Protein AF-A0A1V9YGA0-F1 (afdb_monomer)

InterPro domains:
  IPR000719 Protein kinase domain [PF00069] (254-518)
  IPR000719 Protein kinase domain [PS50011] (253-520)
  IPR000719 Protein kinase domain [SM00220] (253-520)
  IPR000961 AGC-kinase, C-terminal [PS51285] (521-578)
  IPR008271 Serine/threonine-protein kinase, active site [PS00108] (376-388)
  IPR011009 Protein kinase-like domain superfamily [SSF56112] (250-563)
  IPR014710 RmlC-like jelly roll fold [G3DSA:2.60.120.10] (31-141)
  IPR017441 Protein kinase, ATP binding site [PS00107] (259-282)
  IPR018490 Cyclic nucleotide-binding domain superfamily [SSF51206] (35-120)

Organism: Achlya hypogyna (NCBI:txid1202772)

Sequence (578 aa):
MFDSLRPPTRSGDDSEHLLRACCPLLCSAAQWSVQRARLLPLFSKRVLPVGTDLIHAGDRAPLVVLLTGRAESSSNKSIYGPGDVLGYDSWLFDVPAPATVTTTAASTTVLLLPRSRWRHVHALATPASHLRQVRVLAAAIGADDTWAGVRPSALWLHRTTAPARDRPPCVVVVLHGAALVGSKTLEPGVITVVSAAPHFTTGSVWIELGTADVDKLLGAGAAQQYLAARGPEVSLADPGQTSVLAPPTLEDFELLDVLGYGSFGQVSLARDLRSNGLCALKIVPKSAIPNVKFAHQAVRERQVLATVQHPFVARYVASFQDDWNLYLAAEFVQGGELWHRLYDCPTTAMGLDEADVVFYAANIVLALQALHARRVVYRDLKLENLLLDTRGYLKLIDMGFALPLAPDDTRAHTVCGTPEYMAPELVAGTAYDHTVDYWALGTLLYELLMGASLFGRPDDTPARTFARITAVRSTGLPLHPDFASRASPALQSFVLALLAAEPARRLGSAADAVLAHAVFVDVDWTALLERRLDPPYVPPVTNPTDTRHFCADVSCDDDDWPSDGRRRSAVLSVLQDF

Solvent-accessible surface area (backbone atoms only — not comparable to full-atom values): 31896 Å² total; per-residue (Å²): 132,94,81,71,100,59,82,74,86,76,61,73,63,68,56,52,38,47,46,73,58,47,24,57,46,26,26,48,82,87,47,32,75,66,51,46,70,71,48,53,81,62,44,44,82,46,79,41,53,48,72,40,72,74,31,51,51,70,36,68,23,33,40,34,38,30,67,38,44,34,32,37,32,74,73,78,67,50,75,44,42,58,52,42,62,43,36,52,63,17,46,61,70,69,35,54,24,91,38,32,30,31,28,72,26,78,57,26,33,34,39,38,33,53,57,90,47,49,68,63,56,56,73,62,33,34,70,80,3,48,50,38,24,46,51,30,47,48,51,23,31,71,73,33,79,86,41,58,84,52,57,63,73,68,55,53,74,40,54,47,70,69,81,75,61,101,58,53,38,41,36,38,31,33,38,29,69,47,32,31,42,90,91,45,72,50,55,61,30,42,78,41,44,39,80,54,64,54,50,64,46,92,87,23,33,30,30,60,30,45,64,71,53,42,26,71,68,57,35,61,73,52,32,56,50,50,57,61,74,49,47,59,81,71,73,97,80,89,89,89,86,90,76,93,72,77,87,69,53,72,90,43,40,51,79,75,48,68,51,32,70,56,99,48,33,41,30,25,35,24,33,34,66,85,76,71,41,68,24,31,33,36,40,29,42,59,72,57,52,88,44,52,71,54,29,52,31,55,36,41,18,54,51,54,36,68,73,47,85,49,89,27,33,46,40,56,71,50,60,35,69,64,102,55,35,39,37,45,30,26,51,56,59,56,36,18,35,46,40,50,57,39,70,70,32,82,92,17,62,63,17,47,55,61,70,48,44,50,53,53,48,55,41,49,52,55,34,50,49,60,34,46,76,67,40,28,30,53,53,51,65,52,48,76,38,30,27,21,25,73,69,27,48,53,24,41,50,84,41,63,60,40,40,76,49,47,96,90,42,67,59,48,58,80,72,73,60,55,66,57,31,53,29,45,49,44,73,69,53,36,78,37,52,61,42,42,48,34,24,11,47,21,36,48,51,49,16,44,39,54,48,45,55,63,48,52,57,90,94,60,52,65,69,57,30,45,51,54,45,57,38,30,81,80,74,45,79,76,70,61,81,61,52,72,78,67,38,55,75,44,50,46,52,50,38,53,34,22,55,36,79,50,60,86,72,14,41,50,62,43,71,68,54,56,72,68,34,73,64,42,73,86,59,57,64,65,42,50,71,70,65,67,59,85,51,85,51,63,40,94,71,90,51,98,83,46,56,88,55,42,64,75,86,67,85,82,75,88,72,84,64,83,88,50,70,70,62,54,53,57,26,57,61,56,48,73,76,81

Structure (mmCIF, N/CA/C/O backbone):
data_AF-A0A1V9YGA0-F1
#
_entry.id   AF-A0A1V9YGA0-F1
#
loop_
_atom_site.group_PDB
_atom_site.id
_atom_site.type_symbol
_atom_site.label_atom_id
_atom_site.label_alt_id
_atom_site.label_comp_id
_atom_site.label_asym_id
_atom_site.label_entity_id
_atom_site.label_seq_id
_atom_site.pdbx_PDB_ins_code
_atom_site.Cartn_x
_atom_site.Cartn_y
_atom_site.Cartn_z
_atom_site.occupancy
_atom_site.B_iso_or_equiv
_atom_site.auth_seq_id
_atom_site.auth_comp_id
_atom_site.auth_asym_id
_atom_site.auth_atom_id
_atom_site.pdbx_PDB_model_num
ATOM 1 N N . MET A 1 1 ? -14.641 23.799 52.195 1.00 27.39 1 MET A N 1
ATOM 2 C CA . MET A 1 1 ? -13.173 23.859 52.054 1.00 27.39 1 MET A CA 1
ATOM 3 C C . MET A 1 1 ? -12.759 22.682 51.197 1.00 27.39 1 MET A C 1
ATOM 5 O O . MET A 1 1 ? -13.168 21.568 51.491 1.00 27.39 1 MET A O 1
ATOM 9 N N . PHE A 1 2 ? -12.099 22.957 50.073 1.00 27.06 2 PHE A N 1
ATOM 10 C CA . PHE A 1 2 ? -11.625 21.953 49.123 1.00 27.06 2 PHE A CA 1
ATOM 11 C C . PHE A 1 2 ? -10.417 21.232 49.724 1.00 27.06 2 PHE A C 1
ATOM 13 O O . PHE A 1 2 ? -9.301 21.736 49.627 1.00 27.06 2 PHE A O 1
ATOM 20 N N . ASP A 1 3 ? -10.642 20.078 50.348 1.00 27.09 3 ASP A N 1
ATOM 21 C CA . ASP A 1 3 ? -9.551 19.259 50.863 1.00 27.09 3 ASP A CA 1
ATOM 22 C C . ASP A 1 3 ? -9.063 18.248 49.817 1.00 27.09 3 ASP A C 1
ATOM 24 O O . ASP A 1 3 ? -9.770 17.334 49.397 1.00 27.09 3 ASP A O 1
ATOM 28 N N . SER A 1 4 ? -7.790 18.443 49.465 1.00 27.12 4 SER A N 1
ATOM 29 C CA . SER A 1 4 ? -6.841 17.505 48.862 1.00 27.12 4 SER A CA 1
ATOM 30 C C . SER A 1 4 ? -7.019 17.116 47.385 1.00 27.12 4 SER A C 1
ATOM 32 O O . SER A 1 4 ? -7.453 16.022 47.034 1.00 27.12 4 SER A O 1
ATOM 34 N N . LEU A 1 5 ? -6.485 17.975 46.507 1.00 29.52 5 LEU A N 1
ATOM 35 C CA . LEU A 1 5 ? -5.988 17.633 45.163 1.00 29.52 5 LEU A CA 1
ATOM 36 C C . LEU A 1 5 ? -4.602 16.944 45.208 1.00 29.52 5 LEU A C 1
ATOM 38 O O . LEU A 1 5 ? -3.734 17.226 44.384 1.00 29.52 5 LEU A O 1
ATOM 42 N N . ARG A 1 6 ? -4.353 16.040 46.166 1.00 26.78 6 ARG A N 1
ATOM 43 C CA . ARG A 1 6 ? -3.205 15.119 46.082 1.00 26.78 6 ARG A CA 1
ATOM 44 C C . ARG A 1 6 ? -3.704 13.740 45.649 1.00 26.78 6 ARG A C 1
ATOM 46 O O . ARG A 1 6 ? -4.657 13.247 46.253 1.00 26.78 6 ARG A O 1
ATOM 53 N N . PRO A 1 7 ? -3.083 13.090 44.644 1.00 29.58 7 PRO A N 1
ATOM 54 C CA . PRO A 1 7 ? -3.359 11.687 44.372 1.00 29.58 7 PRO A CA 1
ATOM 55 C C . PRO A 1 7 ? -3.068 10.907 45.662 1.00 29.58 7 PRO A C 1
ATOM 57 O O . PRO A 1 7 ? -1.978 11.077 46.215 1.00 29.58 7 PRO A O 1
ATOM 60 N N . PRO A 1 8 ? -4.004 10.095 46.183 1.00 40.44 8 PRO A N 1
ATOM 61 C CA . PRO A 1 8 ? -3.717 9.271 47.345 1.00 40.44 8 PRO A CA 1
ATOM 62 C C . PRO A 1 8 ? -2.524 8.376 47.007 1.00 40.44 8 PRO A C 1
ATOM 64 O O . PRO A 1 8 ? -2.510 7.717 45.964 1.00 40.44 8 PRO A O 1
ATOM 67 N N . THR A 1 9 ? -1.515 8.382 47.876 1.00 38.22 9 THR A N 1
ATOM 68 C CA . THR A 1 9 ? -0.441 7.388 47.904 1.00 38.22 9 THR A CA 1
ATOM 69 C C . THR A 1 9 ? -1.094 6.007 47.871 1.00 38.22 9 THR A C 1
ATOM 71 O O . THR A 1 9 ? -1.806 5.634 48.802 1.00 38.22 9 THR A O 1
ATOM 74 N N . ARG A 1 10 ? -0.974 5.303 46.739 1.00 49.66 10 ARG A N 1
ATOM 75 C CA . ARG A 1 10 ? -1.743 4.080 46.474 1.00 49.66 10 ARG A CA 1
ATOM 76 C C . ARG A 1 10 ? -1.149 2.903 47.245 1.00 49.66 10 ARG A C 1
ATOM 78 O O . ARG A 1 10 ? 0.016 2.576 47.044 1.00 49.66 10 ARG A O 1
ATOM 85 N N . SER A 1 11 ? -1.965 2.246 48.067 1.00 52.72 11 SER A N 1
ATOM 86 C CA . SER A 1 11 ? -1.757 0.845 48.439 1.00 52.72 11 SER A CA 1
ATOM 87 C C . SER A 1 11 ? -1.907 -0.038 47.188 1.00 52.72 11 SER A C 1
ATOM 89 O O . SER A 1 11 ? -2.638 0.316 46.256 1.00 52.72 11 SER A O 1
ATOM 91 N N . GLY A 1 12 ? -1.202 -1.172 47.133 1.00 53.12 12 GLY A N 1
ATOM 92 C CA . GLY A 1 12 ? -1.295 -2.124 46.015 1.00 53.12 12 GLY A CA 1
ATOM 93 C C . GLY A 1 12 ? -2.728 -2.612 45.758 1.00 53.12 12 GLY A C 1
ATOM 94 O O . GLY A 1 12 ? -3.148 -2.684 44.603 1.00 53.12 12 GLY A O 1
ATOM 95 N N . ASP A 1 13 ? -3.504 -2.801 46.826 1.00 60.72 13 ASP A N 1
ATOM 96 C CA . ASP A 1 13 ? -4.826 -3.444 46.814 1.00 60.72 13 ASP A CA 1
ATOM 97 C C . ASP A 1 13 ? -5.895 -2.685 46.003 1.00 60.72 13 ASP A C 1
ATOM 99 O O . ASP A 1 13 ? -6.622 -3.286 45.210 1.00 60.72 13 ASP A O 1
ATOM 103 N N . ASP A 1 14 ? -5.959 -1.347 46.099 1.00 69.44 14 ASP A N 1
ATOM 104 C CA . ASP A 1 14 ? -6.944 -0.524 45.366 1.00 69.44 14 ASP A CA 1
ATOM 105 C C . ASP A 1 14 ? -6.828 -0.721 43.838 1.00 69.44 14 ASP A C 1
ATOM 107 O O . ASP A 1 14 ? -7.806 -0.635 43.090 1.00 69.44 14 ASP A O 1
ATOM 111 N N . SER A 1 15 ? -5.605 -0.972 43.364 1.00 67.06 15 SER A N 1
ATOM 112 C CA . SER A 1 15 ? -5.288 -1.170 41.947 1.00 67.06 15 SER A CA 1
ATOM 113 C C . SER A 1 15 ? -5.823 -2.492 41.415 1.00 67.06 15 SER A C 1
ATOM 115 O O . SER A 1 15 ? -6.284 -2.558 40.274 1.00 67.06 15 SER A O 1
ATOM 117 N N . GLU A 1 16 ? -5.732 -3.531 42.238 1.00 73.25 16 GLU A N 1
ATOM 118 C CA . GLU A 1 16 ? -6.112 -4.893 41.896 1.00 73.25 16 GLU A CA 1
ATOM 119 C C . GLU A 1 16 ? -7.634 -5.053 41.891 1.00 73.25 16 GLU A C 1
ATOM 121 O O . GLU A 1 16 ? -8.196 -5.608 40.944 1.00 73.25 16 GLU A O 1
ATOM 126 N N . HIS A 1 17 ? -8.318 -4.474 42.882 1.00 76.12 17 HIS A N 1
ATOM 127 C CA . HIS A 1 17 ? -9.779 -4.445 42.921 1.00 76.12 17 HIS A CA 1
ATOM 128 C C . HIS A 1 17 ? -10.367 -3.708 41.710 1.00 76.12 17 HIS A C 1
ATOM 130 O O . HIS A 1 17 ? -11.286 -4.215 41.067 1.00 76.12 17 HIS A O 1
ATOM 136 N N . LEU A 1 18 ? -9.798 -2.557 41.331 1.00 74.25 18 LEU A N 1
ATOM 137 C CA . LEU A 1 18 ? -10.211 -1.838 40.121 1.00 74.25 18 LEU A CA 1
ATOM 138 C C . LEU A 1 18 ? -9.952 -2.637 38.840 1.00 74.25 18 LEU A C 1
ATOM 140 O O . LEU A 1 18 ? -10.802 -2.623 37.952 1.00 74.25 18 LEU A O 1
ATOM 144 N N . LEU A 1 19 ? -8.807 -3.323 38.736 1.00 73.69 19 LEU A N 1
ATOM 145 C CA . LEU A 1 19 ? -8.483 -4.174 37.587 1.00 73.69 19 LEU A CA 1
ATOM 146 C C . LEU A 1 19 ? -9.542 -5.262 37.411 1.00 73.69 19 LEU A C 1
ATOM 148 O O . LEU A 1 19 ? -10.137 -5.359 36.344 1.00 73.69 19 LEU A O 1
ATOM 152 N N . ARG A 1 20 ? -9.835 -6.031 38.462 1.00 72.12 20 ARG A N 1
ATOM 153 C CA . ARG A 1 20 ? -10.832 -7.111 38.390 1.00 72.12 20 ARG A CA 1
ATOM 154 C C . ARG A 1 20 ? -12.232 -6.583 38.068 1.00 72.12 20 ARG A C 1
ATOM 156 O O . ARG A 1 20 ? -12.948 -7.183 37.274 1.00 72.12 20 ARG A O 1
ATOM 163 N N . ALA A 1 21 ? -12.598 -5.443 38.650 1.00 69.75 21 ALA A N 1
ATOM 164 C CA . ALA A 1 21 ? -13.938 -4.880 38.551 1.00 69.75 21 ALA A CA 1
ATOM 165 C C . ALA A 1 21 ? -14.232 -4.166 37.225 1.00 69.75 21 ALA A C 1
ATOM 167 O O . ALA A 1 21 ? -15.305 -4.308 36.640 1.00 69.75 21 ALA A O 1
ATOM 168 N N . CYS A 1 22 ? -13.298 -3.329 36.782 1.00 75.88 22 CYS A N 1
ATOM 169 C CA . CYS A 1 22 ? -13.548 -2.331 35.747 1.00 75.88 22 CYS A CA 1
ATOM 170 C C . CYS A 1 22 ? -12.828 -2.637 34.436 1.00 75.88 22 CYS A C 1
ATOM 172 O O . CYS A 1 22 ? -13.212 -2.068 33.415 1.00 75.88 22 CYS A O 1
ATOM 174 N N . CYS A 1 23 ? -11.820 -3.520 34.434 1.00 80.56 23 CYS A N 1
ATOM 175 C CA . CYS A 1 23 ? -11.130 -3.889 33.201 1.00 80.56 23 CYS A CA 1
ATOM 176 C C . CYS A 1 23 ? -12.099 -4.516 32.194 1.00 80.56 23 CYS A C 1
ATOM 178 O O . CYS A 1 23 ? -12.294 -3.886 31.160 1.00 80.56 23 CYS A O 1
ATOM 180 N N . PRO A 1 24 ? -12.846 -5.600 32.497 1.00 81.62 24 PRO A N 1
ATOM 181 C CA . PRO A 1 24 ? -13.745 -6.209 31.508 1.00 81.62 24 PRO A CA 1
ATOM 182 C C . PRO A 1 24 ? -14.844 -5.253 31.024 1.00 81.62 24 PRO A C 1
ATOM 184 O O . PRO A 1 24 ? -15.308 -5.326 29.886 1.00 81.62 24 PRO A O 1
ATOM 187 N N . LEU A 1 25 ? -15.245 -4.313 31.887 1.00 84.06 25 LEU A N 1
ATOM 188 C CA . LEU A 1 25 ? -16.253 -3.309 31.570 1.00 84.06 25 LEU A CA 1
ATOM 189 C C . LEU A 1 25 ? -15.800 -2.362 30.444 1.00 84.06 25 LEU A C 1
ATOM 191 O O . LEU A 1 25 ? -16.645 -1.896 29.682 1.00 84.06 25 LEU A O 1
ATOM 195 N N . LEU A 1 26 ? -14.494 -2.090 30.326 1.00 79.88 26 LEU A N 1
ATOM 196 C CA . LEU A 1 26 ? -13.949 -1.006 29.500 1.00 79.88 26 LEU A CA 1
ATOM 197 C C . LEU A 1 26 ? -12.884 -1.426 28.486 1.00 79.88 26 LEU A C 1
ATOM 199 O O . LEU A 1 26 ? -12.774 -0.789 27.436 1.00 79.88 26 LEU A O 1
ATOM 203 N N . CYS A 1 27 ? -12.096 -2.461 28.761 1.00 75.12 27 CYS A N 1
ATOM 204 C CA . CYS A 1 27 ? -10.990 -2.863 27.900 1.00 75.12 27 CYS A CA 1
ATOM 205 C C . CYS A 1 27 ? -10.484 -4.287 28.135 1.00 75.12 27 CYS A C 1
ATOM 207 O O . CYS A 1 27 ? -10.928 -4.991 29.037 1.00 75.12 27 CYS A O 1
ATOM 209 N N . SER A 1 28 ? -9.529 -4.718 27.309 1.00 76.06 28 SER A N 1
ATOM 210 C CA . SER A 1 28 ? -8.775 -5.943 27.574 1.00 76.06 28 SER A CA 1
ATOM 211 C C . SER A 1 28 ? -7.744 -5.729 28.689 1.00 76.06 28 SER A C 1
ATOM 213 O O . SER A 1 28 ? -7.371 -4.594 29.010 1.00 76.06 28 SER A O 1
ATOM 215 N N . ALA A 1 29 ? -7.237 -6.827 29.258 1.00 71.50 29 ALA A N 1
ATOM 216 C CA . ALA A 1 29 ? -6.182 -6.782 30.273 1.00 71.50 29 ALA A CA 1
ATOM 217 C C . ALA A 1 29 ? -4.927 -6.034 29.780 1.00 71.50 29 ALA A C 1
ATOM 219 O O . ALA A 1 29 ? -4.336 -5.263 30.534 1.00 71.50 29 ALA A O 1
ATOM 220 N N . ALA A 1 30 ? -4.573 -6.191 28.499 1.00 66.62 30 ALA A N 1
ATOM 221 C CA . ALA A 1 30 ? -3.426 -5.528 27.873 1.00 66.62 30 ALA A CA 1
ATOM 222 C C . ALA A 1 30 ? -3.585 -3.999 27.789 1.00 66.62 30 ALA A C 1
ATOM 224 O O . ALA A 1 30 ? -2.617 -3.256 27.908 1.00 66.62 30 ALA A O 1
ATOM 225 N N . GLN A 1 31 ? -4.818 -3.518 27.634 1.00 67.12 31 GLN A N 1
ATOM 226 C CA . GLN A 1 31 ? -5.138 -2.092 27.512 1.00 67.12 31 GLN A CA 1
ATOM 227 C C . GLN A 1 31 ? -5.397 -1.418 28.869 1.00 67.12 31 GLN A C 1
ATOM 229 O O . GLN A 1 31 ? -5.553 -0.194 28.944 1.00 67.12 31 GLN A O 1
ATOM 234 N N . TRP A 1 32 ? -5.452 -2.200 29.954 1.00 75.44 32 TRP A N 1
ATOM 235 C CA . TRP A 1 32 ? -5.828 -1.705 31.274 1.00 75.44 32 TRP A CA 1
ATOM 236 C C . TRP A 1 32 ? -4.874 -0.638 31.798 1.00 75.44 32 TRP A C 1
ATOM 238 O O . TRP A 1 32 ? -5.339 0.352 32.349 1.00 75.44 32 TRP A O 1
ATOM 248 N N . SER A 1 33 ? -3.562 -0.789 31.610 1.00 67.56 33 SER A N 1
ATOM 249 C CA . SER A 1 33 ? -2.559 0.175 32.089 1.00 67.56 33 SER A CA 1
ATOM 250 C C . SER A 1 33 ? -2.831 1.600 31.585 1.00 67.56 33 SER A C 1
ATOM 252 O O . SER A 1 33 ? -2.777 2.552 32.367 1.00 67.56 33 SER A O 1
ATOM 254 N N . VAL A 1 34 ? -3.217 1.728 30.313 1.00 65.31 34 VAL A N 1
ATOM 255 C CA . VAL A 1 34 ? -3.526 2.997 29.639 1.00 65.31 34 VAL A CA 1
ATOM 256 C C . VAL A 1 34 ? -4.904 3.524 30.046 1.00 65.31 34 VAL A C 1
ATOM 258 O O . VAL A 1 34 ? -5.044 4.684 30.443 1.00 65.31 34 VAL A O 1
ATOM 261 N N . GLN A 1 35 ? -5.935 2.676 30.004 1.00 70.12 35 GLN A N 1
ATOM 262 C CA . GLN A 1 35 ? -7.310 3.102 30.294 1.00 70.12 35 GLN A CA 1
ATOM 263 C C . GLN A 1 35 ? -7.528 3.420 31.775 1.00 70.12 35 GLN A C 1
ATOM 265 O O . GLN A 1 35 ? -8.257 4.352 32.126 1.00 70.12 35 GLN A O 1
ATOM 270 N N . ARG A 1 36 ? -6.829 2.709 32.662 1.00 74.75 36 ARG A N 1
ATOM 271 C CA . ARG A 1 36 ? -6.859 2.915 34.109 1.00 74.75 36 ARG A CA 1
ATOM 272 C C . ARG A 1 36 ? -6.546 4.364 34.478 1.00 74.75 36 ARG A C 1
ATOM 274 O O . ARG A 1 36 ? -7.262 4.942 35.295 1.00 74.75 36 ARG A O 1
ATOM 281 N N . ALA A 1 37 ? -5.517 4.968 33.881 1.00 72.38 37 ALA A N 1
ATOM 282 C CA . ALA A 1 37 ? -5.121 6.347 34.179 1.00 72.38 37 ALA A CA 1
ATOM 283 C C . ALA A 1 37 ? -6.224 7.369 33.847 1.00 72.38 37 ALA A C 1
ATOM 285 O O . ALA A 1 37 ? -6.378 8.360 34.559 1.00 72.38 37 ALA A O 1
ATOM 286 N N . ARG A 1 38 ? -7.025 7.095 32.810 1.00 76.00 38 ARG A N 1
ATOM 287 C CA . ARG A 1 38 ? -8.134 7.947 32.349 1.00 76.00 38 ARG A CA 1
ATOM 288 C C . ARG A 1 38 ? -9.424 7.703 33.134 1.00 76.00 38 ARG A C 1
ATOM 290 O O . ARG A 1 38 ? -10.218 8.621 33.318 1.00 76.00 38 ARG A O 1
ATOM 297 N N . LEU A 1 39 ? -9.615 6.478 33.619 1.00 77.12 39 LEU A N 1
ATOM 298 C CA . LEU A 1 39 ? -10.794 6.059 34.369 1.00 77.12 39 LEU A CA 1
ATOM 299 C C . LEU A 1 39 ? -10.742 6.475 35.845 1.00 77.12 39 LEU A C 1
ATOM 301 O O . LEU A 1 39 ? -11.750 6.900 36.403 1.00 77.12 39 LEU A O 1
ATOM 305 N N . LEU A 1 40 ? -9.577 6.357 36.485 1.00 78.00 40 LEU A N 1
ATOM 306 C CA . LEU A 1 40 ? -9.401 6.633 37.916 1.00 78.00 40 LEU A CA 1
ATOM 307 C C . LEU A 1 40 ? -9.915 8.008 38.370 1.00 78.00 40 LEU A C 1
ATOM 309 O O . LEU A 1 40 ? -10.581 8.051 39.401 1.00 78.00 40 LEU A O 1
ATOM 313 N N . PRO A 1 41 ? -9.681 9.110 37.631 1.00 83.50 41 PRO A N 1
ATOM 314 C CA . PRO A 1 41 ? -10.213 10.426 37.991 1.00 83.50 41 PRO A CA 1
ATOM 315 C C . PRO A 1 41 ? -11.747 10.506 38.017 1.00 83.50 41 PRO A C 1
ATOM 317 O O . PRO A 1 41 ? -12.302 11.460 38.558 1.00 83.50 41 PRO A O 1
ATOM 320 N N . LEU A 1 42 ? -12.447 9.539 37.415 1.00 84.25 42 LEU A N 1
ATOM 321 C CA . LEU A 1 42 ? -13.910 9.490 37.395 1.00 84.25 42 LEU A CA 1
ATOM 322 C C . LEU A 1 42 ? -14.493 8.840 38.657 1.00 84.25 42 LEU A C 1
ATOM 324 O O . LEU A 1 42 ? -15.683 9.017 38.930 1.00 84.25 42 LEU A O 1
ATOM 328 N N . PHE A 1 43 ? -13.671 8.118 39.422 1.00 87.06 43 PHE A N 1
ATOM 329 C CA . PHE A 1 43 ? -14.060 7.505 40.684 1.00 87.06 43 PHE A CA 1
ATOM 330 C C . PHE A 1 43 ? -13.850 8.458 41.857 1.00 87.06 43 PHE A C 1
ATOM 332 O O . PHE A 1 43 ? -12.879 9.208 41.928 1.00 87.06 43 PHE A O 1
ATOM 339 N N . SER A 1 44 ? -14.745 8.364 42.834 1.00 89.50 44 SER A N 1
ATOM 340 C CA . SER A 1 44 ? -14.584 8.998 44.140 1.00 89.50 44 SER A CA 1
ATOM 341 C C . SER A 1 44 ? -14.390 7.931 45.211 1.00 89.50 44 SER A C 1
ATOM 343 O O . SER A 1 44 ? -15.212 7.024 45.338 1.00 89.50 44 SER A O 1
ATOM 345 N N . LYS A 1 45 ? -13.302 8.029 45.981 1.00 91.19 45 LYS A N 1
ATOM 346 C CA . LYS A 1 45 ? -13.096 7.191 47.167 1.00 91.19 45 LYS A CA 1
ATOM 347 C C . LYS A 1 45 ? -13.901 7.775 48.321 1.00 91.19 45 LYS A C 1
ATOM 349 O O . LYS A 1 45 ? -13.785 8.966 48.605 1.00 91.19 45 LYS A O 1
ATOM 354 N N . ARG A 1 46 ? -14.731 6.956 48.966 1.00 92.06 46 ARG A N 1
ATOM 355 C CA . ARG A 1 46 ? -15.565 7.359 50.104 1.00 92.06 46 ARG A CA 1
ATOM 356 C C . ARG A 1 46 ? -15.430 6.361 51.241 1.00 92.06 46 ARG A C 1
ATOM 358 O O . ARG A 1 46 ? -15.331 5.162 51.000 1.00 92.06 46 ARG A O 1
ATOM 365 N N . VAL A 1 47 ? -15.463 6.874 52.464 1.00 93.56 47 VAL A N 1
ATOM 366 C CA . VAL A 1 47 ? -15.594 6.081 53.688 1.00 93.56 47 VAL A CA 1
ATOM 367 C C . VAL A 1 47 ? -16.989 6.346 54.228 1.00 93.56 47 VAL A C 1
ATOM 369 O O . VAL A 1 47 ? -17.359 7.502 54.429 1.00 93.56 47 VAL A O 1
ATOM 372 N N . LEU A 1 48 ? -17.776 5.290 54.385 1.00 93.25 48 LEU A N 1
ATOM 373 C CA . LEU A 1 48 ? -19.195 5.364 54.707 1.00 93.25 48 LEU A CA 1
ATOM 374 C C . LEU A 1 48 ? -19.475 4.625 56.024 1.00 93.25 48 LEU A C 1
ATOM 376 O O . LEU A 1 48 ? -18.900 3.551 56.244 1.00 93.25 48 LEU A O 1
ATOM 380 N N . PRO A 1 49 ? -20.338 5.175 56.897 1.00 95.12 49 PRO A N 1
ATOM 381 C CA . PRO A 1 49 ? -20.755 4.502 58.120 1.00 95.12 49 PRO A CA 1
ATOM 382 C C . PRO A 1 49 ? -21.697 3.330 57.814 1.00 95.12 49 PRO A C 1
ATOM 384 O O . PRO A 1 49 ? -22.204 3.184 56.696 1.00 95.12 49 PRO A O 1
ATOM 387 N N . VAL A 1 50 ? -21.953 2.505 58.828 1.00 94.81 50 VAL A N 1
ATOM 388 C CA . VAL A 1 50 ? -22.990 1.462 58.787 1.00 94.81 50 VAL A CA 1
ATOM 389 C C . VAL A 1 50 ? -24.369 2.056 58.469 1.00 94.81 50 VAL A C 1
ATOM 391 O O . VAL A 1 50 ? -24.669 3.178 58.872 1.00 94.81 50 VAL A O 1
ATOM 394 N N . GLY A 1 51 ? -25.209 1.307 57.753 1.00 93.38 51 GLY A N 1
ATOM 395 C CA . GLY A 1 51 ? -26.568 1.725 57.402 1.00 93.38 51 GLY A CA 1
ATOM 396 C C . GLY A 1 51 ? -26.648 2.711 56.233 1.00 93.38 51 GLY A C 1
ATOM 397 O O . GLY A 1 51 ? -27.694 3.314 56.022 1.00 93.38 51 GLY A O 1
ATOM 398 N N . THR A 1 52 ? -25.562 2.898 55.478 1.00 95.25 52 THR A N 1
ATOM 399 C CA . THR A 1 52 ? -25.561 3.741 54.276 1.00 95.25 52 THR A CA 1
ATOM 400 C C . THR A 1 52 ? -25.995 2.922 53.068 1.00 95.25 52 THR A C 1
ATOM 402 O O . THR A 1 52 ? -25.367 1.911 52.746 1.00 95.25 52 THR A O 1
ATOM 405 N N . ASP A 1 53 ? -27.019 3.384 52.359 1.00 94.69 53 ASP A N 1
ATOM 406 C CA . ASP A 1 53 ? -27.430 2.784 51.092 1.00 94.69 53 ASP A CA 1
ATOM 407 C C . ASP A 1 53 ? -26.422 3.130 49.987 1.00 94.69 53 ASP A C 1
ATOM 409 O O . ASP A 1 53 ? -26.159 4.294 49.681 1.00 94.69 53 ASP A O 1
ATOM 413 N N . LEU A 1 54 ? -25.827 2.096 49.393 1.00 93.06 54 LEU A N 1
ATOM 414 C CA . LEU A 1 54 ? -24.908 2.205 48.258 1.00 93.06 54 LEU A CA 1
ATOM 415 C C . LEU A 1 54 ? -25.666 2.220 46.926 1.00 93.06 54 LEU A C 1
ATOM 417 O O . LEU A 1 54 ? -25.226 2.847 45.962 1.00 93.06 54 LEU A O 1
ATOM 421 N N . ILE A 1 55 ? -26.784 1.493 46.875 1.00 94.44 55 ILE A N 1
ATOM 422 C CA . ILE A 1 55 ? -27.675 1.341 45.723 1.00 94.44 55 ILE A CA 1
ATOM 423 C C . ILE A 1 55 ? -29.104 1.316 46.249 1.00 94.44 55 ILE A C 1
ATOM 425 O O . ILE A 1 55 ? -29.366 0.610 47.218 1.00 94.44 55 ILE A O 1
ATOM 429 N N . HIS A 1 56 ? -30.020 2.008 45.575 1.00 93.56 56 HIS A N 1
ATOM 430 C CA . HIS A 1 56 ? -31.454 1.937 45.845 1.00 93.56 56 HIS A CA 1
ATOM 431 C C . HIS A 1 56 ? -32.160 1.091 44.781 1.00 93.56 56 HIS A C 1
ATOM 433 O O . HIS A 1 56 ? -31.881 1.217 43.586 1.00 93.56 56 HIS A O 1
ATOM 439 N N . ALA A 1 57 ? -33.083 0.225 45.207 1.00 92.38 57 ALA A N 1
ATOM 440 C CA . ALA A 1 57 ? -33.939 -0.517 44.286 1.00 92.38 57 ALA A CA 1
ATOM 441 C C . ALA A 1 57 ? -34.768 0.446 43.420 1.00 92.38 57 ALA A C 1
ATOM 443 O O . ALA A 1 57 ? -35.337 1.408 43.930 1.00 92.38 57 ALA A O 1
ATOM 444 N N . GLY A 1 58 ? -34.863 0.170 42.119 1.00 89.75 58 GLY A N 1
ATOM 445 C CA . GLY A 1 58 ? -35.598 1.011 41.166 1.00 89.75 58 GLY A CA 1
ATOM 446 C C . GLY A 1 58 ? -34.772 2.133 40.526 1.00 89.75 58 GLY A C 1
ATOM 447 O O . GLY A 1 58 ? -35.138 2.606 39.450 1.00 89.75 58 GLY A O 1
ATOM 448 N N . ASP A 1 59 ? -33.619 2.486 41.097 1.00 91.88 59 ASP A N 1
ATOM 449 C CA . ASP A 1 59 ? -32.728 3.495 40.524 1.00 91.88 59 ASP A CA 1
ATOM 450 C C . ASP A 1 59 ? -31.714 2.885 39.551 1.00 91.88 59 ASP A C 1
ATOM 452 O O . ASP A 1 59 ? -31.298 1.731 39.675 1.00 91.88 59 ASP A O 1
ATOM 456 N N . ARG A 1 60 ? -31.250 3.689 38.586 1.00 91.94 60 ARG A N 1
ATOM 457 C CA . ARG A 1 60 ? -30.065 3.358 37.780 1.00 91.94 60 ARG A CA 1
ATOM 458 C C . ARG A 1 60 ? -28.828 3.518 38.664 1.00 91.94 60 ARG A C 1
ATOM 460 O O . ARG A 1 60 ? -28.384 4.641 38.915 1.00 91.94 60 ARG A O 1
ATOM 467 N N . ALA A 1 61 ? -28.299 2.401 39.149 1.00 91.56 61 ALA A N 1
ATOM 468 C CA . ALA A 1 61 ? -27.278 2.384 40.185 1.00 91.56 61 ALA A CA 1
ATOM 469 C C . ALA A 1 61 ? -25.957 3.030 39.736 1.00 91.56 61 ALA A C 1
ATOM 471 O O . ALA A 1 61 ? -25.619 2.999 38.548 1.00 91.56 61 ALA A O 1
ATOM 472 N N . PRO A 1 62 ? -25.169 3.589 40.675 1.00 92.88 62 PRO A N 1
ATOM 473 C CA . PRO A 1 62 ? -23.745 3.813 40.468 1.00 92.88 62 PRO A CA 1
ATOM 474 C C . PRO A 1 62 ? -22.981 2.484 40.371 1.00 92.88 62 PRO A C 1
ATOM 476 O O . PRO A 1 62 ? -23.440 1.459 40.873 1.00 92.88 62 PRO A O 1
ATOM 479 N N . LEU A 1 63 ? -21.786 2.512 39.776 1.00 92.31 63 LEU A N 1
ATOM 480 C CA . LEU A 1 63 ? -20.853 1.389 39.871 1.00 92.31 63 LEU A CA 1
ATOM 481 C C . LEU A 1 63 ? -20.020 1.562 41.145 1.00 92.31 63 LEU A C 1
ATOM 483 O O . LEU A 1 63 ? -19.344 2.583 41.315 1.00 92.31 63 LEU A O 1
ATOM 487 N N . VAL A 1 64 ? -20.084 0.581 42.044 1.00 92.81 64 VAL A N 1
ATOM 488 C CA . VAL A 1 64 ? -19.434 0.649 43.359 1.00 92.81 64 VAL A CA 1
ATOM 489 C C . VAL A 1 64 ? -18.485 -0.528 43.519 1.00 92.81 64 VAL A C 1
ATOM 491 O O . VAL A 1 64 ? -18.901 -1.673 43.397 1.00 92.81 64 VAL A O 1
ATOM 494 N N . VAL A 1 65 ? -17.218 -0.250 43.819 1.00 91.56 65 VAL A N 1
ATOM 495 C CA . VAL A 1 65 ? -16.215 -1.268 44.159 1.00 91.56 65 VAL A CA 1
ATOM 496 C C . VAL A 1 65 ? -15.943 -1.195 45.656 1.00 91.56 65 VAL A C 1
ATOM 498 O O . VAL A 1 65 ? -15.519 -0.150 46.159 1.00 91.56 65 VAL A O 1
ATOM 501 N N . LEU A 1 66 ? -16.198 -2.287 46.372 1.00 90.81 66 LEU A N 1
ATOM 502 C CA . LEU A 1 66 ? -15.920 -2.400 47.805 1.00 90.81 66 LEU A CA 1
ATOM 503 C C . LEU A 1 66 ? -14.417 -2.607 48.024 1.00 90.81 66 LEU A C 1
ATOM 505 O O . LEU A 1 66 ? -13.851 -3.575 47.530 1.00 90.81 66 LEU A O 1
ATOM 509 N N . LEU A 1 67 ? -13.763 -1.712 48.768 1.00 89.50 67 LEU A N 1
ATOM 510 C CA . LEU A 1 67 ? -12.349 -1.858 49.142 1.00 89.50 67 LEU A CA 1
ATOM 511 C C . LEU A 1 67 ? -12.202 -2.485 50.529 1.00 89.50 67 LEU A C 1
ATOM 513 O O . LEU A 1 67 ? -11.346 -3.331 50.746 1.00 89.50 67 LEU A O 1
ATOM 517 N N . THR A 1 68 ? -13.042 -2.071 51.480 1.00 89.81 68 THR A N 1
ATOM 518 C CA . THR A 1 68 ? -13.081 -2.617 52.844 1.00 89.81 68 THR A CA 1
ATOM 519 C C . THR A 1 68 ? -14.507 -2.580 53.388 1.00 89.81 68 THR A C 1
ATOM 521 O O . THR A 1 68 ? -15.326 -1.785 52.927 1.00 89.81 68 THR A O 1
ATOM 524 N N . GLY A 1 69 ? -14.805 -3.399 54.399 1.00 91.94 69 GLY A N 1
ATOM 525 C CA . GLY A 1 69 ? -16.135 -3.478 55.014 1.00 91.94 69 GLY A CA 1
ATOM 526 C C . GLY A 1 69 ? -17.034 -4.531 54.364 1.00 91.94 69 GLY A C 1
ATOM 527 O O . GLY A 1 69 ? -16.546 -5.457 53.715 1.00 91.94 69 GLY A O 1
ATOM 528 N N . ARG A 1 70 ? -18.347 -4.424 54.600 1.00 93.69 70 ARG A N 1
ATOM 529 C CA . ARG A 1 70 ? -19.369 -5.353 54.091 1.00 93.69 70 ARG A CA 1
ATOM 530 C C . ARG A 1 70 ? -20.655 -4.617 53.739 1.00 93.69 70 ARG A C 1
ATOM 532 O O . ARG A 1 70 ? -20.971 -3.594 54.352 1.00 93.69 70 ARG A O 1
ATOM 539 N N . ALA A 1 71 ? -21.399 -5.168 52.788 1.00 94.50 71 ALA A N 1
ATOM 540 C CA . ALA A 1 71 ? -22.734 -4.710 52.421 1.00 94.50 71 ALA A CA 1
ATOM 541 C C . ALA A 1 71 ? -23.681 -5.899 52.211 1.00 94.50 71 ALA A C 1
ATOM 543 O O . ALA A 1 71 ? -23.226 -7.018 51.991 1.00 94.50 71 ALA A O 1
ATOM 544 N N . GLU A 1 72 ? -24.989 -5.671 52.279 1.00 95.50 72 GLU A N 1
ATOM 545 C CA . GLU A 1 72 ? -26.006 -6.719 52.124 1.00 95.50 72 GLU A CA 1
ATOM 546 C C . GLU A 1 72 ? -27.126 -6.266 51.180 1.00 95.50 72 GLU A C 1
ATOM 548 O O . GLU A 1 72 ? -27.535 -5.104 51.205 1.00 95.50 72 GLU A O 1
ATOM 553 N N . SER A 1 73 ? -27.616 -7.179 50.333 1.00 93.50 73 SER A N 1
ATOM 554 C CA . SER A 1 73 ? -28.787 -6.938 49.480 1.00 93.50 73 SER A CA 1
ATOM 555 C C . SER A 1 73 ? -30.099 -7.185 50.220 1.00 93.50 73 SER A C 1
ATOM 557 O O . SER A 1 73 ? -30.301 -8.251 50.800 1.00 93.50 73 SER A O 1
ATOM 559 N N . SER A 1 74 ? -31.056 -6.267 50.071 1.00 88.88 74 SER A N 1
ATOM 560 C CA . SER A 1 74 ? -32.404 -6.407 50.632 1.00 88.88 74 SER A CA 1
ATOM 561 C C . SER A 1 74 ? -33.253 -7.515 49.990 1.00 88.88 74 SER A C 1
ATOM 563 O O . SER A 1 74 ? -34.227 -7.956 50.594 1.00 88.88 74 SER A O 1
ATOM 565 N N . SER A 1 75 ? -32.910 -7.970 48.778 1.00 84.81 75 SER A N 1
ATOM 566 C CA . SER A 1 75 ? -33.747 -8.906 48.007 1.00 84.81 75 SER A CA 1
ATOM 567 C C . SER A 1 75 ? -33.510 -10.376 48.350 1.00 84.81 75 SER A C 1
ATOM 569 O O . SER A 1 75 ? -34.455 -11.140 48.522 1.00 84.81 75 SER A O 1
ATOM 571 N N . ASN A 1 76 ? -32.245 -10.779 48.438 1.00 84.06 76 ASN A N 1
ATOM 572 C CA . ASN A 1 76 ? -31.834 -12.176 48.551 1.00 84.06 76 ASN A CA 1
ATOM 573 C C . ASN A 1 76 ? -30.858 -12.411 49.712 1.00 84.06 76 ASN A C 1
ATOM 575 O O . ASN A 1 76 ? -30.308 -13.504 49.823 1.00 84.06 76 ASN A O 1
ATOM 579 N N . LYS A 1 77 ? -30.622 -11.389 50.550 1.00 85.69 77 LYS A N 1
ATOM 580 C CA . LYS A 1 77 ? -29.661 -11.410 51.664 1.00 85.69 77 LYS A CA 1
ATOM 581 C C . LYS A 1 77 ? -28.237 -11.802 51.254 1.00 85.69 77 LYS A C 1
ATOM 583 O O . LYS A 1 77 ? -27.476 -12.338 52.057 1.00 85.69 77 LYS A O 1
ATOM 588 N N . SER A 1 78 ? -27.861 -11.552 49.997 1.00 88.50 78 SER A N 1
ATOM 589 C CA . SER A 1 78 ? -26.478 -11.745 49.554 1.00 88.50 78 SER A CA 1
ATOM 590 C C . SER A 1 78 ? -25.573 -10.757 50.273 1.00 88.50 78 SER A C 1
ATOM 592 O O . SER A 1 78 ? -25.871 -9.561 50.319 1.00 88.50 78 SER A O 1
ATOM 594 N N . ILE A 1 79 ? -24.472 -11.272 50.815 1.00 91.25 79 ILE A N 1
ATOM 595 C CA . ILE A 1 79 ? -23.460 -10.494 51.524 1.00 91.25 79 ILE A CA 1
ATOM 596 C C . ILE A 1 79 ? -22.305 -10.227 50.563 1.00 91.25 79 ILE A C 1
ATOM 598 O O . ILE A 1 79 ? -21.781 -11.157 49.956 1.00 91.25 79 ILE A O 1
ATOM 602 N N . TYR A 1 80 ? -21.895 -8.966 50.485 1.00 91.75 80 TYR A N 1
ATOM 603 C CA . TYR A 1 80 ? -20.786 -8.489 49.668 1.00 91.75 80 TYR A CA 1
ATOM 604 C C . TYR A 1 80 ? -19.619 -8.042 50.549 1.00 91.75 80 TYR A C 1
ATOM 606 O O . TYR A 1 80 ? -19.818 -7.472 51.630 1.00 91.75 80 TYR A O 1
ATOM 614 N N . GLY A 1 81 ? -18.401 -8.275 50.078 1.00 90.50 81 GLY A N 1
ATOM 615 C CA . GLY A 1 81 ? -17.152 -7.946 50.750 1.00 90.50 81 GLY A CA 1
ATOM 616 C C . GLY A 1 81 ? -16.132 -7.250 49.841 1.00 90.50 81 GLY A C 1
ATOM 617 O O . GLY A 1 81 ? -16.457 -6.815 48.735 1.00 90.50 81 GLY A O 1
ATOM 618 N N . PRO A 1 82 ? -14.884 -7.100 50.317 1.00 88.12 82 PRO A N 1
ATOM 619 C CA . PRO A 1 82 ? -13.808 -6.468 49.558 1.00 88.12 82 PRO A CA 1
ATOM 620 C C . PRO A 1 82 ? -13.574 -7.131 48.194 1.00 88.12 82 PRO A C 1
ATOM 622 O O . PRO A 1 82 ? -13.364 -8.338 48.106 1.00 88.12 82 PRO A O 1
ATOM 625 N N . GLY A 1 83 ? -13.572 -6.323 47.137 1.00 80.44 83 GLY A N 1
ATOM 626 C CA . GLY A 1 83 ? -13.417 -6.739 45.745 1.00 80.44 83 GLY A CA 1
ATOM 627 C C . GLY A 1 83 ? -14.708 -6.978 44.981 1.00 80.44 83 GLY A C 1
ATOM 628 O O . GLY A 1 83 ? -14.649 -7.043 43.753 1.00 80.44 83 GLY A O 1
ATOM 629 N N . ASP A 1 84 ? -15.852 -7.023 45.663 1.00 88.12 84 ASP A N 1
ATOM 630 C CA . ASP A 1 84 ? -17.138 -7.125 44.987 1.00 88.12 84 ASP A CA 1
ATOM 631 C C . ASP A 1 84 ? -17.514 -5.817 44.286 1.00 88.12 84 ASP A C 1
ATOM 633 O O . ASP A 1 84 ? -17.233 -4.704 44.757 1.00 88.12 84 ASP A O 1
ATOM 637 N N . VAL A 1 85 ? -18.185 -5.978 43.145 1.00 89.56 85 VAL A N 1
ATOM 638 C CA . VAL A 1 85 ? -18.674 -4.881 42.312 1.00 89.56 85 VAL A CA 1
ATOM 639 C C . VAL A 1 85 ? -20.185 -4.845 42.373 1.00 89.56 85 VAL A C 1
ATOM 641 O O . VAL A 1 85 ? -20.869 -5.747 41.894 1.00 89.56 85 VAL A O 1
ATOM 644 N N . LEU A 1 86 ? -20.713 -3.772 42.938 1.00 91.25 86 LEU A N 1
ATOM 645 C CA . LEU A 1 86 ? -22.143 -3.555 43.049 1.00 91.25 86 LEU A CA 1
ATOM 646 C C . LEU A 1 86 ? -22.628 -2.682 41.895 1.00 91.25 86 LEU A C 1
ATOM 648 O O . LEU A 1 86 ? -21.923 -1.788 41.419 1.00 91.25 86 LEU A O 1
ATOM 652 N N . GLY A 1 87 ? -23.861 -2.939 41.463 1.00 89.06 87 GLY A N 1
ATOM 653 C CA . GLY A 1 87 ? -24.507 -2.167 40.406 1.00 89.06 87 GLY A CA 1
ATOM 654 C C . GLY A 1 87 ? -23.998 -2.497 39.007 1.00 89.06 87 GLY A C 1
ATOM 655 O O . GLY A 1 87 ? -24.382 -1.803 38.076 1.00 89.06 87 GLY A O 1
ATOM 656 N N . TYR A 1 88 ? -23.185 -3.546 38.835 1.00 88.62 88 TYR A N 1
ATOM 657 C CA . TYR A 1 88 ? -22.584 -3.911 37.550 1.00 88.62 88 TYR A CA 1
ATOM 658 C C . TYR A 1 88 ? -23.620 -4.098 36.436 1.00 88.62 88 TYR A C 1
ATOM 660 O O . TYR A 1 88 ? -23.489 -3.473 35.391 1.00 88.62 88 TYR A O 1
ATOM 668 N N . ASP A 1 89 ? -24.683 -4.871 36.671 1.00 87.31 89 ASP A N 1
ATOM 669 C CA . ASP A 1 89 ? -25.722 -5.126 35.661 1.00 87.31 89 ASP A CA 1
ATOM 670 C C . ASP A 1 89 ? -26.570 -3.886 35.368 1.00 87.31 89 ASP A C 1
ATOM 672 O O . ASP A 1 89 ? -26.842 -3.566 34.212 1.00 87.31 89 ASP A O 1
ATOM 676 N N . SER A 1 90 ? -26.955 -3.154 36.420 1.00 89.50 90 SER A N 1
ATOM 677 C CA . SER A 1 90 ? -27.667 -1.876 36.288 1.00 89.50 90 SER A CA 1
ATOM 678 C C . SER A 1 90 ? -26.839 -0.875 35.488 1.00 89.50 90 SER A C 1
ATOM 680 O O . SER A 1 90 ? -27.370 -0.156 34.638 1.00 89.50 90 SER A O 1
ATOM 682 N N . TRP A 1 91 ? -25.525 -0.882 35.724 1.00 88.50 91 TRP A N 1
ATOM 683 C CA . TRP A 1 91 ? -24.571 -0.093 34.984 1.00 88.50 91 TRP A CA 1
ATOM 684 C C . TRP A 1 91 ? -24.539 -0.563 33.538 1.00 88.50 91 TRP A C 1
ATOM 686 O O . TRP A 1 91 ? -24.951 0.199 32.681 1.00 88.50 91 TRP A O 1
ATOM 696 N N . LEU A 1 92 ? -24.131 -1.804 33.281 1.00 88.88 92 LEU A N 1
ATOM 697 C CA . LEU A 1 92 ? -23.871 -2.391 31.971 1.00 88.88 92 LEU A CA 1
ATOM 698 C C . LEU A 1 92 ? -25.080 -2.355 31.022 1.00 88.88 92 LEU A C 1
ATOM 700 O O . LEU A 1 92 ? -24.928 -1.938 29.875 1.00 88.88 92 LEU A O 1
ATOM 704 N N . PHE A 1 93 ? -26.264 -2.757 31.486 1.00 88.88 93 PHE A N 1
ATOM 705 C CA . PHE A 1 93 ? -27.470 -2.848 30.653 1.00 88.88 93 PHE A CA 1
ATOM 706 C C . PHE A 1 93 ? -28.328 -1.586 30.672 1.00 88.88 93 PHE A C 1
ATOM 708 O O . PHE A 1 93 ? -29.354 -1.554 30.001 1.00 88.88 93 PHE A O 1
ATOM 715 N N . ASP A 1 94 ? -27.930 -0.565 31.437 1.00 88.75 94 ASP A N 1
ATOM 716 C CA . ASP A 1 94 ? -28.744 0.623 31.677 1.00 88.75 94 ASP A CA 1
ATOM 717 C C . ASP A 1 94 ? -30.168 0.211 32.097 1.00 88.75 94 ASP A C 1
ATOM 719 O O . ASP A 1 94 ? -31.158 0.483 31.413 1.00 88.75 94 ASP A O 1
ATOM 723 N N . VAL A 1 95 ? -30.274 -0.462 33.244 1.00 88.62 95 VAL A N 1
ATOM 724 C CA . VAL A 1 95 ? -31.552 -0.900 33.836 1.00 88.62 95 VAL A CA 1
ATOM 725 C C . VAL A 1 95 ? -31.631 -0.523 35.316 1.00 88.62 95 VAL A C 1
ATOM 727 O O . VAL A 1 95 ? -30.589 -0.378 35.958 1.00 88.62 95 VAL A O 1
ATOM 730 N N . PRO A 1 96 ? -32.835 -0.361 35.890 1.00 91.69 96 PRO A N 1
ATOM 731 C CA . PRO A 1 96 ? -33.008 -0.201 37.331 1.00 91.69 96 PRO A CA 1
ATOM 732 C C . PRO A 1 96 ? -32.365 -1.332 38.135 1.00 91.69 96 PRO A C 1
ATOM 734 O O . PRO A 1 96 ? -32.434 -2.500 37.744 1.00 91.69 96 PRO A O 1
ATOM 737 N N . ALA A 1 97 ? -31.771 -1.001 39.279 1.00 90.44 97 ALA A N 1
ATOM 738 C CA . ALA A 1 97 ? -31.263 -1.998 40.203 1.00 90.44 97 ALA A CA 1
ATOM 739 C C . ALA A 1 97 ? -32.417 -2.819 40.800 1.00 90.44 97 ALA A C 1
ATOM 741 O O . ALA A 1 97 ? -33.428 -2.247 41.220 1.00 90.44 97 ALA A O 1
ATOM 742 N N . PRO A 1 98 ? -32.271 -4.152 40.886 1.00 87.56 98 PRO A N 1
ATOM 743 C CA . PRO A 1 98 ? -33.334 -5.023 41.377 1.00 87.56 98 PRO A CA 1
ATOM 744 C C . PRO A 1 98 ? -33.506 -4.962 42.901 1.00 87.56 98 PRO A C 1
ATOM 746 O O . PRO A 1 98 ? -34.516 -5.430 43.418 1.00 87.56 98 PRO A O 1
ATOM 749 N N . ALA A 1 99 ? -32.521 -4.429 43.630 1.00 91.56 99 ALA A N 1
ATOM 750 C CA . ALA A 1 99 ? -32.495 -4.444 45.085 1.00 91.56 99 ALA A CA 1
ATOM 751 C C . ALA A 1 99 ? -31.696 -3.270 45.655 1.00 91.56 99 ALA A C 1
ATOM 753 O O . ALA A 1 99 ? -30.767 -2.771 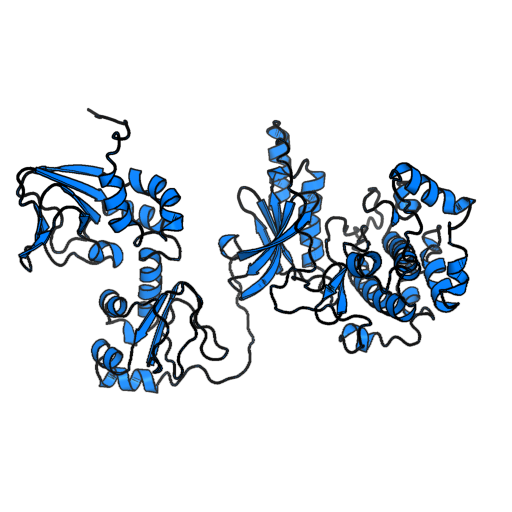45.016 1.00 91.56 99 ALA A O 1
ATOM 754 N N . THR A 1 100 ? -32.026 -2.895 46.890 1.00 94.62 100 THR A N 1
ATOM 755 C CA . THR A 1 100 ? -31.235 -1.953 47.684 1.00 94.62 100 THR A CA 1
ATOM 756 C C . THR A 1 100 ? -30.048 -2.702 48.281 1.00 94.62 100 THR A C 1
ATOM 758 O O . THR A 1 100 ? -30.185 -3.862 48.683 1.00 94.62 100 THR A O 1
ATOM 761 N N . VAL A 1 101 ? -28.879 -2.065 48.314 1.00 95.62 101 VAL A N 1
ATOM 762 C CA . VAL A 1 101 ? -27.670 -2.620 48.935 1.00 95.62 101 VAL A CA 1
ATOM 763 C C . VAL A 1 101 ? -27.151 -1.639 49.975 1.00 95.62 101 VAL A C 1
ATOM 765 O O . VAL A 1 101 ? -26.819 -0.506 49.629 1.00 95.62 101 VAL A O 1
ATOM 768 N N . THR A 1 102 ? -27.055 -2.083 51.226 1.00 96.00 102 THR A N 1
ATOM 769 C CA . THR A 1 102 ? -26.756 -1.224 52.384 1.00 96.00 102 THR A CA 1
ATOM 770 C C . THR A 1 102 ? -25.496 -1.706 53.102 1.00 96.00 102 THR A C 1
ATOM 772 O O . THR A 1 102 ? -25.250 -2.910 53.198 1.00 96.00 102 THR A O 1
ATOM 775 N N . THR A 1 103 ? -24.671 -0.784 53.603 1.00 96.12 103 THR A N 1
ATOM 776 C CA . THR A 1 103 ? -23.464 -1.117 54.376 1.00 96.12 103 THR A CA 1
ATOM 777 C C . THR A 1 103 ? -23.816 -1.735 55.732 1.00 96.12 103 THR A C 1
ATOM 779 O O . THR A 1 103 ? -24.667 -1.228 56.463 1.00 96.12 103 THR A O 1
ATOM 782 N N . THR A 1 104 ? -23.124 -2.811 56.108 1.00 93.75 104 THR A N 1
ATOM 783 C CA . THR A 1 104 ? -23.353 -3.538 57.372 1.00 93.75 104 THR A CA 1
ATOM 784 C C . THR A 1 104 ? -22.175 -3.451 58.346 1.00 93.75 104 THR A C 1
ATOM 786 O O . THR A 1 104 ? -22.328 -3.752 59.528 1.00 93.75 104 THR A O 1
ATOM 789 N N . ALA A 1 105 ? -21.002 -2.998 57.892 1.00 90.94 105 ALA A N 1
ATOM 790 C CA . ALA A 1 105 ? -19.829 -2.788 58.740 1.00 90.94 105 ALA A CA 1
ATOM 791 C C . ALA A 1 105 ? -19.757 -1.353 59.294 1.00 90.94 105 ALA A C 1
ATOM 793 O O . ALA A 1 105 ? -20.173 -0.407 58.629 1.00 90.94 105 ALA A O 1
ATOM 794 N N . ALA A 1 106 ? -19.148 -1.186 60.478 1.00 85.88 106 ALA A N 1
ATOM 795 C CA . ALA A 1 106 ? -18.993 0.109 61.157 1.00 85.88 106 ALA A CA 1
ATOM 796 C C . ALA A 1 106 ? -18.294 1.183 60.299 1.00 85.88 106 ALA A C 1
ATOM 798 O O . ALA A 1 106 ? -18.611 2.365 60.408 1.00 85.88 106 ALA A O 1
ATOM 799 N N . SER A 1 107 ? -17.366 0.765 59.434 1.00 91.38 107 SER A N 1
ATOM 800 C CA . SER A 1 107 ? -16.713 1.611 58.436 1.00 91.38 107 SER A CA 1
ATOM 801 C C . SER A 1 107 ? -16.516 0.808 57.152 1.00 91.38 107 SER A C 1
ATOM 803 O O . SER A 1 107 ? -15.929 -0.275 57.180 1.00 91.38 107 SER A O 1
ATOM 805 N N . THR A 1 108 ? -17.035 1.321 56.037 1.00 93.19 108 THR A N 1
ATOM 806 C CA . THR A 1 108 ? -16.950 0.690 54.712 1.00 93.19 108 THR A CA 1
ATOM 807 C C . THR A 1 108 ? -16.294 1.660 53.738 1.00 93.19 108 THR A C 1
ATOM 809 O O . THR A 1 108 ? -16.783 2.775 53.550 1.00 93.19 108 THR A O 1
ATOM 812 N N . THR A 1 109 ? -15.186 1.258 53.112 1.00 92.50 109 THR A N 1
ATOM 813 C CA . THR A 1 109 ? -14.508 2.081 52.099 1.00 92.50 109 THR A CA 1
ATOM 814 C C . THR A 1 109 ? -14.876 1.596 50.708 1.00 92.50 109 THR A C 1
ATOM 816 O O . THR A 1 109 ? -14.728 0.414 50.402 1.00 92.50 109 THR A O 1
ATOM 819 N N . VAL A 1 110 ? -15.314 2.514 49.850 1.00 92.75 110 VAL A N 1
ATOM 820 C CA . VAL A 1 110 ? -15.737 2.215 48.479 1.00 92.75 110 VAL A CA 1
ATOM 821 C C . VAL A 1 110 ? -15.086 3.149 47.468 1.00 92.75 110 VAL A C 1
ATOM 823 O O . VAL A 1 110 ? -14.791 4.309 47.770 1.00 92.75 110 VAL A O 1
ATOM 826 N N . LEU A 1 111 ? -14.916 2.661 46.241 1.00 91.06 111 LEU A N 1
ATOM 827 C CA . LEU A 1 111 ? -14.743 3.496 45.057 1.00 91.06 111 LEU A CA 1
ATOM 828 C C . LEU A 1 111 ? -16.082 3.583 44.334 1.00 91.06 111 LEU A C 1
ATOM 830 O O . LEU A 1 111 ? -16.635 2.569 43.917 1.00 91.06 111 LEU A O 1
ATOM 834 N N . LEU A 1 112 ? -16.591 4.801 44.180 1.00 91.50 112 LEU A N 1
ATOM 835 C CA . LEU A 1 112 ? -17.880 5.065 43.558 1.00 91.50 112 LEU A CA 1
ATOM 836 C C . LEU A 1 112 ? -17.686 5.811 42.242 1.00 91.50 112 LEU A C 1
ATOM 838 O O . LEU A 1 112 ? -17.134 6.916 42.227 1.00 91.50 112 LEU A O 1
ATOM 842 N N . LEU A 1 113 ? -18.185 5.223 41.157 1.00 91.06 113 LEU A N 1
ATOM 843 C CA . LEU A 1 113 ? -18.315 5.851 39.848 1.00 91.06 113 LEU A CA 1
ATOM 844 C C . LEU A 1 113 ? -19.784 6.253 39.642 1.00 91.06 113 LEU A C 1
ATOM 846 O O . LEU A 1 113 ? -20.649 5.393 39.459 1.00 91.06 113 LEU A O 1
ATOM 850 N N . PRO A 1 114 ? -20.100 7.557 39.715 1.00 91.69 114 PRO A N 1
ATOM 851 C CA . PRO A 1 114 ? -21.481 8.018 39.710 1.00 91.69 114 PRO A CA 1
ATOM 852 C C . PRO A 1 114 ? -22.078 7.968 38.304 1.00 91.69 114 PRO A C 1
ATOM 854 O O . PRO A 1 114 ? -21.389 8.260 37.324 1.00 91.69 114 PRO A O 1
ATOM 857 N N . ARG A 1 115 ? -23.387 7.693 38.203 1.00 90.06 115 ARG A N 1
ATOM 858 C CA . ARG A 1 115 ? -24.113 7.553 36.923 1.00 90.06 115 ARG A CA 1
ATOM 859 C C . ARG A 1 115 ? -23.960 8.752 35.986 1.00 90.06 115 ARG A C 1
ATOM 861 O O . ARG A 1 115 ? -23.929 8.579 34.773 1.00 90.06 115 ARG A O 1
ATOM 868 N N . SER A 1 116 ? -23.747 9.954 36.519 1.00 89.88 116 SER A N 1
ATOM 869 C CA . SER A 1 116 ? -23.458 11.159 35.727 1.00 89.88 116 SER A CA 1
ATOM 870 C C . SER A 1 116 ? -22.209 11.043 34.836 1.00 89.88 116 SER A C 1
ATOM 872 O O . SER A 1 116 ? -22.109 11.733 33.822 1.00 89.88 116 SER A O 1
ATOM 874 N N . ARG A 1 117 ? -21.263 10.150 35.157 1.00 89.00 117 ARG A N 1
ATOM 875 C CA . ARG A 1 117 ? -20.055 9.888 34.356 1.00 89.00 117 ARG A CA 1
ATOM 876 C C . ARG A 1 117 ? -20.262 8.844 33.259 1.00 89.00 117 ARG A C 1
ATOM 878 O O . ARG A 1 117 ? -19.340 8.627 32.480 1.00 89.00 117 ARG A O 1
ATOM 885 N N . TRP A 1 118 ? -21.452 8.252 33.144 1.00 85.31 118 TRP A N 1
ATOM 886 C CA . TRP A 1 118 ? -21.774 7.187 32.188 1.00 85.31 118 TRP A CA 1
ATOM 887 C C . TRP A 1 118 ? -21.287 7.467 30.762 1.00 85.31 118 TRP A C 1
ATOM 889 O O . TRP A 1 118 ? -20.581 6.647 30.183 1.00 85.31 118 TRP A O 1
ATOM 899 N N . ARG A 1 119 ? -21.577 8.658 30.218 1.00 83.56 119 ARG A N 1
ATOM 900 C CA . ARG A 1 119 ? -21.143 9.047 28.862 1.00 83.56 119 ARG A CA 1
ATOM 901 C C . ARG A 1 119 ? -19.619 9.088 28.706 1.00 83.56 119 ARG A C 1
ATOM 903 O O . ARG A 1 119 ? -19.108 8.638 27.690 1.00 83.56 119 ARG A O 1
ATOM 910 N N . HIS A 1 120 ? -18.903 9.588 29.713 1.00 82.19 120 HIS A N 1
ATOM 911 C CA . HIS A 1 120 ? -17.437 9.657 29.695 1.00 82.19 120 HIS A CA 1
ATOM 912 C C . HIS A 1 120 ? -16.820 8.259 29.755 1.00 82.19 120 HIS A C 1
ATOM 914 O O . HIS A 1 120 ? -15.889 7.959 29.024 1.00 82.19 120 HIS A O 1
ATOM 920 N N . VAL A 1 121 ? -17.378 7.394 30.599 1.00 84.44 121 VAL A N 1
ATOM 921 C CA . VAL A 1 121 ? -16.943 6.002 30.760 1.00 84.44 121 VAL A CA 1
ATOM 922 C C . VAL A 1 121 ? -17.184 5.226 29.465 1.00 84.44 121 VAL A C 1
ATOM 924 O O . VAL A 1 121 ? -16.296 4.527 28.994 1.00 84.44 121 VAL A O 1
ATOM 927 N N . HIS A 1 122 ? -18.335 5.427 28.823 1.00 81.69 122 HIS A N 1
ATOM 928 C CA . HIS A 1 122 ? -18.616 4.852 27.509 1.00 81.69 122 HIS A CA 1
ATOM 929 C C . HIS A 1 122 ? -17.676 5.326 26.405 1.00 81.69 122 HIS A C 1
ATOM 931 O O . HIS A 1 122 ? -17.372 4.541 25.515 1.00 81.69 122 HIS A O 1
ATOM 937 N N . ALA A 1 123 ? -17.228 6.581 26.441 1.00 78.31 123 ALA A N 1
ATOM 938 C CA . ALA A 1 123 ? -16.271 7.097 25.465 1.00 78.31 123 ALA A CA 1
ATOM 939 C C . ALA A 1 123 ? -14.876 6.461 25.608 1.00 78.31 123 ALA A C 1
ATOM 941 O O . ALA A 1 123 ? -14.099 6.476 24.663 1.00 78.31 123 ALA A O 1
ATOM 942 N N . LEU A 1 124 ? -14.562 5.892 26.776 1.00 81.50 124 LEU A N 1
ATOM 943 C CA . LEU A 1 124 ? -13.320 5.154 27.026 1.00 81.50 124 LEU A CA 1
ATOM 944 C C . LEU A 1 124 ? -13.438 3.656 26.697 1.00 81.50 124 LEU A C 1
ATOM 946 O O . LEU A 1 124 ? -12.439 2.940 26.739 1.00 81.50 124 LEU A O 1
ATOM 950 N N . ALA A 1 125 ? -14.649 3.168 26.414 1.00 82.25 125 ALA A N 1
ATOM 951 C CA . ALA A 1 125 ? -14.913 1.756 26.192 1.00 82.25 125 ALA A CA 1
ATOM 952 C C . ALA A 1 125 ? -14.354 1.305 24.835 1.00 82.25 125 ALA A C 1
ATOM 954 O O . ALA A 1 125 ? -14.796 1.757 23.780 1.00 82.25 125 ALA A O 1
ATOM 955 N N . THR A 1 126 ? -13.398 0.384 24.870 1.00 81.00 126 THR A N 1
ATOM 956 C CA . THR A 1 126 ? -12.790 -0.206 23.668 1.00 81.00 126 THR A CA 1
ATOM 957 C C . THR A 1 126 ? -13.736 -1.209 22.988 1.00 81.00 126 THR A C 1
ATOM 959 O O . THR A 1 126 ? -14.690 -1.683 23.621 1.00 81.00 126 THR A O 1
ATOM 962 N N . PRO A 1 127 ? -13.474 -1.602 21.728 1.00 75.56 127 PRO A N 1
ATOM 963 C CA . PRO A 1 127 ? -14.292 -2.584 21.017 1.00 75.56 127 PRO A CA 1
ATOM 964 C C . PRO A 1 127 ? -14.490 -3.923 21.744 1.00 75.56 127 PRO A C 1
ATOM 966 O O . PRO A 1 127 ? -15.583 -4.482 21.709 1.00 75.56 127 PRO A O 1
ATOM 969 N N . ALA A 1 128 ? -13.466 -4.401 22.455 1.00 75.88 128 ALA A N 1
ATOM 970 C CA . ALA A 1 128 ? -13.490 -5.669 23.189 1.00 75.88 128 ALA A CA 1
ATOM 971 C C . ALA A 1 128 ? -14.186 -5.587 24.565 1.00 75.88 128 ALA A C 1
ATOM 973 O O . ALA A 1 128 ? -14.286 -6.588 25.274 1.00 75.88 128 ALA A O 1
ATOM 974 N N . SER A 1 129 ? -14.649 -4.404 24.973 1.00 88.00 129 SER A N 1
ATOM 975 C CA . SER A 1 129 ? -15.246 -4.176 26.291 1.00 88.00 129 SER A CA 1
ATOM 976 C C . SER A 1 129 ? -16.683 -4.673 26.404 1.00 88.00 129 SER A C 1
ATOM 978 O O . SER A 1 129 ? -17.442 -4.657 25.431 1.00 88.00 129 SER A O 1
ATOM 980 N N . HIS A 1 130 ? -17.112 -5.019 27.620 1.00 91.12 130 HIS A N 1
ATOM 981 C CA . HIS A 1 130 ? -18.509 -5.376 27.863 1.00 91.12 130 HIS A CA 1
ATOM 982 C C . HIS A 1 130 ? -19.464 -4.223 27.520 1.00 91.12 130 HIS A C 1
ATOM 984 O O . HIS A 1 130 ? -20.514 -4.465 26.931 1.00 91.12 130 HIS A O 1
ATOM 990 N N . LEU A 1 131 ? -19.096 -2.964 27.802 1.00 88.62 131 LEU A N 1
ATOM 991 C CA . LEU A 1 131 ? -19.934 -1.807 27.464 1.00 88.62 131 LEU A CA 1
ATOM 992 C C . LEU A 1 131 ? -20.153 -1.649 25.955 1.00 88.62 131 LEU A C 1
ATOM 994 O O . LEU A 1 131 ? -21.234 -1.225 25.541 1.00 88.62 131 LEU A O 1
ATOM 998 N N . ARG A 1 132 ? -19.155 -1.969 25.120 1.00 87.75 132 ARG A N 1
ATOM 999 C CA . ARG A 1 132 ? -19.340 -1.954 23.664 1.00 87.75 132 ARG A CA 1
ATOM 1000 C C . ARG A 1 132 ? -20.164 -3.152 23.205 1.00 87.75 132 ARG A C 1
ATOM 1002 O O . ARG A 1 132 ? -21.123 -2.958 22.465 1.00 87.75 132 ARG A O 1
ATOM 1009 N N . GLN A 1 133 ? -19.845 -4.346 23.695 1.00 91.06 133 GLN A N 1
ATOM 1010 C CA . GLN A 1 133 ? -20.552 -5.585 23.361 1.00 91.06 133 GLN A CA 1
ATOM 1011 C C . GLN A 1 133 ? -22.047 -5.522 23.717 1.00 91.06 133 GLN A C 1
ATOM 1013 O O . GLN A 1 133 ? -22.881 -5.936 22.920 1.00 91.06 133 GLN A O 1
ATOM 1018 N N . VAL A 1 134 ? -22.425 -4.941 24.863 1.00 90.25 134 VAL A N 1
ATOM 1019 C CA . VAL A 1 134 ? -23.843 -4.776 25.232 1.00 90.25 134 VAL A CA 1
ATOM 1020 C C . VAL A 1 134 ? -24.563 -3.774 24.341 1.00 90.25 134 VAL A C 1
ATOM 1022 O O . VAL A 1 134 ? -25.737 -3.970 24.043 1.00 90.25 134 VAL A O 1
ATOM 1025 N N . ARG A 1 135 ? -23.883 -2.733 23.850 1.00 88.50 135 ARG A N 1
ATOM 1026 C CA . ARG A 1 135 ? -24.478 -1.830 22.853 1.00 88.50 135 ARG A CA 1
ATOM 1027 C C . ARG A 1 135 ? -24.723 -2.536 21.525 1.00 88.50 135 ARG A C 1
ATOM 1029 O O . ARG A 1 135 ? -25.769 -2.312 20.927 1.00 88.50 135 ARG A O 1
ATOM 1036 N N . VAL A 1 136 ? -23.784 -3.379 21.097 1.00 88.44 136 VAL A N 1
ATOM 1037 C CA . VAL A 1 136 ? -23.937 -4.229 19.907 1.00 88.44 136 VAL A CA 1
ATOM 1038 C C . VAL A 1 136 ? -25.128 -5.175 20.091 1.00 88.44 136 VAL A C 1
ATOM 1040 O O . VAL A 1 136 ? -25.999 -5.227 19.231 1.00 88.44 136 VAL A O 1
ATOM 1043 N N . LEU A 1 137 ? -25.240 -5.829 21.251 1.00 91.88 137 LEU A N 1
ATOM 1044 C CA . LEU A 1 137 ? -26.366 -6.709 21.576 1.00 91.88 137 LEU A CA 1
ATOM 1045 C C . LEU A 1 137 ? -27.713 -5.973 21.625 1.00 91.88 137 LEU A C 1
ATOM 1047 O O . LEU A 1 137 ? -28.697 -6.451 21.072 1.00 91.88 137 LEU A O 1
ATOM 1051 N N . ALA A 1 138 ? -27.777 -4.814 22.281 1.00 87.44 138 ALA A N 1
ATOM 1052 C CA . ALA A 1 138 ? -29.007 -4.033 22.383 1.00 87.44 138 ALA A CA 1
ATOM 1053 C C . ALA A 1 138 ? -29.474 -3.525 21.010 1.00 87.44 138 ALA A C 1
ATOM 1055 O O . ALA A 1 138 ? -30.672 -3.529 20.737 1.00 87.44 138 ALA A O 1
ATOM 1056 N N . ALA A 1 139 ? -28.537 -3.131 20.142 1.00 86.06 139 ALA A N 1
ATOM 1057 C CA . ALA A 1 139 ? -28.839 -2.778 18.759 1.00 86.06 139 ALA A CA 1
ATOM 1058 C C . ALA A 1 139 ? -29.358 -3.989 17.968 1.00 86.06 139 ALA A C 1
ATOM 1060 O O . ALA A 1 139 ? -30.354 -3.855 17.266 1.00 86.06 139 ALA A O 1
ATOM 1061 N N . ALA A 1 140 ? -28.746 -5.165 18.146 1.00 88.31 140 ALA A N 1
ATOM 1062 C CA . ALA A 1 140 ? -29.177 -6.407 17.502 1.00 88.31 140 ALA A CA 1
ATOM 1063 C C . ALA A 1 140 ? -30.618 -6.783 17.874 1.00 88.31 140 ALA A C 1
ATOM 1065 O O . ALA A 1 140 ? -31.425 -7.099 17.007 1.00 88.31 140 ALA A O 1
ATOM 1066 N N . ILE A 1 141 ? -30.950 -6.695 19.166 1.00 89.38 141 ILE A N 1
ATOM 1067 C CA . ILE A 1 141 ? -32.301 -6.950 19.680 1.00 89.38 141 ILE A CA 1
ATOM 1068 C C . ILE A 1 141 ? -33.296 -5.920 19.136 1.00 89.38 141 ILE A C 1
ATOM 1070 O O . ILE A 1 141 ? -34.390 -6.283 18.726 1.00 89.38 141 ILE A O 1
ATOM 1074 N N . GLY A 1 142 ? -32.923 -4.637 19.120 1.00 85.25 142 GLY A N 1
ATOM 1075 C CA . GLY A 1 142 ? -33.790 -3.567 18.623 1.00 85.25 142 GLY A CA 1
ATOM 1076 C C . GLY A 1 142 ? -34.017 -3.590 17.109 1.00 85.25 142 GLY A C 1
ATOM 1077 O O . GLY A 1 142 ? -34.966 -2.971 16.641 1.00 85.25 142 GLY A O 1
ATOM 1078 N N . ALA A 1 143 ? -33.162 -4.279 16.351 1.00 85.06 143 ALA A N 1
ATOM 1079 C CA . ALA A 1 143 ? -33.287 -4.439 14.904 1.00 85.06 143 ALA A CA 1
ATOM 1080 C C . ALA A 1 143 ? -34.173 -5.631 14.494 1.00 85.06 143 ALA A C 1
ATOM 1082 O O . ALA A 1 143 ? -34.486 -5.776 13.314 1.00 85.06 143 ALA A O 1
ATOM 1083 N N . ASP A 1 144 ? -34.565 -6.491 15.439 1.00 85.38 144 ASP A N 1
ATOM 1084 C CA . ASP A 1 144 ? -35.391 -7.669 15.183 1.00 85.38 144 ASP A CA 1
ATOM 1085 C C . ASP A 1 144 ? -36.597 -7.687 16.125 1.00 85.38 144 ASP A C 1
ATOM 1087 O O . ASP A 1 144 ? -36.484 -8.038 17.301 1.00 85.38 144 ASP A O 1
ATOM 1091 N N . ASP A 1 145 ? -37.771 -7.343 15.588 1.00 85.94 145 ASP A N 1
ATOM 1092 C CA . ASP A 1 145 ? -39.028 -7.243 16.340 1.00 85.94 145 ASP A CA 1
ATOM 1093 C C . ASP A 1 145 ? -39.363 -8.518 17.129 1.00 85.94 145 ASP A C 1
ATOM 1095 O O . ASP A 1 145 ? -39.979 -8.447 18.194 1.00 85.94 145 ASP A O 1
ATOM 1099 N N . THR A 1 146 ? -38.911 -9.685 16.656 1.00 88.19 146 THR A N 1
ATOM 1100 C CA . THR A 1 146 ? -39.108 -10.966 17.351 1.00 88.19 146 THR A CA 1
ATOM 1101 C C . THR A 1 146 ? -38.414 -10.981 18.711 1.00 88.19 146 THR A C 1
ATOM 1103 O O . THR A 1 146 ? -38.924 -11.550 19.675 1.00 88.19 146 THR A O 1
ATOM 1106 N N . TRP A 1 147 ? -37.249 -10.337 18.803 1.00 88.94 147 TRP A N 1
ATOM 1107 C CA . TRP A 1 147 ? -36.427 -10.296 20.008 1.00 88.94 147 TRP A CA 1
ATOM 1108 C C . TRP A 1 147 ? -36.696 -9.067 20.871 1.00 88.94 147 TRP A C 1
ATOM 1110 O O . TRP A 1 147 ? -36.210 -9.031 21.998 1.00 88.94 147 TRP A O 1
ATOM 1120 N N . ALA A 1 148 ? -37.496 -8.096 20.420 1.00 82.19 148 ALA A N 1
ATOM 1121 C CA . ALA A 1 148 ? -37.741 -6.840 21.136 1.00 82.19 148 ALA A CA 1
ATOM 1122 C C . ALA A 1 148 ? -38.256 -7.023 22.584 1.00 82.19 148 ALA A C 1
ATOM 1124 O O . ALA A 1 148 ? -38.010 -6.179 23.446 1.00 82.19 148 ALA A O 1
ATOM 1125 N N . GLY A 1 149 ? -38.944 -8.135 22.878 1.00 83.31 149 GLY A N 1
ATOM 1126 C CA . GLY A 1 149 ? -39.398 -8.495 24.230 1.00 83.31 149 GLY A CA 1
ATOM 1127 C C . GLY A 1 149 ? -38.339 -9.167 25.120 1.00 83.31 149 GLY A C 1
ATOM 1128 O O . GLY A 1 149 ? -38.538 -9.294 26.331 1.00 83.31 149 GLY A O 1
ATOM 1129 N N . VAL A 1 150 ? -37.211 -9.597 24.550 1.00 89.50 150 VAL A N 1
ATOM 1130 C CA . VAL A 1 150 ? -36.132 -10.298 25.253 1.00 89.50 150 VAL A CA 1
ATOM 1131 C C . VAL A 1 150 ? -35.173 -9.289 25.873 1.00 89.50 150 VAL A C 1
ATOM 1133 O O . VAL A 1 150 ? -34.633 -8.401 25.217 1.00 89.50 150 VAL A O 1
ATOM 1136 N N . ARG A 1 151 ? -34.915 -9.435 27.176 1.00 87.56 151 ARG A N 1
ATOM 1137 C CA . ARG A 1 151 ? -33.972 -8.558 27.881 1.00 87.56 151 ARG A CA 1
ATOM 1138 C C . ARG A 1 151 ? -32.535 -8.853 27.426 1.00 87.56 151 ARG A C 1
ATOM 1140 O O . ARG A 1 151 ? -32.147 -10.023 27.449 1.00 87.56 151 ARG A O 1
ATOM 1147 N N . PRO A 1 152 ? -31.696 -7.833 27.148 1.00 88.88 152 PRO A N 1
ATOM 1148 C CA . PRO A 1 152 ? -30.286 -8.044 26.809 1.00 88.88 152 PRO A CA 1
ATOM 1149 C C . PRO A 1 152 ? -29.528 -8.881 27.847 1.00 88.88 152 PRO A C 1
ATOM 1151 O O . PRO A 1 152 ? -28.696 -9.705 27.484 1.00 88.88 152 PRO A O 1
ATOM 1154 N N . SER A 1 153 ? -29.860 -8.732 29.134 1.00 87.94 153 SER A N 1
ATOM 1155 C CA . SER A 1 153 ? -29.258 -9.519 30.215 1.00 87.94 153 SER A CA 1
ATOM 1156 C C . SER A 1 153 ? -29.568 -11.016 30.137 1.00 87.94 153 SER A C 1
ATOM 1158 O O . SER A 1 153 ? -28.748 -11.815 30.573 1.00 87.94 153 SER A O 1
ATOM 1160 N N . ALA A 1 154 ? -30.708 -11.415 29.561 1.00 89.50 154 ALA A N 1
ATOM 1161 C CA . ALA A 1 154 ? -31.048 -12.824 29.370 1.00 89.50 154 ALA A CA 1
ATOM 1162 C C . ALA A 1 154 ? -30.187 -13.456 28.267 1.00 89.50 154 ALA A C 1
ATOM 1164 O O . ALA A 1 154 ? -29.647 -14.541 28.453 1.00 89.50 154 ALA A O 1
ATOM 1165 N N . LEU A 1 155 ? -29.996 -12.738 27.157 1.00 90.44 155 LEU A N 1
ATOM 1166 C CA . LEU A 1 155 ? -29.114 -13.145 26.060 1.00 90.44 155 LEU A CA 1
ATOM 1167 C C . LEU A 1 155 ? -27.637 -13.156 26.478 1.00 90.44 155 LEU A C 1
ATOM 1169 O O . LEU A 1 155 ? -26.885 -14.047 26.093 1.00 90.44 155 LEU A O 1
ATOM 1173 N N . TRP A 1 156 ? -27.231 -12.210 27.327 1.00 92.12 156 TRP A N 1
ATOM 1174 C CA . TRP A 1 156 ? -25.859 -12.099 27.825 1.00 92.12 156 TRP A CA 1
ATOM 1175 C C . TRP A 1 156 ? -25.372 -13.335 28.597 1.00 92.12 156 TRP A C 1
ATOM 1177 O O . TRP A 1 156 ? -24.175 -13.606 28.613 1.00 92.12 156 TRP A O 1
ATOM 1187 N N . LEU A 1 157 ? -26.277 -14.121 29.192 1.00 90.06 157 LEU A N 1
ATOM 1188 C CA . LEU A 1 157 ? -25.935 -15.379 29.873 1.00 90.06 157 LEU A CA 1
ATOM 1189 C C . LEU A 1 157 ? -25.367 -16.445 28.925 1.00 90.06 157 LEU A C 1
ATOM 1191 O O . LEU A 1 157 ? -24.680 -17.357 29.375 1.00 90.06 157 LEU A O 1
ATOM 1195 N N . HIS A 1 158 ? -25.634 -16.316 27.626 1.00 91.12 158 HIS A N 1
ATOM 1196 C CA . HIS A 1 158 ? -25.156 -17.219 26.580 1.00 91.12 158 HIS A CA 1
ATOM 1197 C C . HIS A 1 158 ? -23.886 -16.698 25.886 1.00 91.12 158 HIS A C 1
ATOM 1199 O O . HIS A 1 158 ? -23.445 -17.262 24.885 1.00 91.12 158 HIS A O 1
ATOM 1205 N N . ARG A 1 159 ? -23.290 -15.615 26.404 1.00 91.75 159 ARG A N 1
ATOM 1206 C CA . ARG A 1 159 ? -22.036 -15.048 25.903 1.00 91.75 159 ARG A CA 1
ATOM 1207 C C . ARG A 1 159 ? -20.872 -16.003 26.158 1.00 91.75 159 ARG A C 1
ATOM 1209 O O . ARG A 1 159 ? -20.664 -16.453 27.282 1.00 91.75 159 ARG A O 1
ATOM 1216 N N . THR A 1 160 ? -20.045 -16.221 25.144 1.00 87.50 160 THR A N 1
ATOM 1217 C CA . THR A 1 160 ? -18.899 -17.130 25.208 1.00 87.50 160 THR A CA 1
ATOM 1218 C C . THR A 1 160 ? -17.743 -16.661 24.324 1.00 87.50 160 THR A C 1
ATOM 1220 O O . THR A 1 160 ? -17.883 -15.775 23.479 1.00 87.50 160 THR A O 1
ATOM 1223 N N . THR A 1 161 ? -16.578 -17.245 24.592 1.00 83.25 161 THR A N 1
ATOM 1224 C CA . THR A 1 161 ? -15.328 -17.131 23.823 1.00 83.25 161 THR A CA 1
ATOM 1225 C C . THR A 1 161 ? -14.682 -18.505 23.606 1.00 83.25 161 THR A C 1
ATOM 1227 O O . THR A 1 161 ? -13.537 -18.594 23.171 1.00 83.25 161 THR A O 1
ATOM 1230 N N . ALA A 1 162 ? -15.361 -19.579 24.022 1.00 77.56 162 ALA A N 1
ATOM 1231 C CA . ALA A 1 162 ? -14.872 -20.949 23.924 1.00 77.56 162 ALA A CA 1
ATOM 1232 C C . ALA A 1 162 ? -15.064 -21.480 22.495 1.00 77.56 162 ALA A C 1
ATOM 1234 O O . ALA A 1 162 ? -16.003 -21.051 21.836 1.00 77.56 162 ALA A O 1
ATOM 1235 N N . PRO A 1 163 ? -14.223 -22.410 22.007 1.00 63.72 163 PRO A N 1
ATOM 1236 C CA . PRO A 1 163 ? -14.394 -22.990 20.677 1.00 63.72 163 PRO A CA 1
ATOM 1237 C C . PRO A 1 163 ? -15.796 -23.590 20.497 1.00 63.72 163 PRO A C 1
ATOM 1239 O O . PRO A 1 163 ? -16.367 -24.146 21.441 1.00 63.72 163 PRO A O 1
ATOM 1242 N N . ALA A 1 164 ? -16.332 -23.457 19.279 1.00 60.66 164 ALA A N 1
ATOM 1243 C CA . ALA A 1 164 ? -17.674 -23.906 18.927 1.00 60.66 164 ALA A CA 1
ATOM 1244 C C . ALA A 1 164 ? -17.870 -25.388 19.284 1.00 60.66 164 ALA A C 1
ATOM 1246 O O . ALA A 1 164 ? -16.980 -26.219 19.094 1.00 60.66 164 ALA A O 1
ATOM 1247 N N . ARG A 1 165 ? -19.045 -25.718 19.826 1.00 60.00 165 ARG A N 1
ATOM 1248 C CA . ARG A 1 165 ? -19.400 -27.095 20.196 1.00 60.00 165 ARG A CA 1
ATOM 1249 C C . ARG A 1 165 ? -19.539 -27.960 18.934 1.00 60.00 165 ARG A C 1
ATOM 1251 O O . ARG A 1 165 ? -19.956 -27.456 17.897 1.00 60.00 165 ARG A O 1
ATOM 1258 N N . ASP A 1 166 ? -19.338 -29.277 19.054 1.00 56.19 166 ASP A N 1
ATOM 1259 C CA . ASP A 1 166 ? -19.549 -30.288 17.985 1.00 56.19 166 ASP A CA 1
ATOM 1260 C C . ASP A 1 166 ? -20.998 -30.362 17.436 1.00 56.19 166 ASP A C 1
ATOM 1262 O O . ASP A 1 166 ? -21.354 -31.265 16.677 1.00 56.19 166 ASP A O 1
ATOM 1266 N N . ARG A 1 167 ? -21.882 -29.438 17.829 1.00 65.00 167 ARG A N 1
ATOM 1267 C CA . ARG A 1 167 ? -23.249 -29.314 17.321 1.00 65.00 167 ARG A CA 1
ATOM 1268 C C . ARG A 1 167 ? -23.501 -27.877 16.868 1.00 65.00 167 ARG A C 1
ATOM 1270 O O . ARG A 1 167 ? -23.176 -26.961 17.624 1.00 65.00 167 ARG A O 1
ATOM 1277 N N . PRO A 1 168 ? -24.114 -27.671 15.688 1.00 65.25 168 PRO A N 1
ATOM 1278 C CA . PRO A 1 168 ? -24.380 -26.333 15.188 1.00 65.25 168 PRO A CA 1
ATOM 1279 C C . PRO A 1 168 ? -25.377 -25.605 16.107 1.00 65.25 168 PRO A C 1
ATOM 1281 O O . PRO A 1 168 ? -26.423 -26.175 16.441 1.00 65.25 168 PRO A O 1
ATOM 1284 N N . PRO A 1 169 ? -25.077 -24.363 16.529 1.00 71.31 169 PRO A N 1
ATOM 1285 C CA . PRO A 1 169 ? -26.061 -23.509 17.181 1.00 71.31 169 PRO A CA 1
ATOM 1286 C C . PRO A 1 169 ? -27.164 -23.138 16.184 1.00 71.31 169 PRO A C 1
ATOM 1288 O O . PRO A 1 169 ? -26.959 -23.185 14.977 1.00 71.31 169 PRO A O 1
ATOM 1291 N N . CYS A 1 170 ? -28.341 -22.772 16.680 1.00 81.31 170 CYS A N 1
ATOM 1292 C CA . CYS A 1 170 ? -29.467 -22.372 15.833 1.00 81.31 170 CYS A CA 1
ATOM 1293 C C . CYS A 1 170 ? -29.515 -20.860 15.631 1.00 81.31 170 CYS A C 1
ATOM 1295 O O . CYS A 1 170 ? -29.952 -20.401 14.583 1.00 81.31 170 CYS A O 1
ATOM 1297 N N . VAL A 1 171 ? -29.052 -20.089 16.617 1.00 89.56 171 VAL A N 1
ATOM 1298 C CA . VAL A 1 171 ? -28.957 -18.629 16.541 1.00 89.56 171 VAL A CA 1
ATOM 1299 C C . VAL A 1 171 ? -27.606 -18.181 17.080 1.00 89.56 171 VAL A C 1
ATOM 1301 O O . VAL A 1 171 ? -27.160 -18.650 18.129 1.00 89.56 171 VAL A O 1
ATOM 1304 N N . VAL A 1 172 ? -26.966 -17.266 16.359 1.00 90.88 172 VAL A N 1
ATOM 1305 C CA . VAL A 1 172 ? -25.668 -16.689 16.705 1.00 90.88 172 VAL A CA 1
ATOM 1306 C C . VAL A 1 172 ? -25.738 -15.170 16.618 1.00 90.88 172 VAL A C 1
ATOM 1308 O O . VAL A 1 172 ? -26.295 -14.617 15.670 1.00 90.88 172 VAL A O 1
ATOM 1311 N N . VAL A 1 173 ? -25.143 -14.498 17.602 1.00 92.06 173 VAL A N 1
ATOM 1312 C CA . VAL A 1 173 ? -24.941 -13.043 17.600 1.00 92.06 173 VAL A CA 1
ATOM 1313 C C . VAL A 1 173 ? -23.469 -12.761 17.861 1.00 92.06 173 VAL A C 1
ATOM 1315 O O . VAL A 1 173 ? -22.976 -13.009 18.962 1.00 92.06 173 VAL A O 1
ATOM 1318 N N . VAL A 1 174 ? -22.755 -12.226 16.873 1.00 89.81 174 VAL A N 1
ATOM 1319 C CA . VAL A 1 174 ? -21.367 -11.785 17.068 1.00 89.81 174 VAL A CA 1
ATOM 1320 C C . VAL A 1 174 ? -21.382 -10.451 17.817 1.00 89.81 174 VAL A C 1
ATOM 1322 O O . VAL A 1 174 ? -22.036 -9.498 17.398 1.00 89.81 174 VAL A O 1
ATOM 1325 N N . LEU A 1 175 ? -20.691 -10.382 18.955 1.00 87.62 175 LEU A N 1
ATOM 1326 C CA . LEU A 1 175 ? -20.617 -9.184 19.801 1.00 87.62 175 LEU A CA 1
ATOM 1327 C C . LEU A 1 175 ? -19.310 -8.409 19.597 1.00 87.62 175 LEU A C 1
ATOM 1329 O O . LEU A 1 175 ? -19.280 -7.191 19.771 1.00 87.62 175 LEU A O 1
ATOM 1333 N N . HIS A 1 176 ? -18.230 -9.121 19.276 1.00 84.69 176 HIS A N 1
ATOM 1334 C CA . HIS A 1 176 ? -16.902 -8.589 18.985 1.00 84.69 176 HIS A CA 1
ATOM 1335 C C . HIS A 1 176 ? -16.114 -9.601 18.141 1.00 84.69 176 HIS A C 1
ATOM 1337 O O . HIS A 1 176 ? -16.281 -10.805 18.330 1.00 84.69 176 HIS A O 1
ATOM 1343 N N . GLY A 1 177 ? -15.235 -9.123 17.262 1.00 80.25 177 GLY A N 1
ATOM 1344 C CA . GLY A 1 177 ? -14.498 -9.970 16.325 1.00 80.25 177 GLY A CA 1
ATOM 1345 C C . GLY A 1 177 ? -15.338 -10.335 15.103 1.00 80.25 177 GLY A C 1
ATOM 1346 O O . GLY A 1 177 ? -16.239 -9.587 14.727 1.00 80.25 177 GLY A O 1
ATOM 1347 N N . ALA A 1 178 ? -15.030 -11.468 14.480 1.00 75.12 178 ALA A N 1
ATOM 1348 C CA . ALA A 1 178 ? -15.673 -11.914 13.252 1.00 75.12 178 ALA A CA 1
ATOM 1349 C C . ALA A 1 178 ? -15.951 -13.418 13.302 1.00 75.12 178 ALA A C 1
ATOM 1351 O O . ALA A 1 178 ? -15.215 -14.193 13.917 1.00 75.12 178 ALA A O 1
ATOM 1352 N N . ALA A 1 179 ? -17.011 -13.838 12.619 1.00 79.69 179 ALA A N 1
ATOM 1353 C CA . ALA A 1 179 ? -17.331 -15.247 12.456 1.00 79.69 179 ALA A CA 1
ATOM 1354 C C . ALA A 1 179 ? -17.702 -15.543 11.009 1.00 79.69 179 ALA A C 1
ATOM 1356 O O . ALA A 1 179 ? -18.315 -14.714 10.344 1.00 79.69 179 ALA A O 1
ATOM 1357 N N . LEU A 1 180 ? -17.344 -16.730 10.534 1.00 78.38 180 LEU A N 1
ATOM 1358 C CA . LEU A 1 180 ? -17.625 -17.193 9.181 1.00 78.38 180 LEU A CA 1
ATOM 1359 C C . LEU A 1 180 ? -18.498 -18.440 9.235 1.00 78.38 180 LEU A C 1
ATOM 1361 O O . LEU A 1 180 ? -18.171 -19.408 9.918 1.00 78.38 180 LEU A O 1
ATOM 1365 N N . VAL A 1 181 ? -19.583 -18.454 8.472 1.00 74.44 181 VAL A N 1
ATOM 1366 C CA . VAL A 1 181 ? -20.346 -19.673 8.186 1.00 74.44 181 VAL A CA 1
ATOM 1367 C C . VAL A 1 181 ? -20.214 -19.919 6.691 1.00 74.44 181 VAL A C 1
ATOM 1369 O O . VAL A 1 181 ? -20.689 -19.121 5.887 1.00 74.44 181 VAL A O 1
ATOM 1372 N N . GLY A 1 182 ? -19.505 -20.979 6.294 1.00 71.69 182 GLY A N 1
ATOM 1373 C CA . GLY A 1 182 ? -19.117 -21.162 4.892 1.00 71.69 182 GLY A CA 1
ATOM 1374 C C . GLY A 1 182 ? -18.289 -19.972 4.387 1.00 71.69 182 GLY A C 1
ATOM 1375 O O . GLY A 1 182 ? -17.221 -19.699 4.926 1.00 71.69 182 GLY A O 1
ATOM 1376 N N . SER A 1 183 ? -18.796 -19.255 3.378 1.00 62.19 183 SER A N 1
ATOM 1377 C CA . SER A 1 183 ? -18.185 -18.040 2.815 1.00 62.19 183 SER A CA 1
ATOM 1378 C C . SER A 1 183 ? -18.823 -16.725 3.292 1.00 62.19 183 SER A C 1
ATOM 1380 O O . SER A 1 183 ? -18.382 -15.661 2.863 1.00 62.19 183 SER A O 1
ATOM 1382 N N . LYS A 1 184 ? -19.872 -16.768 4.130 1.00 62.09 184 LYS A N 1
ATOM 1383 C CA . LYS A 1 184 ? -20.578 -15.570 4.618 1.00 62.09 184 LYS A CA 1
ATOM 1384 C C . LYS A 1 184 ? -20.025 -15.156 5.980 1.00 62.09 184 LYS A C 1
ATOM 1386 O O . LYS A 1 184 ? -19.982 -15.959 6.915 1.00 62.09 184 LYS A O 1
ATOM 1391 N N . THR A 1 185 ? -19.630 -13.892 6.082 1.00 76.56 185 THR A N 1
ATOM 1392 C CA . THR A 1 185 ? -19.267 -13.254 7.349 1.00 7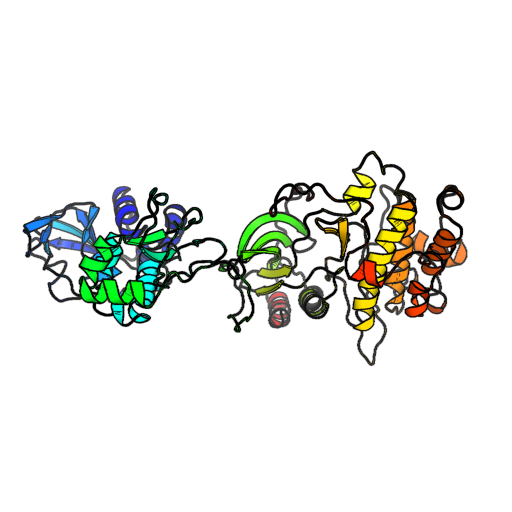6.56 185 THR A CA 1
ATOM 1393 C C . THR A 1 185 ? -20.531 -12.945 8.143 1.00 76.56 185 THR A C 1
ATOM 1395 O O . THR A 1 185 ? -21.501 -12.411 7.608 1.00 76.56 185 THR A O 1
ATOM 1398 N N . LEU A 1 186 ? -20.536 -13.318 9.420 1.00 78.31 186 LEU A N 1
ATOM 1399 C CA . LEU A 1 186 ? -21.553 -12.903 10.373 1.00 78.31 186 LEU A CA 1
ATOM 1400 C C . LEU A 1 186 ? -21.188 -11.511 10.883 1.00 78.31 186 LEU A C 1
ATOM 1402 O O . LEU A 1 186 ? -20.205 -11.343 11.609 1.00 78.31 186 LEU A O 1
ATOM 1406 N N . GLU A 1 187 ? -21.991 -10.527 10.499 1.00 74.94 187 GLU A N 1
ATOM 1407 C CA . GLU A 1 187 ? -21.812 -9.142 10.916 1.00 74.94 187 GLU A CA 1
ATOM 1408 C C . GLU A 1 187 ? -22.047 -8.981 12.433 1.00 74.94 187 GLU A C 1
ATOM 1410 O O . GLU A 1 187 ? -23.047 -9.484 12.968 1.00 74.94 187 GLU A O 1
ATOM 1415 N N . PRO A 1 188 ? -21.167 -8.264 13.159 1.00 79.62 188 PRO A N 1
ATOM 1416 C CA . PRO A 1 188 ? -21.396 -7.945 14.559 1.00 79.62 188 PRO A CA 1
ATOM 1417 C C . PRO A 1 188 ? -22.704 -7.179 14.771 1.00 79.62 188 PRO A C 1
ATOM 1419 O O . PRO A 1 188 ? -22.981 -6.181 14.111 1.00 79.62 188 PRO A O 1
ATOM 1422 N N . GLY A 1 189 ? -23.496 -7.617 15.747 1.00 81.81 189 GLY A N 1
ATOM 1423 C CA . GLY A 1 189 ? -24.779 -6.985 16.063 1.00 81.81 189 GLY A CA 1
ATOM 1424 C C . GLY A 1 189 ? -25.936 -7.401 15.162 1.00 81.81 189 GLY A C 1
ATOM 1425 O O . GLY A 1 189 ? -26.978 -6.753 15.198 1.00 81.81 189 GLY A O 1
ATOM 1426 N N . VAL A 1 190 ? -25.788 -8.486 14.400 1.00 84.62 190 VAL A N 1
ATOM 1427 C CA . VAL A 1 190 ? -26.887 -9.110 13.656 1.00 84.62 190 VAL A CA 1
ATOM 1428 C C . VAL A 1 190 ? -27.234 -10.458 14.283 1.00 84.62 190 VAL A C 1
ATOM 1430 O O . VAL A 1 190 ? -26.360 -11.291 14.530 1.00 84.62 190 VAL A O 1
ATOM 1433 N N . ILE A 1 191 ? -28.524 -10.680 14.549 1.00 88.81 191 ILE A N 1
ATOM 1434 C CA . ILE A 1 191 ? -29.030 -11.975 15.015 1.00 88.81 191 ILE A CA 1
ATOM 1435 C C . ILE A 1 191 ? -29.187 -12.894 13.805 1.00 88.81 191 ILE A C 1
ATOM 1437 O O . ILE A 1 191 ? -30.083 -12.690 12.986 1.00 88.81 191 ILE A O 1
ATOM 1441 N N . THR A 1 192 ? -28.316 -13.898 13.697 1.00 87.69 192 THR A N 1
ATOM 1442 C CA . THR A 1 192 ? -28.252 -14.777 12.521 1.00 87.69 192 THR A CA 1
ATOM 1443 C C . THR A 1 192 ? -28.668 -16.201 12.862 1.00 87.69 192 THR A C 1
ATOM 1445 O O . THR A 1 192 ? -28.191 -16.774 13.842 1.00 87.69 192 THR A O 1
ATOM 1448 N N . VAL A 1 193 ? -29.523 -16.795 12.027 1.00 87.06 193 VAL A N 1
ATOM 1449 C CA . VAL A 1 193 ? -29.876 -18.220 12.091 1.00 87.06 193 VAL A CA 1
ATOM 1450 C C . VAL A 1 193 ? -28.878 -19.014 11.250 1.00 87.06 193 VAL A C 1
ATOM 1452 O O . VAL A 1 193 ? -28.708 -18.736 10.062 1.00 87.06 193 VAL A O 1
ATOM 1455 N N . VAL A 1 194 ? -28.207 -19.996 11.853 1.00 83.75 194 VAL A N 1
ATOM 1456 C CA . VAL A 1 194 ? -27.153 -20.782 11.189 1.00 83.75 194 VAL A CA 1
ATOM 1457 C C . VAL A 1 194 ? -27.498 -22.272 11.192 1.00 83.75 194 VAL A C 1
ATOM 1459 O O . VAL A 1 194 ? -28.086 -22.782 12.141 1.00 83.75 194 VAL A O 1
ATOM 1462 N N . SER A 1 195 ? -27.154 -22.979 10.113 1.00 73.94 195 SER A N 1
ATOM 1463 C CA . SER A 1 195 ? -27.318 -24.441 9.986 1.00 73.94 195 SER A CA 1
ATOM 1464 C C . SER A 1 195 ? -26.007 -25.216 10.142 1.00 73.94 195 SER A C 1
ATOM 1466 O O . SER A 1 195 ? -26.023 -26.441 10.252 1.00 73.94 195 SER A O 1
ATOM 1468 N N . ALA A 1 196 ? -24.876 -24.510 10.160 1.00 75.00 196 ALA A N 1
ATOM 1469 C CA . ALA A 1 196 ? -23.538 -25.054 10.336 1.00 75.00 196 ALA A CA 1
ATOM 1470 C C . ALA A 1 196 ? -22.808 -24.288 11.445 1.00 75.00 196 ALA A C 1
ATOM 1472 O O . ALA A 1 196 ? -23.110 -23.122 11.705 1.00 75.00 196 ALA A O 1
ATOM 1473 N N . ALA A 1 197 ? -21.848 -24.947 12.096 1.00 77.44 197 ALA A N 1
ATOM 1474 C CA . ALA A 1 197 ? -21.039 -24.322 13.134 1.00 77.44 197 ALA A CA 1
ATOM 1475 C C . ALA A 1 197 ? -20.205 -23.169 12.532 1.00 77.44 197 ALA A C 1
ATOM 1477 O O . ALA A 1 197 ? -19.448 -23.406 11.584 1.00 77.44 197 ALA A O 1
ATOM 1478 N N . PRO A 1 198 ? -20.334 -21.928 13.040 1.00 79.69 198 PRO A N 1
ATOM 1479 C CA . PRO A 1 198 ? -19.494 -20.827 12.593 1.00 79.69 198 PRO A CA 1
ATOM 1480 C C . PRO A 1 198 ? -18.041 -21.014 13.034 1.00 79.69 198 PRO A C 1
ATOM 1482 O O . PRO A 1 198 ? -17.760 -21.485 14.136 1.00 79.69 198 PRO A O 1
ATOM 1485 N N . HIS A 1 199 ? -17.117 -20.574 12.188 1.00 82.00 199 HIS A N 1
ATOM 1486 C CA . HIS A 1 199 ? -15.701 -20.447 12.496 1.00 82.00 199 HIS A CA 1
ATOM 1487 C C . HIS A 1 199 ? -15.444 -19.031 13.002 1.00 82.00 199 HIS A C 1
ATOM 1489 O O . HIS A 1 199 ? -15.492 -18.069 12.236 1.00 82.00 199 HIS A O 1
ATOM 1495 N N . PHE A 1 200 ? -15.201 -18.900 14.301 1.00 79.75 200 PHE A N 1
ATOM 1496 C CA . PHE A 1 200 ? -14.911 -17.621 14.941 1.00 79.75 200 PHE A CA 1
ATOM 1497 C C . PHE A 1 200 ? -13.415 -17.319 14.878 1.00 79.75 200 PHE A C 1
ATOM 1499 O O . PHE A 1 200 ? -12.588 -18.204 15.106 1.00 79.75 200 PHE A O 1
ATOM 1506 N N . THR A 1 201 ? -13.054 -16.070 14.589 1.00 74.56 201 THR A N 1
ATOM 1507 C CA . THR A 1 201 ? -11.653 -15.641 14.635 1.00 74.56 201 THR A CA 1
ATOM 1508 C C . THR A 1 201 ? -11.156 -15.573 16.079 1.00 74.56 201 THR A C 1
ATOM 1510 O O . THR A 1 201 ? -11.936 -15.380 17.019 1.00 74.56 201 THR A O 1
ATOM 1513 N N . THR A 1 202 ? -9.846 -15.720 16.275 1.00 75.12 202 THR A N 1
ATOM 1514 C CA . THR A 1 202 ? -9.214 -15.638 17.597 1.00 75.12 202 THR A CA 1
ATOM 1515 C C . THR A 1 202 ? -9.574 -14.326 18.298 1.00 75.12 202 THR A C 1
ATOM 1517 O O . THR A 1 202 ? -9.417 -13.250 17.733 1.00 75.12 202 THR A O 1
ATOM 1520 N N . GLY A 1 203 ? -10.056 -14.412 19.542 1.00 72.31 203 GLY A N 1
ATOM 1521 C CA . GLY A 1 203 ? -10.462 -13.241 20.330 1.00 72.31 203 GLY A CA 1
ATOM 1522 C C . GLY A 1 203 ? -11.896 -12.759 20.085 1.00 72.31 203 GLY A C 1
ATOM 1523 O O . GLY A 1 203 ? -12.336 -11.820 20.750 1.00 72.31 203 GLY A O 1
ATOM 1524 N N . SER A 1 204 ? -12.645 -13.414 19.192 1.00 83.00 204 SER A N 1
ATOM 1525 C CA . SER A 1 204 ? -14.068 -13.137 19.008 1.00 83.00 204 SER A CA 1
ATOM 1526 C C . SER A 1 204 ? -14.878 -13.434 20.267 1.00 83.00 204 SER A C 1
ATOM 1528 O O . SER A 1 204 ? -14.549 -14.303 21.076 1.00 83.00 204 SER A O 1
ATOM 1530 N N . VAL A 1 205 ? -15.976 -12.702 20.416 1.00 87.31 205 VAL A N 1
ATOM 1531 C CA . VAL A 1 205 ? -16.956 -12.877 21.484 1.00 87.31 205 VAL A CA 1
ATOM 1532 C C . VAL A 1 205 ? -18.329 -12.918 20.848 1.00 87.31 205 VAL A C 1
ATOM 1534 O O . VAL A 1 205 ? -18.689 -12.024 20.079 1.00 87.31 205 VAL A O 1
ATOM 1537 N N . TRP A 1 206 ? -19.116 -13.926 21.188 1.00 92.31 206 TRP A N 1
ATOM 1538 C CA . TRP A 1 206 ? -20.433 -14.115 20.598 1.00 92.31 206 TRP A CA 1
ATOM 1539 C C . TRP A 1 206 ? -21.415 -14.704 21.603 1.00 92.31 206 TRP A C 1
ATOM 1541 O O . TRP A 1 206 ? -21.049 -15.118 22.704 1.00 92.31 206 TRP A O 1
ATOM 1551 N N . ILE A 1 207 ? -22.683 -14.695 21.217 1.00 92.38 207 ILE A N 1
ATOM 1552 C CA . ILE A 1 207 ? -23.759 -15.451 21.846 1.00 92.38 207 ILE A CA 1
ATOM 1553 C C . ILE A 1 207 ? -24.127 -16.581 20.899 1.00 92.38 207 ILE A C 1
ATOM 1555 O O . ILE A 1 207 ? -24.318 -16.349 19.707 1.00 92.38 207 ILE A O 1
ATOM 1559 N N . GLU A 1 208 ? -24.236 -17.788 21.436 1.00 90.44 208 GLU A N 1
ATOM 1560 C CA . GLU A 1 208 ? -24.694 -18.964 20.704 1.00 90.44 208 GLU A CA 1
ATOM 1561 C C . GLU A 1 208 ? -25.842 -19.636 21.462 1.00 90.44 208 GLU A C 1
ATOM 1563 O O . GLU A 1 208 ? -25.757 -19.889 22.665 1.00 90.44 208 GLU A O 1
ATOM 1568 N N . LEU A 1 209 ? -26.938 -19.883 20.744 1.00 90.38 209 LEU A N 1
ATOM 1569 C CA . LEU A 1 209 ? -28.183 -20.423 21.281 1.00 90.38 209 LEU A CA 1
ATOM 1570 C C . LEU A 1 209 ? -28.555 -21.700 20.531 1.00 90.38 209 LEU A C 1
ATOM 1572 O O . LEU A 1 209 ? -28.631 -21.713 19.298 1.00 90.38 209 LEU A O 1
ATOM 1576 N N . GLY A 1 210 ? -28.826 -22.771 21.275 1.00 88.69 210 GLY A N 1
ATOM 1577 C CA . GLY A 1 210 ? -29.488 -23.952 20.726 1.00 88.69 210 GLY A CA 1
ATOM 1578 C C . GLY A 1 210 ? -30.995 -23.729 20.585 1.00 88.69 210 GLY A C 1
ATOM 1579 O O . GLY A 1 210 ? -31.547 -22.783 21.144 1.00 88.69 210 GLY A O 1
ATOM 1580 N N . THR A 1 211 ? -31.689 -24.637 19.897 1.00 85.44 211 THR A N 1
ATOM 1581 C CA . THR A 1 211 ? -33.160 -24.601 19.771 1.00 85.44 211 THR A CA 1
ATOM 1582 C C . THR A 1 211 ? -33.867 -24.448 21.119 1.00 85.44 211 THR A C 1
ATOM 1584 O O . THR A 1 211 ? -34.730 -23.592 21.260 1.00 85.44 211 THR A O 1
ATOM 1587 N N . ALA A 1 212 ? -33.446 -25.207 22.135 1.00 87.75 212 ALA A N 1
ATOM 1588 C CA . ALA A 1 212 ? -34.038 -25.148 23.472 1.00 87.75 212 ALA A CA 1
ATOM 1589 C C . ALA A 1 212 ? -33.863 -23.780 24.163 1.00 87.75 212 ALA A C 1
ATOM 1591 O O . ALA A 1 212 ? -34.731 -23.357 24.927 1.00 87.75 212 ALA A O 1
ATOM 1592 N N . ASP A 1 213 ? -32.754 -23.081 23.899 1.00 91.06 213 ASP A N 1
ATOM 1593 C CA . ASP A 1 213 ? -32.512 -21.744 24.446 1.00 91.06 213 ASP A CA 1
ATOM 1594 C C . ASP A 1 213 ? -33.426 -20.717 23.767 1.00 91.06 213 ASP A C 1
ATOM 1596 O O . ASP A 1 213 ? -34.037 -19.884 24.439 1.00 91.06 213 ASP A O 1
ATOM 1600 N N . VAL A 1 214 ? -33.583 -20.823 22.443 1.00 89.94 214 VAL A N 1
ATOM 1601 C CA . VAL A 1 214 ? -34.497 -19.979 21.657 1.00 89.94 214 VAL A CA 1
ATOM 1602 C C . VAL A 1 214 ? -35.949 -20.202 22.094 1.00 89.94 214 VAL A C 1
ATOM 1604 O O . VAL A 1 214 ? -36.663 -19.230 22.336 1.00 89.94 214 VAL A O 1
ATOM 1607 N N . ASP A 1 215 ? -36.366 -21.455 22.299 1.00 89.69 215 ASP A N 1
ATOM 1608 C CA . ASP A 1 215 ? -37.702 -21.803 22.804 1.00 89.69 215 ASP A CA 1
ATOM 1609 C C . ASP A 1 215 ? -37.977 -21.181 24.175 1.00 89.69 215 ASP A C 1
ATOM 1611 O O . ASP A 1 215 ? -39.082 -20.707 24.440 1.00 89.69 215 ASP A O 1
ATOM 1615 N N . LYS A 1 216 ? -36.973 -21.155 25.057 1.00 90.94 216 LYS A N 1
ATOM 1616 C CA . LYS A 1 216 ? -37.098 -20.563 26.392 1.00 90.94 216 LYS A CA 1
ATOM 1617 C C . LYS A 1 216 ? -37.180 -19.035 26.349 1.00 90.94 216 LYS A C 1
ATOM 1619 O O . LYS A 1 216 ? -37.854 -18.450 27.196 1.00 90.94 216 LYS A O 1
ATOM 1624 N N . LEU A 1 217 ? -36.480 -18.396 25.411 1.00 91.62 217 LEU A N 1
ATOM 1625 C CA . LEU A 1 217 ? -36.414 -16.936 25.294 1.00 91.62 217 LEU A CA 1
ATOM 1626 C C . LEU A 1 217 ? -37.618 -16.346 24.547 1.00 91.62 217 LEU A C 1
ATOM 1628 O O . LEU A 1 217 ? -38.135 -15.317 24.974 1.00 91.62 217 LEU A O 1
ATOM 1632 N N . LEU A 1 218 ? -38.069 -16.993 23.468 1.00 89.50 218 LEU A N 1
ATOM 1633 C CA . LEU A 1 218 ? -39.156 -16.506 22.606 1.00 89.50 218 LEU A CA 1
ATOM 1634 C C . LEU A 1 218 ? -40.506 -17.196 22.868 1.00 89.50 218 LEU A C 1
ATOM 1636 O O . LEU A 1 218 ? -41.555 -16.657 22.518 1.00 89.50 218 LEU A O 1
ATOM 1640 N N . GLY A 1 219 ? -40.500 -18.378 23.488 1.00 88.19 219 GLY A N 1
ATOM 1641 C CA . GLY A 1 219 ? -41.655 -19.272 23.575 1.00 88.19 219 GLY A CA 1
ATOM 1642 C C . GLY A 1 219 ? -41.751 -20.200 22.357 1.00 88.19 219 GLY A C 1
ATOM 1643 O O . GLY A 1 219 ? -41.535 -19.777 21.223 1.00 88.19 219 GLY A O 1
ATOM 1644 N N . ALA A 1 220 ? -42.122 -21.466 22.582 1.00 79.81 220 ALA A N 1
ATOM 1645 C CA . ALA A 1 220 ? -42.048 -22.539 21.578 1.00 79.81 220 ALA A CA 1
ATOM 1646 C C . ALA A 1 220 ? -42.736 -22.214 20.232 1.00 79.81 220 ALA A C 1
ATOM 1648 O O . ALA A 1 220 ? -42.204 -22.519 19.169 1.00 79.81 220 ALA A O 1
ATOM 1649 N N . GLY A 1 221 ? -43.902 -21.556 20.256 1.00 82.25 221 GLY A N 1
ATOM 1650 C CA . GLY A 1 221 ? -44.623 -21.191 19.029 1.00 82.25 221 GLY A CA 1
ATOM 1651 C C . GLY A 1 221 ? -43.919 -20.108 18.201 1.00 82.25 221 GLY A C 1
ATOM 1652 O O . GLY A 1 221 ? -43.817 -20.237 16.982 1.00 82.25 221 GLY A O 1
ATOM 1653 N N . ALA A 1 222 ? -43.400 -19.064 18.855 1.00 83.56 222 ALA A N 1
ATOM 1654 C CA . ALA A 1 222 ? -42.689 -17.973 18.189 1.00 83.56 222 ALA A CA 1
ATOM 1655 C C . ALA A 1 222 ? -41.295 -18.409 17.719 1.00 83.56 222 ALA A C 1
ATOM 1657 O O . ALA A 1 222 ? -40.881 -18.054 16.620 1.00 83.56 222 ALA A O 1
ATOM 1658 N N . ALA A 1 223 ? -40.603 -19.239 18.505 1.00 85.06 223 ALA A N 1
ATOM 1659 C CA . ALA A 1 223 ? -39.315 -19.820 18.140 1.00 85.06 223 ALA A CA 1
ATOM 1660 C C . ALA A 1 223 ? -39.410 -20.676 16.868 1.00 85.06 223 ALA A C 1
ATOM 1662 O O . ALA A 1 223 ? -38.620 -20.495 15.939 1.00 85.06 223 ALA A O 1
ATOM 1663 N N . GLN A 1 224 ? -40.418 -21.551 16.777 1.00 82.69 224 GLN A N 1
ATOM 1664 C CA . GLN A 1 224 ? -40.629 -22.384 15.592 1.00 82.69 224 GLN A CA 1
ATOM 1665 C C . GLN A 1 224 ? -40.918 -21.541 14.340 1.00 82.69 224 GLN A C 1
ATOM 1667 O O . GLN A 1 224 ? -40.368 -21.817 13.275 1.00 82.69 224 GLN A O 1
ATOM 1672 N N . GLN A 1 225 ? -41.746 -20.498 14.463 1.00 83.12 225 GLN A N 1
ATOM 1673 C CA . GLN A 1 225 ? -42.029 -19.574 13.360 1.00 83.12 225 GLN A CA 1
ATOM 1674 C C . GLN A 1 225 ? -40.789 -18.776 12.945 1.00 83.12 225 GLN A C 1
ATOM 1676 O O . GLN A 1 225 ? -40.525 -18.646 11.752 1.00 83.12 225 GLN A O 1
ATOM 1681 N N . TYR A 1 226 ? -40.007 -18.289 13.910 1.00 84.06 226 TYR A N 1
ATOM 1682 C CA . TYR A 1 226 ? -38.798 -17.506 13.667 1.00 84.06 226 TYR A CA 1
ATOM 1683 C C . TYR A 1 226 ? -37.735 -18.305 12.905 1.00 84.06 226 TYR A C 1
ATOM 1685 O O . TYR A 1 226 ? -37.233 -17.853 11.875 1.00 84.06 226 TYR A O 1
ATOM 1693 N N . LEU A 1 227 ? -37.444 -19.525 13.368 1.00 83.75 227 LEU A N 1
ATOM 1694 C CA . LEU A 1 227 ? -36.462 -20.408 12.736 1.00 83.75 227 LEU A CA 1
ATOM 1695 C C . LEU A 1 227 ? -36.913 -20.872 11.341 1.00 83.75 227 LEU A C 1
ATOM 1697 O O . LEU A 1 227 ? -36.077 -21.054 10.460 1.00 83.75 227 LEU A O 1
ATOM 1701 N N . ALA A 1 228 ? -38.223 -21.038 11.121 1.00 79.19 228 ALA A N 1
ATOM 1702 C CA . ALA A 1 228 ? -38.772 -21.405 9.816 1.00 79.19 228 ALA A CA 1
ATOM 1703 C C . ALA A 1 228 ? -38.786 -20.232 8.817 1.00 79.19 228 ALA A C 1
ATOM 1705 O O . ALA A 1 228 ? -38.502 -20.433 7.638 1.00 79.19 228 ALA A O 1
ATOM 1706 N N . ALA A 1 229 ? -39.107 -19.014 9.272 1.00 72.88 229 ALA A N 1
ATOM 1707 C CA . ALA A 1 229 ? -39.188 -17.821 8.427 1.00 72.88 229 ALA A CA 1
ATOM 1708 C C . ALA A 1 229 ? -37.808 -17.322 7.969 1.00 72.88 229 ALA A C 1
ATOM 1710 O O . ALA A 1 229 ? -37.668 -16.847 6.845 1.00 72.88 229 ALA A O 1
ATOM 1711 N N . ARG A 1 230 ? -36.788 -17.459 8.823 1.00 68.56 230 ARG A N 1
ATOM 1712 C CA . ARG A 1 230 ? -35.388 -17.118 8.528 1.00 68.56 230 ARG A CA 1
ATOM 1713 C C . ARG A 1 230 ? -34.549 -18.350 8.190 1.00 68.56 230 ARG A C 1
ATOM 1715 O O . ARG A 1 230 ? -33.428 -18.462 8.679 1.00 68.56 230 ARG A O 1
ATOM 1722 N N . GLY A 1 231 ? -35.099 -19.290 7.409 1.00 57.28 231 GLY A N 1
ATOM 1723 C CA . GLY A 1 231 ? -34.388 -20.503 6.972 1.00 57.28 231 GLY A CA 1
ATOM 1724 C C . GLY A 1 231 ? -32.925 -20.212 6.585 1.00 57.28 231 GLY A C 1
ATOM 1725 O O . GLY A 1 231 ? -32.634 -19.095 6.161 1.00 57.28 231 GLY A O 1
ATOM 1726 N N . PRO A 1 232 ? -31.995 -21.170 6.766 1.00 52.78 232 PRO A N 1
ATOM 1727 C CA . PRO A 1 232 ? -30.568 -20.898 6.935 1.00 52.78 232 PRO A CA 1
ATOM 1728 C C . PRO A 1 232 ? -30.041 -19.921 5.886 1.00 52.78 232 PRO A C 1
ATOM 1730 O O . PRO A 1 232 ? -29.982 -20.227 4.698 1.00 52.78 232 PRO A O 1
ATOM 1733 N N . GLU A 1 233 ? -29.654 -18.737 6.349 1.00 49.44 233 GLU A N 1
ATOM 1734 C CA . GLU A 1 233 ? -29.387 -17.551 5.530 1.00 49.44 233 GLU A CA 1
ATOM 1735 C C . GLU A 1 233 ? -28.050 -17.629 4.755 1.00 49.44 233 GLU A C 1
ATOM 1737 O O . GLU A 1 233 ? -27.498 -16.616 4.318 1.00 49.44 233 GLU A O 1
ATOM 1742 N N . VAL A 1 234 ? -27.486 -18.836 4.639 1.00 46.81 234 VAL A N 1
ATOM 1743 C CA . VAL A 1 234 ? -26.182 -19.128 4.049 1.00 46.81 234 VAL A CA 1
ATOM 1744 C C . VAL A 1 234 ? -26.257 -20.453 3.282 1.00 46.81 234 VAL A C 1
ATOM 1746 O O . VAL A 1 234 ? -26.065 -21.536 3.834 1.00 46.81 234 VAL A O 1
ATOM 1749 N N . SER A 1 235 ? -26.508 -20.356 1.981 1.00 39.91 235 SER A N 1
ATOM 1750 C CA . SER A 1 235 ? -26.119 -21.362 0.993 1.00 39.91 235 SER A CA 1
ATOM 1751 C C . SER A 1 235 ? -25.205 -20.672 -0.021 1.00 39.91 235 SER A C 1
ATOM 1753 O O . SER A 1 235 ? -25.379 -19.489 -0.307 1.00 39.91 235 SER A O 1
ATOM 1755 N N . LEU A 1 236 ? -24.183 -21.385 -0.484 1.00 38.97 236 LEU A N 1
ATOM 1756 C CA . LEU A 1 236 ? -23.056 -20.877 -1.273 1.00 38.97 236 LEU A CA 1
ATOM 1757 C C . LEU A 1 236 ? -23.517 -20.219 -2.599 1.00 38.97 236 LEU A C 1
ATOM 1759 O O . LEU A 1 236 ? -23.947 -20.966 -3.473 1.00 38.97 236 LEU A O 1
ATOM 1763 N N . ALA A 1 237 ? -23.406 -18.882 -2.762 1.00 29.92 237 ALA A N 1
ATOM 1764 C CA . ALA A 1 237 ? -22.993 -18.181 -4.010 1.00 29.92 237 ALA A CA 1
ATOM 1765 C C . ALA A 1 237 ? -23.158 -16.626 -4.015 1.00 29.92 237 ALA A C 1
ATOM 1767 O O . ALA A 1 237 ? -24.226 -16.107 -3.712 1.00 29.92 237 ALA A O 1
ATOM 1768 N N . ASP A 1 238 ? -22.076 -15.972 -4.477 1.00 29.05 238 ASP A N 1
ATOM 1769 C CA . ASP A 1 238 ? -21.839 -14.703 -5.222 1.00 29.05 238 ASP A CA 1
ATOM 1770 C C . ASP A 1 238 ? -22.106 -13.261 -4.675 1.00 29.05 238 ASP A C 1
ATOM 1772 O O . ASP A 1 238 ? -23.196 -12.976 -4.177 1.00 29.05 238 ASP A O 1
ATOM 1776 N N . PRO A 1 239 ? -21.142 -12.302 -4.812 1.00 36.41 239 PRO A N 1
ATOM 1777 C CA . PRO A 1 239 ? -21.191 -10.956 -4.223 1.00 36.41 239 PRO A CA 1
ATOM 1778 C C . PRO A 1 239 ? -21.462 -9.810 -5.225 1.00 36.41 239 PRO A C 1
ATOM 1780 O O . PRO A 1 239 ? -20.962 -9.802 -6.347 1.00 36.41 239 PRO A O 1
ATOM 1783 N N . GLY A 1 240 ? -22.128 -8.743 -4.763 1.00 31.22 240 GLY A N 1
ATOM 1784 C CA . GLY A 1 240 ? -22.034 -7.431 -5.415 1.00 31.22 240 GLY A CA 1
ATOM 1785 C C . GLY A 1 240 ? -23.087 -6.400 -5.004 1.00 31.22 240 GLY A C 1
ATOM 1786 O O . GLY A 1 240 ? -24.170 -6.397 -5.574 1.00 31.22 240 GLY A O 1
ATOM 1787 N N . GLN A 1 241 ? -22.740 -5.491 -4.077 1.00 28.91 241 GLN A N 1
ATOM 1788 C CA . GLN A 1 241 ? -23.041 -4.041 -4.118 1.00 28.91 241 GLN A CA 1
ATOM 1789 C C . GLN A 1 241 ? -22.534 -3.335 -2.843 1.00 28.91 241 GLN A C 1
ATOM 1791 O O . GLN A 1 241 ? -22.910 -3.676 -1.726 1.00 28.91 241 GLN A O 1
ATOM 1796 N N . THR A 1 242 ? -21.665 -2.340 -3.022 1.00 28.69 242 THR A N 1
ATOM 1797 C CA . THR A 1 242 ? -20.983 -1.550 -1.982 1.00 28.69 242 THR A CA 1
ATOM 1798 C C . THR A 1 242 ? -21.752 -0.257 -1.673 1.00 28.69 242 THR A C 1
ATOM 1800 O O . THR A 1 242 ? -21.942 0.575 -2.558 1.00 28.69 242 THR A O 1
ATOM 1803 N N . SER A 1 243 ? -22.159 -0.046 -0.414 1.00 32.81 243 SER A N 1
ATOM 1804 C CA . SER A 1 243 ? -22.676 1.239 0.093 1.00 32.81 243 SER A CA 1
ATOM 1805 C C . SER A 1 243 ? -21.559 2.083 0.724 1.00 32.81 243 SER A C 1
ATOM 1807 O O . SER A 1 243 ? -20.668 1.542 1.373 1.00 32.81 243 SER A O 1
ATOM 1809 N N . VAL A 1 244 ? -21.627 3.407 0.556 1.00 34.50 244 VAL A N 1
ATOM 1810 C CA . VAL A 1 244 ? -20.609 4.400 0.956 1.00 34.50 244 VAL A CA 1
ATOM 1811 C C . VAL A 1 244 ? -20.321 4.359 2.468 1.00 34.50 244 VAL A C 1
ATOM 1813 O O . VAL A 1 244 ? -21.157 4.749 3.281 1.00 34.50 244 VAL A O 1
ATOM 1816 N N . LEU A 1 245 ? -19.124 3.888 2.832 1.00 48.56 245 LEU A N 1
ATOM 1817 C CA . LEU A 1 245 ? -18.593 3.844 4.199 1.00 48.56 245 LEU A CA 1
ATOM 1818 C C . LEU A 1 245 ? -17.998 5.207 4.607 1.00 48.56 245 LEU A C 1
ATOM 1820 O O . LEU A 1 245 ? -17.523 5.965 3.762 1.00 48.56 245 LEU A O 1
ATOM 1824 N N . ALA A 1 246 ? -17.990 5.509 5.911 1.00 51.81 246 ALA A N 1
ATOM 1825 C CA . ALA A 1 246 ? -17.260 6.652 6.477 1.00 51.81 246 ALA A CA 1
ATOM 1826 C C . ALA A 1 246 ? -15.752 6.585 6.131 1.00 51.81 246 ALA A C 1
ATOM 1828 O O . ALA A 1 246 ? -15.263 5.493 5.839 1.00 51.81 246 ALA A O 1
ATOM 1829 N N . PRO A 1 247 ? -14.978 7.688 6.185 1.00 62.47 247 PRO A N 1
ATOM 1830 C CA . PRO A 1 247 ? -13.539 7.644 5.920 1.00 62.47 247 PRO A CA 1
ATOM 1831 C C . PRO A 1 247 ? -12.820 6.632 6.836 1.00 62.47 247 PRO A C 1
ATOM 1833 O O . PRO A 1 247 ? -13.219 6.475 7.995 1.00 62.47 247 PRO A O 1
ATOM 1836 N N . PRO A 1 248 ? -11.819 5.892 6.333 1.00 77.25 248 PRO A N 1
ATOM 1837 C CA . PRO A 1 248 ? -11.015 4.984 7.145 1.00 77.25 248 PRO A CA 1
ATOM 1838 C C . PRO A 1 248 ? -10.254 5.710 8.258 1.00 77.25 248 PRO A C 1
ATOM 1840 O O . PRO A 1 248 ? -9.873 6.868 8.112 1.00 77.25 248 PRO A O 1
ATOM 1843 N N . THR A 1 249 ? -10.031 5.017 9.368 1.00 81.12 249 THR A N 1
ATOM 1844 C CA . THR A 1 249 ? -9.168 5.430 10.481 1.00 81.12 249 THR A CA 1
ATOM 1845 C C . THR A 1 249 ? -8.140 4.338 10.749 1.00 81.12 249 THR A C 1
ATOM 1847 O O . THR A 1 249 ? -8.322 3.212 10.296 1.00 81.12 249 THR A O 1
ATOM 1850 N N . LEU A 1 250 ? -7.077 4.624 11.510 1.00 74.94 250 LEU A N 1
ATOM 1851 C CA . LEU A 1 250 ? -6.063 3.603 11.811 1.00 74.94 250 LEU A CA 1
ATOM 1852 C C . LEU A 1 250 ? -6.669 2.392 12.541 1.00 74.94 250 LEU A C 1
ATOM 1854 O O . LEU A 1 250 ? -6.210 1.275 12.353 1.00 74.94 250 LEU A O 1
ATOM 1858 N N . GLU A 1 251 ? -7.730 2.595 13.325 1.00 77.38 251 GLU A N 1
ATOM 1859 C CA . GLU A 1 251 ? -8.437 1.521 14.034 1.00 77.38 251 GLU A CA 1
ATOM 1860 C C . GLU A 1 251 ? -9.142 0.534 13.090 1.00 77.38 251 GLU A C 1
ATOM 1862 O O . GLU A 1 251 ? -9.461 -0.580 13.500 1.00 77.38 251 GLU A O 1
ATOM 1867 N N . ASP A 1 252 ? -9.368 0.924 11.832 1.00 79.00 252 ASP A N 1
ATOM 1868 C CA . ASP A 1 252 ? -9.897 0.052 10.785 1.00 79.00 252 ASP A CA 1
ATOM 1869 C C . ASP A 1 252 ? -8.808 -0.814 10.129 1.00 79.00 252 ASP A C 1
ATOM 1871 O O . ASP A 1 252 ? -9.123 -1.588 9.231 1.00 79.00 252 ASP A O 1
ATOM 1875 N N . PHE A 1 253 ? -7.543 -0.703 10.552 1.00 80.44 253 PHE A N 1
ATOM 1876 C CA . PHE A 1 253 ? -6.422 -1.475 10.016 1.00 80.44 253 PHE A CA 1
ATOM 1877 C C . PHE A 1 253 ? -5.686 -2.221 11.131 1.00 80.44 253 PHE A C 1
ATOM 1879 O O . PHE A 1 253 ? -5.186 -1.632 12.087 1.00 80.44 253 PHE A O 1
ATOM 1886 N N . GLU A 1 254 ? -5.562 -3.535 10.985 1.00 86.38 254 GLU A N 1
ATOM 1887 C CA . GLU A 1 254 ? -4.682 -4.356 11.817 1.00 86.38 254 GLU A CA 1
ATOM 1888 C C . GLU A 1 254 ? -3.297 -4.416 11.164 1.00 86.38 254 GLU A C 1
ATOM 1890 O O . GLU A 1 254 ? -3.156 -4.964 10.073 1.00 86.38 254 GLU A O 1
ATOM 1895 N N . LEU A 1 255 ? -2.274 -3.848 11.809 1.00 83.62 255 LEU A N 1
ATOM 1896 C CA . LEU A 1 255 ? -0.885 -3.935 11.342 1.00 83.62 255 LEU A CA 1
ATOM 1897 C C . LEU A 1 255 ? -0.340 -5.340 11.624 1.00 83.62 255 LEU A C 1
ATOM 1899 O O . LEU A 1 255 ? -0.339 -5.780 12.772 1.00 83.62 255 LEU A O 1
ATOM 1903 N N . LEU A 1 256 ? 0.113 -6.029 10.580 1.00 82.56 256 LEU A N 1
ATOM 1904 C CA . LEU A 1 256 ? 0.573 -7.415 10.645 1.00 82.56 256 LEU A CA 1
ATOM 1905 C C . LEU A 1 256 ? 2.098 -7.518 10.662 1.00 82.56 256 LEU A C 1
ATOM 1907 O O . LEU A 1 256 ? 2.634 -8.301 11.438 1.00 82.56 256 LEU A O 1
ATOM 1911 N N . ASP A 1 257 ? 2.781 -6.748 9.812 1.00 85.56 257 ASP A N 1
ATOM 1912 C CA . ASP A 1 257 ? 4.241 -6.798 9.680 1.00 85.56 257 ASP A CA 1
ATOM 1913 C C . ASP A 1 257 ? 4.806 -5.514 9.049 1.00 85.56 257 ASP A C 1
ATOM 1915 O O . ASP A 1 257 ? 4.057 -4.720 8.475 1.00 85.56 257 ASP A O 1
ATOM 1919 N N . VAL A 1 258 ? 6.119 -5.307 9.125 1.00 85.81 258 VAL A N 1
ATOM 1920 C CA . VAL A 1 258 ? 6.825 -4.189 8.481 1.00 85.81 258 VAL A CA 1
ATOM 1921 C C . VAL A 1 258 ? 7.404 -4.653 7.148 1.00 85.81 258 VAL A C 1
ATOM 1923 O O . VAL A 1 258 ? 8.206 -5.575 7.102 1.00 85.81 258 VAL A O 1
ATOM 1926 N N . LEU A 1 259 ? 6.997 -4.003 6.056 1.00 86.25 259 LEU A N 1
ATOM 1927 C CA . LEU A 1 259 ? 7.479 -4.309 4.704 1.00 86.25 259 LEU A CA 1
ATOM 1928 C C . LEU A 1 259 ? 8.749 -3.532 4.350 1.00 86.25 259 LEU A C 1
ATOM 1930 O O . LEU A 1 259 ? 9.493 -3.941 3.470 1.00 86.25 259 LEU A O 1
ATOM 1934 N N . GLY A 1 260 ? 8.977 -2.394 5.002 1.00 83.38 260 GLY A N 1
ATOM 1935 C CA . GLY A 1 260 ? 10.184 -1.605 4.808 1.00 83.38 260 GLY A CA 1
ATOM 1936 C C . GLY A 1 260 ? 10.045 -0.177 5.313 1.00 83.38 260 GLY A C 1
ATOM 1937 O O . GLY A 1 260 ? 8.978 0.261 5.759 1.00 83.38 260 GLY A O 1
ATOM 1938 N N . TYR A 1 261 ? 11.140 0.564 5.205 1.00 80.19 261 TYR A N 1
ATOM 1939 C CA . TYR A 1 261 ? 11.227 1.969 5.580 1.00 80.19 261 TYR A CA 1
ATOM 1940 C C . TYR A 1 261 ? 11.510 2.805 4.332 1.00 80.19 261 TYR A C 1
ATOM 1942 O O . TYR A 1 261 ? 12.490 2.592 3.625 1.00 80.19 261 TYR A O 1
ATOM 1950 N N . GLY A 1 262 ? 10.617 3.745 4.038 1.00 68.31 262 GLY A N 1
ATOM 1951 C CA . GLY A 1 262 ? 10.801 4.735 2.984 1.00 68.31 262 GLY A CA 1
ATOM 1952 C C . GLY A 1 262 ? 11.461 6.007 3.514 1.00 68.31 262 GLY A C 1
ATOM 1953 O O . GLY A 1 262 ? 11.658 6.184 4.713 1.00 68.31 262 GLY A O 1
ATOM 1954 N N . SER A 1 263 ? 11.720 6.964 2.620 1.00 65.94 263 SER A N 1
ATOM 1955 C CA . SER A 1 263 ? 12.446 8.206 2.939 1.00 65.94 263 SER A CA 1
ATOM 1956 C C . SER A 1 263 ? 11.805 9.088 4.022 1.00 65.94 263 SER A C 1
ATOM 1958 O O . SER A 1 263 ? 12.476 9.963 4.559 1.00 65.94 263 SER A O 1
ATOM 1960 N N . PHE A 1 264 ? 10.512 8.906 4.311 1.00 69.69 264 PHE A N 1
ATOM 1961 C CA . PHE A 1 264 ? 9.753 9.735 5.259 1.00 69.69 264 PHE A CA 1
ATOM 1962 C C . PHE A 1 264 ? 8.908 8.922 6.245 1.00 69.69 264 PHE A C 1
ATOM 1964 O O . PHE A 1 264 ? 8.102 9.505 6.967 1.00 69.69 264 PHE A O 1
ATOM 1971 N N . GLY A 1 265 ? 9.005 7.592 6.254 1.00 79.31 265 GLY A N 1
ATOM 1972 C CA . GLY A 1 265 ? 8.122 6.785 7.089 1.00 79.31 265 GLY A CA 1
ATOM 1973 C C . GLY A 1 265 ? 8.177 5.294 6.806 1.00 79.31 265 GLY A C 1
ATOM 1974 O O . GLY A 1 265 ? 8.959 4.822 5.989 1.00 79.31 265 GLY A O 1
ATOM 1975 N N . GLN A 1 266 ? 7.312 4.554 7.485 1.00 85.81 266 GLN A N 1
ATOM 1976 C CA . GLN A 1 266 ? 7.291 3.097 7.474 1.00 85.81 266 GLN A CA 1
ATOM 1977 C C . GLN A 1 266 ? 6.185 2.579 6.555 1.00 85.81 266 GLN A C 1
ATOM 1979 O O . GLN A 1 266 ? 5.079 3.115 6.543 1.00 85.81 266 GLN A O 1
ATOM 1984 N N . VAL A 1 267 ? 6.444 1.499 5.825 1.00 91.00 267 VAL A N 1
ATOM 1985 C CA . VAL A 1 267 ? 5.423 0.747 5.092 1.00 91.00 267 VAL A CA 1
ATOM 1986 C C . VAL A 1 267 ? 5.151 -0.544 5.850 1.00 91.00 267 VAL A C 1
ATOM 1988 O O . VAL A 1 267 ? 6.059 -1.330 6.099 1.00 91.00 267 VAL A O 1
ATOM 1991 N N . SER A 1 268 ? 3.898 -0.759 6.241 1.00 88.94 268 SER A N 1
ATOM 1992 C CA . SER A 1 268 ? 3.481 -1.949 6.988 1.00 88.94 268 SER A CA 1
ATOM 1993 C C . SER A 1 268 ? 2.474 -2.762 6.191 1.00 88.94 268 SER A C 1
ATOM 1995 O O . SER A 1 268 ? 1.579 -2.201 5.562 1.00 88.94 268 SER A O 1
ATOM 1997 N N . LEU A 1 269 ? 2.575 -4.085 6.244 1.00 93.88 269 LEU A N 1
ATOM 1998 C CA . LEU A 1 269 ? 1.486 -4.962 5.856 1.00 93.88 269 LEU A CA 1
ATOM 1999 C C . LEU A 1 269 ? 0.358 -4.763 6.861 1.00 93.88 269 LEU A C 1
ATOM 2001 O O . LEU A 1 269 ? 0.560 -4.903 8.065 1.00 93.88 269 LEU A O 1
ATOM 2005 N N . ALA A 1 270 ? -0.832 -4.454 6.368 1.00 90.19 270 ALA A N 1
ATOM 2006 C CA . ALA A 1 270 ? -2.009 -4.284 7.193 1.00 90.19 270 ALA A CA 1
ATOM 2007 C C . ALA A 1 270 ? -3.201 -5.041 6.610 1.00 90.19 270 ALA A C 1
ATOM 2009 O O . ALA A 1 270 ? -3.303 -5.248 5.399 1.00 90.19 270 ALA A O 1
ATOM 2010 N N . ARG A 1 271 ? -4.122 -5.438 7.480 1.00 89.06 271 ARG A N 1
ATOM 2011 C CA . ARG A 1 271 ? -5.440 -5.946 7.115 1.00 89.06 271 ARG A CA 1
ATOM 2012 C C . ARG A 1 271 ? -6.455 -4.833 7.319 1.00 89.06 271 ARG A C 1
ATOM 2014 O O . ARG A 1 271 ? -6.667 -4.403 8.448 1.00 89.06 271 ARG A O 1
ATOM 2021 N N . ASP A 1 272 ? -7.085 -4.391 6.238 1.00 82.31 272 ASP A N 1
ATOM 2022 C CA . ASP A 1 272 ? -8.274 -3.544 6.306 1.00 82.31 272 ASP A CA 1
ATOM 2023 C C . ASP A 1 272 ? -9.412 -4.373 6.908 1.00 82.31 272 ASP A C 1
ATOM 2025 O O . ASP A 1 272 ? -9.901 -5.321 6.297 1.00 82.31 272 ASP A O 1
ATOM 2029 N N . LEU A 1 273 ? -9.830 -4.030 8.120 1.00 77.19 273 LEU A N 1
ATOM 2030 C CA . LEU A 1 273 ? -10.850 -4.744 8.880 1.00 77.19 273 LEU A CA 1
ATOM 2031 C C . LEU A 1 273 ? -12.254 -4.570 8.289 1.00 77.19 273 LEU A C 1
ATOM 2033 O O . LEU A 1 273 ? -13.145 -5.352 8.614 1.00 77.19 273 LEU A O 1
ATOM 2037 N N . ARG A 1 274 ? -12.462 -3.583 7.407 1.00 74.25 274 ARG A N 1
ATOM 2038 C CA . ARG A 1 274 ? -13.750 -3.337 6.741 1.00 74.25 274 ARG A CA 1
ATOM 2039 C C . ARG A 1 274 ? -13.947 -4.245 5.538 1.00 74.25 274 ARG A C 1
ATOM 2041 O O . ARG A 1 274 ? -15.047 -4.737 5.316 1.00 74.25 274 ARG A O 1
ATOM 2048 N N . SER A 1 275 ? -12.889 -4.455 4.755 1.00 71.69 275 SER A N 1
ATOM 2049 C CA . SER A 1 275 ? -12.915 -5.342 3.584 1.00 71.69 275 SER A CA 1
ATOM 2050 C C . SER A 1 275 ? -12.358 -6.741 3.863 1.00 71.69 275 SER A C 1
ATOM 2052 O O . SER A 1 275 ? -12.501 -7.635 3.031 1.00 71.69 275 SER A O 1
ATOM 2054 N N . ASN A 1 276 ? -11.703 -6.933 5.013 1.00 74.38 276 ASN A N 1
ATOM 2055 C CA . ASN A 1 276 ? -10.836 -8.071 5.334 1.00 74.38 276 ASN A CA 1
ATOM 2056 C C . ASN A 1 276 ? -9.698 -8.291 4.307 1.00 74.38 276 ASN A C 1
ATOM 2058 O O . ASN A 1 276 ? -9.101 -9.370 4.241 1.00 74.38 276 ASN A O 1
ATOM 2062 N N . GLY A 1 277 ? -9.406 -7.276 3.489 1.00 78.00 277 GLY A N 1
ATOM 2063 C CA . GLY A 1 277 ? -8.361 -7.294 2.475 1.00 78.00 277 GLY A CA 1
ATOM 2064 C C . GLY A 1 277 ? -7.001 -6.909 3.049 1.00 78.00 277 GLY A C 1
ATOM 2065 O O . GLY A 1 277 ? -6.903 -6.111 3.978 1.00 78.00 277 GLY A O 1
ATOM 2066 N N . LEU A 1 278 ? -5.936 -7.464 2.476 1.00 89.94 278 LEU A N 1
ATOM 2067 C CA . LEU A 1 278 ? -4.571 -7.055 2.797 1.00 89.94 278 LEU A CA 1
ATOM 2068 C C . LEU A 1 278 ? -4.168 -5.836 1.965 1.00 89.94 278 LEU A C 1
ATOM 2070 O O . LEU A 1 278 ? -4.492 -5.740 0.778 1.00 89.94 278 LEU A O 1
ATOM 2074 N N . CYS A 1 279 ? -3.433 -4.925 2.584 1.00 94.44 279 CYS A N 1
ATOM 2075 C CA . CYS A 1 279 ? -2.893 -3.732 1.952 1.00 94.44 279 CYS A CA 1
ATOM 2076 C C . CYS A 1 279 ? -1.498 -3.409 2.492 1.00 94.44 279 CYS A C 1
ATOM 2078 O O . CYS A 1 279 ? -1.170 -3.730 3.634 1.00 94.44 279 CYS A O 1
ATOM 2080 N N . ALA A 1 280 ? -0.695 -2.732 1.680 1.00 95.38 280 ALA A N 1
ATOM 2081 C CA . ALA A 1 280 ? 0.500 -2.048 2.143 1.00 95.38 280 ALA A CA 1
ATOM 2082 C C . ALA A 1 280 ? 0.084 -0.658 2.647 1.00 95.38 280 ALA A C 1
ATOM 2084 O O . ALA A 1 280 ? -0.415 0.165 1.879 1.00 95.38 280 ALA A O 1
ATOM 2085 N N . LEU A 1 281 ? 0.248 -0.410 3.943 1.00 95.06 281 LEU A N 1
ATOM 2086 C CA . LEU A 1 281 ? -0.071 0.850 4.599 1.00 95.06 281 LEU A CA 1
ATOM 2087 C C . LEU A 1 281 ? 1.212 1.653 4.815 1.00 95.06 281 LEU A C 1
ATOM 2089 O O . LEU A 1 281 ? 2.014 1.340 5.695 1.00 95.06 281 LEU A O 1
ATOM 2093 N N . LYS A 1 282 ? 1.397 2.703 4.016 1.00 94.50 282 LYS A N 1
ATOM 2094 C CA . LYS A 1 282 ? 2.474 3.682 4.188 1.00 94.50 282 LYS A CA 1
ATOM 2095 C C . LYS A 1 282 ? 2.063 4.681 5.268 1.00 94.50 282 LYS A C 1
ATOM 2097 O O . LYS A 1 282 ? 1.071 5.392 5.109 1.00 94.50 282 LYS A O 1
ATOM 2102 N N . ILE A 1 283 ? 2.820 4.708 6.359 1.00 90.75 283 ILE A N 1
ATOM 2103 C CA . ILE A 1 283 ? 2.629 5.550 7.539 1.00 90.75 283 ILE A CA 1
ATOM 2104 C C . ILE A 1 283 ? 3.731 6.606 7.530 1.00 90.75 283 ILE A C 1
ATOM 2106 O O . ILE A 1 28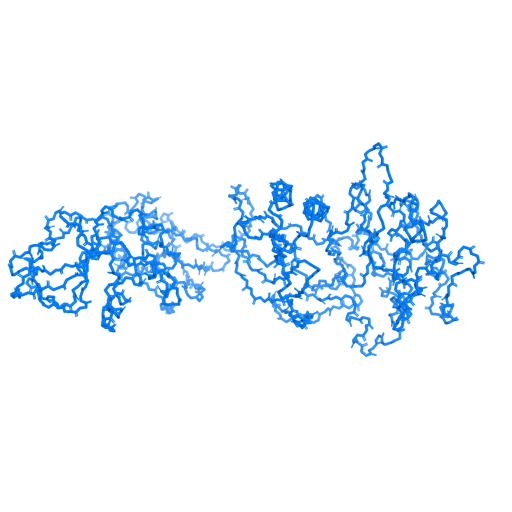3 ? 4.905 6.294 7.729 1.00 90.75 283 ILE A O 1
ATOM 2110 N N . VAL A 1 284 ? 3.356 7.858 7.289 1.00 89.56 284 VAL A N 1
ATOM 2111 C CA . VAL A 1 284 ? 4.287 8.991 7.228 1.00 89.56 284 VAL A CA 1
ATOM 2112 C C . VAL A 1 284 ? 4.013 9.898 8.418 1.00 89.56 284 VAL A C 1
ATOM 2114 O O . VAL A 1 284 ? 2.977 10.574 8.433 1.00 89.56 284 VAL A O 1
ATOM 2117 N N . PRO A 1 285 ? 4.912 9.959 9.412 1.00 83.62 285 PRO A N 1
ATOM 2118 C CA . PRO A 1 285 ? 4.799 10.941 10.470 1.00 83.62 285 PRO A CA 1
ATOM 2119 C C . PRO A 1 285 ? 4.760 12.343 9.877 1.00 83.62 285 PRO A C 1
ATOM 2121 O O . PRO A 1 285 ? 5.633 12.738 9.104 1.00 83.62 285 PRO A O 1
ATOM 2124 N N . LYS A 1 286 ? 3.779 13.150 10.289 1.00 85.81 286 LYS A N 1
ATOM 2125 C CA . LYS A 1 286 ? 3.770 14.589 9.990 1.00 85.81 286 LYS A CA 1
ATOM 2126 C C . LYS A 1 286 ? 5.039 15.240 10.538 1.00 85.81 286 LYS A C 1
ATOM 2128 O O . LYS A 1 286 ? 5.465 16.262 10.002 1.00 85.81 286 LYS A O 1
ATOM 2133 N N . SER A 1 287 ? 5.647 14.614 11.560 1.00 79.19 287 SER A N 1
ATOM 2134 C CA . SER A 1 287 ? 6.945 14.991 12.101 1.00 79.19 287 SER A CA 1
ATOM 2135 C C . SER A 1 287 ? 8.112 14.849 11.102 1.00 79.19 287 SER A C 1
ATOM 2137 O O . SER A 1 287 ? 9.073 15.609 11.119 1.00 79.19 287 SER A O 1
ATOM 2139 N N . ALA A 1 288 ? 8.028 13.897 10.180 1.00 81.19 288 ALA A N 1
ATOM 2140 C CA . ALA A 1 288 ? 9.095 13.611 9.226 1.00 81.19 288 ALA A CA 1
ATOM 2141 C C . ALA A 1 288 ? 9.043 14.503 7.971 1.00 81.19 288 ALA A C 1
ATOM 2143 O O . ALA A 1 288 ? 9.918 14.414 7.115 1.00 81.19 288 ALA A O 1
ATOM 2144 N N . ILE A 1 289 ? 8.025 15.367 7.827 1.00 85.25 289 ILE A N 1
ATOM 2145 C CA . ILE A 1 289 ? 7.837 16.211 6.637 1.00 85.25 289 ILE A CA 1
ATOM 2146 C C . ILE A 1 289 ? 8.563 17.550 6.840 1.00 85.25 289 ILE A C 1
ATOM 2148 O O . ILE A 1 289 ? 8.082 18.409 7.586 1.00 85.25 289 ILE A O 1
ATOM 2152 N N . PRO A 1 290 ? 9.692 17.800 6.150 1.00 83.50 290 PRO A N 1
ATOM 2153 C CA . PRO A 1 290 ? 10.585 18.893 6.529 1.00 83.50 290 PRO A CA 1
ATOM 2154 C C . PRO A 1 290 ? 10.091 20.269 6.066 1.00 83.50 290 PRO A C 1
ATOM 2156 O O . PRO A 1 290 ? 10.457 21.292 6.645 1.00 83.50 290 PRO A O 1
ATOM 2159 N N . ASN A 1 291 ? 9.294 20.335 4.993 1.00 87.62 291 ASN A N 1
ATOM 2160 C CA . ASN A 1 291 ? 8.766 21.592 4.463 1.00 87.62 291 ASN A CA 1
ATOM 2161 C C . ASN A 1 291 ? 7.561 21.386 3.525 1.00 87.62 291 ASN A C 1
ATOM 2163 O O . ASN A 1 291 ? 7.201 20.271 3.150 1.00 87.62 291 ASN A O 1
ATOM 2167 N N . VAL A 1 292 ? 6.963 22.508 3.115 1.00 87.81 292 VAL A N 1
ATOM 2168 C CA . VAL A 1 292 ? 5.763 22.581 2.266 1.00 87.81 292 VAL A CA 1
ATOM 2169 C C . VAL A 1 292 ? 5.926 21.855 0.922 1.00 87.81 292 VAL A C 1
ATOM 2171 O O . VAL A 1 292 ? 4.965 21.271 0.428 1.00 87.81 292 VAL A O 1
ATOM 2174 N N . LYS A 1 293 ? 7.134 21.821 0.339 1.00 88.69 293 LYS A N 1
ATOM 2175 C CA . LYS A 1 293 ? 7.387 21.108 -0.926 1.00 88.69 293 LYS A CA 1
ATOM 2176 C C . LYS A 1 293 ? 7.117 19.608 -0.774 1.00 88.69 293 LYS A C 1
ATOM 2178 O O . LYS A 1 293 ? 6.463 19.026 -1.634 1.00 88.69 293 LYS A O 1
ATOM 2183 N N . PHE A 1 294 ? 7.576 19.007 0.323 1.00 88.38 294 PHE A N 1
ATOM 2184 C CA . PHE A 1 294 ? 7.346 17.588 0.611 1.00 88.38 294 PHE A CA 1
ATOM 2185 C C . PHE A 1 294 ? 5.902 17.306 1.041 1.00 88.38 294 PHE A C 1
ATOM 2187 O O . PHE A 1 294 ? 5.361 16.261 0.696 1.00 88.38 294 PHE A O 1
ATOM 2194 N N . ALA A 1 295 ? 5.230 18.260 1.694 1.00 91.12 295 ALA A N 1
ATOM 2195 C CA . ALA A 1 295 ? 3.795 18.151 1.972 1.00 91.12 295 ALA A CA 1
ATOM 2196 C C . ALA A 1 295 ? 2.968 18.056 0.676 1.00 91.12 295 ALA A C 1
ATOM 2198 O O . ALA A 1 295 ? 2.145 17.156 0.523 1.00 91.12 295 ALA A O 1
ATOM 2199 N N . HIS A 1 296 ? 3.242 18.928 -0.304 1.00 91.38 296 HIS A N 1
ATOM 2200 C CA . HIS A 1 296 ? 2.616 18.840 -1.627 1.00 91.38 296 HIS A CA 1
ATOM 2201 C C . HIS A 1 296 ? 2.969 17.546 -2.362 1.00 91.38 296 HIS A C 1
ATOM 2203 O O . HIS A 1 296 ? 2.143 17.036 -3.115 1.00 91.38 296 HIS A O 1
ATOM 2209 N N . GLN A 1 297 ? 4.179 17.020 -2.162 1.00 90.69 297 GLN A N 1
ATOM 2210 C CA . GLN A 1 297 ? 4.594 15.743 -2.733 1.00 90.69 297 GLN A CA 1
ATOM 2211 C C . GLN A 1 297 ? 3.747 14.584 -2.181 1.00 90.69 297 GLN A C 1
ATOM 2213 O O . GLN A 1 297 ? 3.228 13.809 -2.976 1.00 90.69 297 GLN A O 1
ATOM 2218 N N . ALA A 1 298 ? 3.509 14.525 -0.867 1.00 91.81 298 ALA A N 1
ATOM 2219 C CA . ALA A 1 298 ? 2.663 13.500 -0.245 1.00 91.81 298 ALA A CA 1
ATOM 2220 C C . ALA A 1 298 ? 1.194 13.570 -0.712 1.00 91.81 298 ALA A C 1
ATOM 2222 O O . ALA A 1 298 ? 0.592 12.554 -1.058 1.00 91.81 298 ALA A O 1
ATOM 2223 N N . VAL A 1 299 ? 0.614 14.775 -0.782 1.00 92.88 299 VAL A N 1
ATOM 2224 C CA . VAL A 1 299 ? -0.754 14.973 -1.307 1.00 92.88 299 VAL A CA 1
ATOM 2225 C C . VAL A 1 299 ? -0.846 14.540 -2.772 1.00 92.88 299 VAL A C 1
ATOM 2227 O O . VAL A 1 299 ? -1.814 13.897 -3.180 1.00 92.88 299 VAL A O 1
ATOM 2230 N N . ARG A 1 300 ? 0.176 14.859 -3.570 1.00 92.75 300 ARG A N 1
ATOM 2231 C CA . ARG A 1 300 ? 0.236 14.488 -4.985 1.00 92.75 300 ARG A CA 1
ATOM 2232 C C . ARG A 1 300 ? 0.399 12.987 -5.187 1.00 92.75 300 ARG A C 1
ATOM 2234 O O . ARG A 1 300 ? -0.279 12.445 -6.051 1.00 92.75 300 ARG A O 1
ATOM 2241 N N . GLU A 1 301 ? 1.248 12.329 -4.402 1.00 94.06 301 GLU A N 1
ATOM 2242 C CA . GLU A 1 301 ? 1.422 10.872 -4.419 1.00 94.06 301 GLU A CA 1
ATOM 2243 C C . GLU A 1 301 ? 0.063 10.175 -4.266 1.00 94.06 301 GLU A C 1
ATOM 2245 O O . GLU A 1 301 ? -0.336 9.373 -5.114 1.00 94.06 301 GLU A O 1
ATOM 2250 N N . ARG A 1 302 ? -0.700 10.574 -3.240 1.00 93.69 302 ARG A N 1
ATOM 2251 C CA . ARG A 1 302 ? -2.065 10.096 -2.999 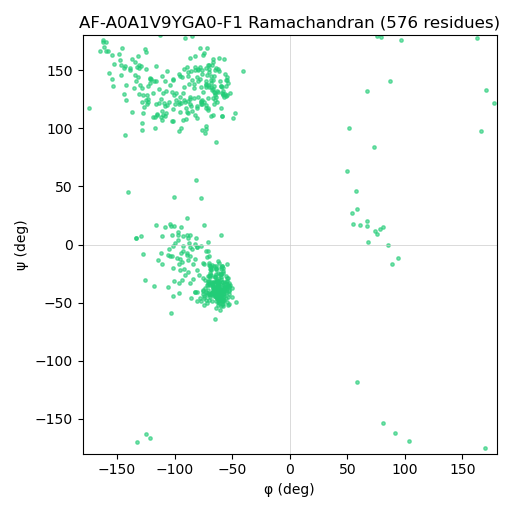1.00 93.69 302 ARG A CA 1
ATOM 2252 C C . ARG A 1 302 ? -2.995 10.366 -4.186 1.00 93.69 302 ARG A C 1
ATOM 2254 O O . ARG A 1 302 ? -3.726 9.470 -4.606 1.00 93.69 302 ARG A O 1
ATOM 2261 N N . GLN A 1 303 ? -2.999 11.591 -4.718 1.00 93.25 303 GLN A N 1
ATOM 2262 C CA . GLN A 1 303 ? -3.852 11.978 -5.850 1.00 93.25 303 GLN A CA 1
ATOM 2263 C C . GLN A 1 303 ? -3.552 11.153 -7.104 1.00 93.25 303 GLN A C 1
ATOM 2265 O O . GLN A 1 303 ? -4.475 10.628 -7.723 1.00 93.25 303 GLN A O 1
ATOM 2270 N N . VAL A 1 304 ? -2.275 11.015 -7.466 1.00 93.19 304 VAL A N 1
ATOM 2271 C CA . VAL A 1 304 ? -1.852 10.238 -8.635 1.00 93.19 304 VAL A CA 1
ATOM 2272 C C . VAL A 1 304 ? -2.299 8.791 -8.479 1.00 93.19 304 VAL A C 1
ATOM 2274 O O . VAL A 1 304 ? -3.019 8.291 -9.343 1.00 93.19 304 VAL A O 1
ATOM 2277 N N . LEU A 1 305 ? -1.968 8.151 -7.354 1.00 93.75 305 LEU A N 1
ATOM 2278 C CA . LEU A 1 305 ? -2.314 6.751 -7.112 1.00 93.75 305 LEU A CA 1
ATOM 2279 C C . LEU A 1 305 ? -3.832 6.509 -7.171 1.00 93.75 305 LEU A C 1
ATOM 2281 O O . LEU A 1 305 ? -4.279 5.521 -7.746 1.00 93.75 305 LEU A O 1
ATOM 2285 N N . ALA A 1 306 ? -4.640 7.437 -6.648 1.00 91.44 306 ALA A N 1
ATOM 2286 C CA . ALA A 1 306 ? -6.100 7.338 -6.675 1.00 91.44 306 ALA A CA 1
ATOM 2287 C C . ALA A 1 306 ? -6.717 7.477 -8.084 1.00 91.44 306 ALA A C 1
ATOM 2289 O O . ALA A 1 306 ? -7.844 7.035 -8.306 1.00 91.44 306 ALA A O 1
ATOM 2290 N N . THR A 1 307 ? -6.009 8.086 -9.043 1.00 88.50 307 THR A N 1
ATOM 2291 C CA . THR A 1 307 ? -6.525 8.339 -10.408 1.00 88.50 307 THR A CA 1
ATOM 2292 C C . THR A 1 307 ? -6.133 7.274 -11.432 1.00 88.50 307 THR A C 1
ATOM 2294 O O . THR A 1 307 ? -6.687 7.230 -12.538 1.00 88.50 307 THR A O 1
ATOM 2297 N N . VAL A 1 308 ? -5.187 6.401 -11.083 1.00 87.62 308 VAL A N 1
ATOM 2298 C CA . VAL A 1 308 ? -4.616 5.405 -11.990 1.00 87.62 308 VAL A CA 1
ATOM 2299 C C . VAL A 1 308 ? -5.086 4.022 -11.555 1.00 87.62 308 VAL A C 1
ATOM 2301 O O . VAL A 1 308 ? -4.698 3.513 -10.511 1.00 87.62 308 VAL A O 1
ATOM 2304 N N . GLN A 1 309 ? -5.928 3.397 -12.377 1.00 88.56 309 GLN A N 1
ATOM 2305 C CA . GLN A 1 309 ? -6.312 1.995 -12.222 1.00 88.56 309 GLN A CA 1
ATOM 2306 C C . GLN A 1 309 ? -5.793 1.226 -13.430 1.00 88.56 309 GLN A C 1
ATOM 2308 O O . GLN A 1 309 ? -6.231 1.470 -14.556 1.00 88.56 309 GLN A O 1
ATOM 2313 N N . HIS A 1 310 ? -4.827 0.341 -13.201 1.00 94.94 310 HIS A N 1
ATOM 2314 C CA . HIS A 1 310 ? -4.198 -0.453 -14.249 1.00 94.94 310 HIS A CA 1
ATOM 2315 C C . HIS A 1 310 ? -3.642 -1.760 -13.656 1.00 94.94 310 HIS A C 1
ATOM 2317 O O . HIS A 1 310 ? -3.118 -1.710 -12.545 1.00 94.94 310 HIS A O 1
ATOM 2323 N N . PRO A 1 311 ? -3.700 -2.917 -14.350 1.00 95.19 311 PRO A N 1
ATOM 2324 C CA . PRO A 1 311 ? -3.222 -4.195 -13.803 1.00 95.19 311 PRO A CA 1
ATOM 2325 C C . PRO A 1 311 ? -1.772 -4.168 -13.296 1.00 95.19 311 PRO A C 1
ATOM 2327 O O . PRO A 1 311 ? -1.469 -4.807 -12.286 1.00 95.19 311 PRO A O 1
ATOM 2330 N N . PHE A 1 312 ? -0.914 -3.384 -13.957 1.00 97.38 312 PHE A N 1
ATOM 2331 C CA . PHE A 1 312 ? 0.525 -3.264 -13.671 1.00 97.38 312 PHE A CA 1
ATOM 2332 C C . PHE A 1 312 ? 0.913 -2.023 -12.856 1.00 97.38 312 PHE A C 1
ATOM 2334 O O . PHE A 1 312 ? 2.081 -1.652 -12.803 1.00 97.38 312 PHE A O 1
ATOM 2341 N N . VAL A 1 313 ? -0.056 -1.362 -12.223 1.00 96.56 313 VAL A N 1
ATOM 2342 C CA . VAL A 1 313 ? 0.181 -0.298 -11.238 1.00 96.56 313 VAL A CA 1
ATOM 2343 C C . VAL A 1 313 ? -0.507 -0.717 -9.945 1.00 96.56 313 VAL A C 1
ATOM 2345 O O . VAL A 1 313 ? -1.628 -1.227 -9.986 1.00 96.56 313 VAL A O 1
ATOM 2348 N N . ALA A 1 314 ? 0.151 -0.540 -8.801 1.00 95.31 314 ALA A N 1
ATOM 2349 C CA . ALA A 1 314 ? -0.453 -0.877 -7.519 1.00 95.31 314 ALA A CA 1
ATOM 2350 C C . ALA A 1 314 ? -1.753 -0.095 -7.310 1.00 95.31 314 ALA A C 1
ATOM 2352 O O . ALA A 1 314 ? -1.814 1.123 -7.482 1.00 95.31 314 ALA A O 1
ATOM 2353 N N . ARG A 1 315 ? -2.821 -0.809 -6.953 1.00 93.75 315 ARG A N 1
ATOM 2354 C CA . ARG A 1 315 ? -4.139 -0.197 -6.791 1.00 93.75 315 ARG A CA 1
ATOM 2355 C C . ARG A 1 315 ? -4.199 0.650 -5.517 1.00 93.75 315 ARG A C 1
ATOM 2357 O O . ARG A 1 315 ? -3.821 0.193 -4.440 1.00 93.75 315 ARG A O 1
ATOM 2364 N N . TYR A 1 316 ? -4.780 1.843 -5.616 1.00 94.25 316 TYR A N 1
ATOM 2365 C CA . TYR A 1 316 ? -5.193 2.625 -4.449 1.00 94.25 316 TYR A CA 1
ATOM 2366 C C . TYR A 1 316 ? -6.267 1.885 -3.632 1.00 94.25 316 TYR A C 1
ATOM 2368 O O . TYR A 1 316 ? -7.267 1.412 -4.182 1.00 94.25 316 TYR A O 1
ATOM 2376 N N . VAL A 1 317 ? -6.079 1.794 -2.315 1.00 91.69 317 VAL A N 1
ATOM 2377 C CA . VAL A 1 317 ? -7.076 1.232 -1.391 1.00 91.69 317 VAL A CA 1
ATOM 2378 C C . VAL A 1 317 ? -7.785 2.359 -0.652 1.00 91.69 317 VAL A C 1
ATOM 2380 O O . VAL A 1 317 ? -9.003 2.482 -0.752 1.00 91.69 317 VAL A O 1
ATOM 2383 N N . ALA A 1 318 ? -7.030 3.184 0.071 1.00 91.56 318 ALA A N 1
ATOM 2384 C CA . ALA A 1 318 ? -7.570 4.265 0.883 1.00 91.56 318 ALA A CA 1
ATOM 2385 C C . ALA A 1 318 ? -6.477 5.259 1.292 1.00 91.56 318 ALA A C 1
ATOM 2387 O O . ALA A 1 318 ? -5.286 4.970 1.213 1.00 91.56 318 ALA A O 1
ATOM 2388 N N . SER A 1 319 ? -6.882 6.422 1.794 1.00 93.69 319 SER A N 1
ATOM 2389 C CA . SER A 1 319 ? -5.994 7.353 2.483 1.00 93.69 319 SER A CA 1
ATOM 2390 C C . SER A 1 319 ? -6.743 8.085 3.583 1.00 93.69 319 SER A C 1
ATOM 2392 O O . SER A 1 319 ? -7.937 8.352 3.451 1.00 93.69 319 SER A O 1
ATOM 2394 N N . PHE A 1 320 ? -6.047 8.377 4.673 1.00 92.19 320 PHE A N 1
ATOM 2395 C CA . PHE A 1 320 ? -6.586 9.090 5.825 1.00 92.19 320 PHE A CA 1
ATOM 2396 C C . PHE A 1 320 ? -5.444 9.694 6.647 1.00 92.19 320 PHE A C 1
ATOM 2398 O O . PHE A 1 320 ? -4.266 9.477 6.366 1.00 92.19 320 PHE A O 1
ATOM 2405 N N . GLN A 1 321 ? -5.783 10.475 7.665 1.00 90.50 321 G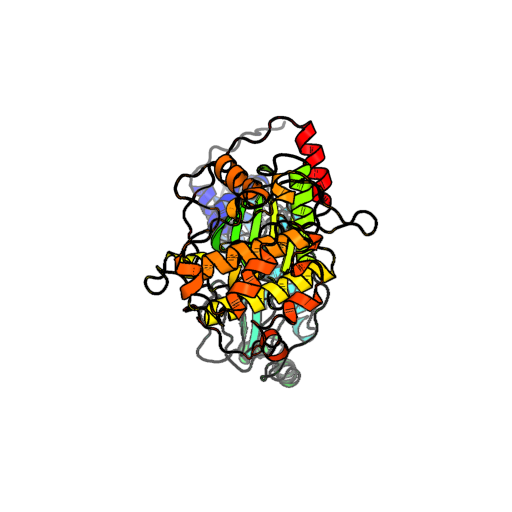LN A N 1
ATOM 2406 C CA . GLN A 1 321 ? -4.813 11.109 8.550 1.00 90.50 321 GLN A CA 1
ATOM 2407 C C . GLN A 1 321 ? -5.369 11.220 9.967 1.00 90.50 321 GLN A C 1
ATOM 2409 O O . GLN A 1 321 ? -6.583 11.294 10.158 1.00 90.50 321 GLN A O 1
ATOM 2414 N N . ASP A 1 322 ? -4.475 11.269 10.949 1.00 81.44 322 ASP A N 1
ATOM 2415 C CA . ASP A 1 322 ? -4.791 11.643 12.329 1.00 81.44 322 ASP A CA 1
ATOM 2416 C C . ASP A 1 322 ? -3.961 12.870 12.747 1.00 81.44 322 ASP A C 1
ATOM 2418 O O . ASP A 1 322 ? -3.387 13.565 11.903 1.00 81.44 322 ASP A O 1
ATOM 2422 N N . ASP A 1 323 ? -3.903 13.184 14.040 1.00 79.88 323 ASP A N 1
ATOM 2423 C CA . ASP A 1 323 ? -3.143 14.335 14.542 1.00 79.88 323 ASP A CA 1
ATOM 2424 C C . ASP A 1 323 ? -1.621 14.224 14.300 1.00 79.88 323 ASP A C 1
ATOM 2426 O O . ASP A 1 323 ? -0.920 15.240 14.311 1.00 79.88 323 ASP A O 1
ATOM 2430 N N . TRP A 1 324 ? -1.106 13.018 14.041 1.00 73.31 324 TRP A N 1
ATOM 2431 C CA . TRP A 1 324 ? 0.321 12.691 14.045 1.00 73.31 324 TRP A CA 1
ATOM 2432 C C . TRP A 1 324 ? 0.847 12.219 12.693 1.00 73.31 324 TRP A C 1
ATOM 2434 O O . TRP A 1 324 ? 1.972 12.564 12.341 1.00 73.31 324 TRP A O 1
ATOM 2444 N N . ASN A 1 325 ? 0.054 11.480 11.919 1.00 83.31 325 ASN A N 1
ATOM 2445 C CA . ASN A 1 325 ? 0.511 10.739 10.747 1.00 83.31 325 ASN A CA 1
ATOM 2446 C C . ASN A 1 325 ? -0.420 10.919 9.538 1.00 83.31 325 ASN A C 1
ATOM 2448 O O . ASN A 1 325 ? -1.610 11.225 9.663 1.00 83.31 325 ASN A O 1
ATOM 2452 N N . LEU A 1 326 ? 0.147 10.691 8.355 1.00 92.25 326 LEU A N 1
ATOM 2453 C CA . LEU A 1 326 ? -0.568 10.433 7.109 1.00 92.25 326 LEU A CA 1
ATOM 2454 C C . LEU A 1 326 ? -0.532 8.931 6.821 1.00 92.25 326 LEU A C 1
ATOM 2456 O O . LEU A 1 326 ? 0.497 8.286 7.030 1.00 92.25 326 LEU A O 1
ATOM 2460 N N . TYR A 1 327 ? -1.632 8.400 6.296 1.00 94.19 327 TYR A N 1
ATOM 2461 C CA . TYR A 1 327 ? -1.790 6.986 5.983 1.00 94.19 327 TYR A CA 1
ATOM 2462 C C . TYR A 1 327 ? -2.217 6.822 4.526 1.00 94.19 327 TYR A C 1
ATOM 2464 O O . TYR A 1 327 ? -3.287 7.292 4.137 1.00 94.19 327 TYR A O 1
ATOM 2472 N N . LEU A 1 328 ? -1.400 6.147 3.719 1.00 95.12 328 LEU A N 1
ATOM 2473 C CA . LEU A 1 328 ? -1.726 5.778 2.339 1.00 95.12 328 LEU A CA 1
ATOM 2474 C C . LEU A 1 328 ? -1.754 4.254 2.222 1.00 95.12 328 LEU A C 1
ATOM 2476 O O . LEU A 1 328 ? -0.716 3.603 2.300 1.00 95.12 328 LEU A O 1
ATOM 2480 N N . ALA A 1 329 ? -2.947 3.692 2.046 1.00 94.88 329 ALA A N 1
ATOM 2481 C CA . ALA A 1 329 ? -3.153 2.270 1.823 1.00 94.88 329 ALA A CA 1
ATOM 2482 C C . ALA A 1 329 ? -3.165 1.972 0.317 1.00 94.88 329 ALA A C 1
ATOM 2484 O O . ALA A 1 329 ? -3.978 2.517 -0.439 1.00 94.88 329 ALA A O 1
ATOM 2485 N N . ALA A 1 330 ? -2.289 1.066 -0.105 1.00 95.25 330 ALA A N 1
ATOM 2486 C CA . ALA A 1 330 ? -2.181 0.563 -1.467 1.00 95.25 330 ALA A CA 1
ATOM 2487 C C . ALA A 1 330 ? -2.268 -0.969 -1.491 1.00 95.25 330 ALA A C 1
ATOM 2489 O O . ALA A 1 330 ? -2.220 -1.639 -0.460 1.00 95.25 330 ALA A O 1
ATOM 2490 N N . GLU A 1 331 ? -2.425 -1.537 -2.680 1.00 94.56 331 GLU A N 1
ATOM 2491 C CA . GLU A 1 331 ? -2.366 -2.979 -2.904 1.00 94.56 331 GLU A CA 1
ATOM 2492 C C . GLU A 1 331 ? -1.086 -3.587 -2.314 1.00 94.56 331 GLU A C 1
ATOM 2494 O O . GLU A 1 331 ? 0.016 -3.104 -2.568 1.00 94.56 331 GLU A O 1
ATOM 2499 N N . PHE A 1 332 ? -1.236 -4.662 -1.537 1.00 94.81 332 PHE A N 1
ATOM 2500 C CA . PHE A 1 332 ? -0.098 -5.453 -1.085 1.00 94.81 332 PHE A CA 1
ATOM 2501 C C . PHE A 1 332 ? 0.351 -6.408 -2.197 1.00 94.81 332 PHE A C 1
ATOM 2503 O O . PHE A 1 332 ? -0.422 -7.264 -2.631 1.00 94.81 332 PHE A O 1
ATOM 2510 N N . VAL A 1 333 ? 1.598 -6.267 -2.650 1.00 94.31 333 VAL A N 1
ATOM 2511 C CA . VAL A 1 333 ? 2.182 -7.064 -3.736 1.00 94.31 333 VAL A CA 1
ATOM 2512 C C . VAL A 1 333 ? 3.251 -7.992 -3.155 1.00 94.31 333 VAL A C 1
ATOM 2514 O O . VAL A 1 333 ? 4.307 -7.543 -2.743 1.00 94.31 333 VAL A O 1
ATOM 2517 N N . GLN A 1 334 ? 2.952 -9.288 -3.077 1.00 90.62 334 GLN A N 1
ATOM 2518 C CA . GLN A 1 334 ? 3.658 -10.246 -2.207 1.00 90.62 334 GLN A CA 1
ATOM 2519 C C . GLN A 1 334 ? 4.998 -10.775 -2.731 1.00 90.62 334 GLN A C 1
ATOM 2521 O O . GLN A 1 334 ? 5.790 -11.302 -1.955 1.00 90.62 334 GLN A O 1
ATOM 2526 N N . GLY A 1 335 ? 5.238 -10.728 -4.038 1.00 87.69 335 GLY A N 1
ATOM 2527 C CA . GLY A 1 335 ? 6.345 -11.445 -4.675 1.00 87.69 335 GLY A CA 1
ATOM 2528 C C . GLY A 1 335 ? 7.704 -10.756 -4.581 1.00 87.69 335 GLY A C 1
ATOM 2529 O O . GLY A 1 335 ? 8.659 -11.259 -5.169 1.00 87.69 335 GLY A O 1
ATOM 2530 N N . GLY A 1 336 ? 7.788 -9.649 -3.838 1.00 89.62 336 GLY A N 1
ATOM 2531 C CA . GLY A 1 336 ? 9.020 -8.909 -3.592 1.00 89.62 336 GLY A CA 1
ATOM 2532 C C . GLY A 1 336 ? 9.486 -8.064 -4.770 1.00 89.62 336 GLY A C 1
ATOM 2533 O O . GLY A 1 336 ? 8.858 -8.011 -5.830 1.00 89.62 336 GLY A O 1
ATOM 2534 N N . GLU A 1 337 ? 10.599 -7.376 -4.544 1.00 91.50 337 GLU A N 1
ATOM 2535 C CA . GLU A 1 337 ? 11.231 -6.486 -5.513 1.00 91.50 337 GLU A CA 1
ATOM 2536 C C . GLU A 1 337 ? 11.908 -7.261 -6.645 1.00 91.50 337 GLU A C 1
ATOM 2538 O O . GLU A 1 337 ? 12.591 -8.267 -6.428 1.00 91.50 337 GLU A O 1
ATOM 2543 N N . LEU A 1 338 ? 11.788 -6.741 -7.869 1.00 92.19 338 LEU A N 1
ATOM 2544 C CA . LEU A 1 338 ? 12.536 -7.237 -9.023 1.00 92.19 338 LEU A CA 1
ATOM 2545 C C . LEU A 1 338 ? 14.053 -7.117 -8.798 1.00 92.19 338 LEU A C 1
ATOM 2547 O O . LEU A 1 338 ? 14.817 -7.904 -9.356 1.00 92.19 338 LEU A O 1
ATOM 2551 N N . TRP A 1 339 ? 14.480 -6.185 -7.937 1.00 91.19 339 TRP A N 1
ATOM 2552 C CA . TRP A 1 339 ? 15.863 -6.047 -7.482 1.00 91.19 339 TRP A CA 1
ATOM 2553 C C . TRP A 1 339 ? 16.419 -7.355 -6.900 1.00 91.19 339 TRP A C 1
ATOM 2555 O O . TRP A 1 339 ? 17.433 -7.849 -7.395 1.00 91.19 339 TRP A O 1
ATOM 2565 N N . HIS A 1 340 ? 15.719 -7.982 -5.943 1.00 86.12 340 HIS A N 1
ATOM 2566 C CA . HIS A 1 340 ? 16.147 -9.255 -5.343 1.00 86.12 340 HIS A CA 1
ATOM 2567 C C . HIS A 1 340 ? 16.226 -10.368 -6.396 1.00 86.12 340 HIS A C 1
ATOM 2569 O O . HIS A 1 340 ? 17.119 -11.216 -6.367 1.00 86.12 340 HIS A O 1
ATOM 2575 N N . ARG A 1 341 ? 15.312 -10.362 -7.377 1.00 87.19 341 ARG A N 1
ATOM 2576 C CA . ARG A 1 341 ? 15.360 -11.329 -8.480 1.00 87.19 341 ARG A CA 1
ATOM 2577 C C . ARG A 1 341 ? 16.611 -11.150 -9.332 1.00 87.19 341 ARG A C 1
ATOM 2579 O O . ARG A 1 341 ? 17.133 -12.162 -9.773 1.00 87.19 341 ARG A O 1
ATOM 2586 N N . LEU A 1 342 ? 17.066 -9.923 -9.576 1.00 90.19 342 LEU A N 1
ATOM 2587 C CA . LEU A 1 342 ? 18.268 -9.676 -10.367 1.00 90.19 342 LEU A CA 1
ATOM 2588 C C . LEU A 1 342 ? 19.539 -10.003 -9.575 1.00 90.19 342 LEU A C 1
ATOM 2590 O O . LEU A 1 342 ? 20.370 -10.765 -10.066 1.00 90.19 342 LEU A O 1
ATOM 2594 N N . TYR A 1 343 ? 19.668 -9.455 -8.364 1.00 87.25 343 TYR A N 1
ATOM 2595 C CA . TYR A 1 343 ? 20.934 -9.416 -7.627 1.00 87.25 343 TYR A CA 1
ATOM 2596 C C . TYR A 1 343 ? 21.123 -10.539 -6.596 1.00 87.25 343 TYR A C 1
ATOM 2598 O O . TYR A 1 343 ? 22.246 -11.021 -6.444 1.00 87.25 343 TYR A O 1
ATOM 2606 N N . ASP A 1 344 ? 20.062 -11.017 -5.940 1.00 82.19 344 ASP A N 1
ATOM 2607 C CA . ASP A 1 344 ? 20.183 -12.035 -4.879 1.00 82.19 344 ASP A CA 1
ATOM 2608 C C . ASP A 1 344 ? 20.017 -13.466 -5.396 1.00 82.19 344 ASP A C 1
ATOM 2610 O O . ASP A 1 344 ? 20.361 -14.434 -4.710 1.00 82.19 344 ASP A O 1
ATOM 2614 N N . CYS A 1 345 ? 19.487 -13.638 -6.609 1.00 79.06 345 CYS A N 1
ATOM 2615 C CA . CYS A 1 345 ? 19.276 -14.960 -7.175 1.00 79.06 345 CYS A CA 1
ATOM 2616 C C . CYS A 1 345 ? 20.551 -15.473 -7.877 1.00 79.06 345 CYS A C 1
ATOM 2618 O O . CYS A 1 345 ? 20.975 -14.909 -8.887 1.00 79.06 345 CYS A O 1
ATOM 2620 N N . PRO A 1 346 ? 21.148 -16.602 -7.436 1.00 73.06 346 PRO A N 1
ATOM 2621 C CA . PRO A 1 346 ? 22.397 -17.099 -8.021 1.00 73.06 346 PRO A CA 1
ATOM 2622 C C . PRO A 1 346 ? 22.297 -17.416 -9.518 1.00 73.06 346 PRO A C 1
ATOM 2624 O O . PRO A 1 346 ? 23.288 -17.337 -10.239 1.00 73.06 346 PRO A O 1
ATOM 2627 N N . THR A 1 347 ? 21.102 -17.775 -10.000 1.00 74.62 347 THR A N 1
ATOM 2628 C CA . THR A 1 347 ? 20.865 -18.116 -11.410 1.00 74.62 347 THR A CA 1
ATOM 2629 C C . THR A 1 347 ? 20.856 -16.902 -12.335 1.00 74.62 347 THR A C 1
ATOM 2631 O O . THR A 1 347 ? 20.962 -17.075 -13.540 1.00 74.62 347 THR A O 1
ATOM 2634 N N . THR A 1 348 ? 20.718 -15.693 -11.792 1.00 79.50 348 THR A N 1
ATOM 2635 C CA . THR A 1 348 ? 20.644 -14.431 -12.545 1.00 79.50 348 THR A CA 1
ATOM 2636 C C . THR A 1 348 ? 21.819 -13.517 -12.223 1.00 79.50 348 THR A C 1
ATOM 2638 O O . THR A 1 348 ? 21.777 -12.333 -12.533 1.00 79.50 348 THR A O 1
ATOM 2641 N N . ALA A 1 349 ? 22.895 -14.050 -11.635 1.00 71.88 349 ALA A N 1
ATOM 2642 C CA . ALA A 1 349 ? 24.082 -13.278 -11.264 1.00 71.88 349 ALA A CA 1
ATOM 2643 C C . ALA A 1 349 ? 24.748 -12.560 -12.456 1.00 71.88 349 ALA A C 1
ATOM 2645 O O . ALA A 1 349 ? 25.529 -11.634 -12.266 1.00 71.88 349 ALA A O 1
ATOM 2646 N N . MET A 1 350 ? 24.449 -12.986 -13.688 1.00 82.12 350 MET A N 1
ATOM 2647 C CA . MET A 1 350 ? 24.878 -12.312 -14.912 1.00 82.12 350 MET A CA 1
ATOM 2648 C C . MET A 1 350 ? 23.763 -11.485 -15.566 1.00 82.12 350 MET A C 1
ATOM 2650 O O . MET A 1 350 ? 23.951 -11.017 -16.673 1.00 82.12 350 MET A O 1
ATOM 2654 N N . GLY A 1 351 ? 22.607 -11.286 -14.947 1.00 91.69 351 GLY A N 1
ATOM 2655 C CA . GLY A 1 351 ? 21.415 -10.708 -15.572 1.00 91.69 351 GLY A CA 1
ATOM 2656 C C . GLY A 1 351 ? 20.416 -11.758 -16.058 1.00 91.69 351 GLY A C 1
ATOM 2657 O O . GLY A 1 351 ? 20.650 -12.962 -15.949 1.00 91.69 351 GLY A O 1
ATOM 2658 N N . LEU A 1 352 ? 19.282 -11.281 -16.561 1.00 95.06 352 LEU A N 1
ATOM 2659 C CA . LEU A 1 352 ? 18.162 -12.081 -17.045 1.00 95.06 352 LEU A CA 1
ATOM 2660 C C . LEU A 1 352 ? 18.329 -12.471 -18.516 1.00 95.06 352 LEU A C 1
ATOM 2662 O O . LEU A 1 352 ? 19.052 -11.823 -19.278 1.00 95.06 352 LEU A O 1
ATOM 2666 N N . ASP A 1 353 ? 17.600 -13.508 -18.918 1.00 95.12 353 ASP A N 1
ATOM 2667 C CA . ASP A 1 353 ? 17.464 -13.873 -20.322 1.00 95.12 353 ASP A CA 1
ATOM 2668 C C . ASP A 1 353 ? 16.623 -12.835 -21.074 1.00 95.12 353 ASP A C 1
ATOM 2670 O O . ASP A 1 353 ? 15.726 -12.200 -20.519 1.00 95.12 353 ASP A O 1
ATOM 2674 N N . GLU A 1 354 ? 16.886 -12.673 -22.372 1.00 96.38 354 GLU A N 1
ATOM 2675 C CA . GLU A 1 354 ? 16.190 -11.685 -23.202 1.00 96.38 354 GLU A CA 1
ATOM 2676 C C . GLU A 1 354 ? 14.662 -11.845 -23.162 1.00 96.38 354 GLU A C 1
ATOM 2678 O O . GLU A 1 354 ? 13.953 -10.846 -23.071 1.00 96.38 354 GLU A O 1
ATOM 2683 N N . ALA A 1 355 ? 14.147 -13.078 -23.172 1.00 96.31 355 ALA A N 1
ATOM 2684 C CA . ALA A 1 355 ? 12.708 -13.329 -23.099 1.00 96.31 355 ALA A CA 1
ATOM 2685 C C . ALA A 1 355 ? 12.084 -12.761 -21.808 1.00 96.31 355 ALA A C 1
ATOM 2687 O O . ALA A 1 355 ? 11.038 -12.110 -21.860 1.00 96.31 355 ALA A O 1
ATOM 2688 N N . ASP A 1 356 ? 12.760 -12.933 -20.669 1.00 96.06 356 ASP A N 1
ATOM 2689 C CA . ASP A 1 356 ? 12.342 -12.399 -19.372 1.00 96.06 356 ASP A CA 1
ATOM 2690 C C . ASP A 1 356 ? 12.362 -10.865 -19.385 1.00 96.06 356 ASP A C 1
ATOM 2692 O O . ASP A 1 356 ? 11.408 -10.216 -18.945 1.00 96.06 356 ASP A O 1
ATOM 2696 N N . VAL A 1 357 ? 13.431 -10.274 -19.937 1.00 97.88 357 VAL A N 1
ATOM 2697 C CA . VAL A 1 357 ? 13.574 -8.817 -20.087 1.00 97.88 357 VAL A CA 1
ATOM 2698 C C . VAL A 1 357 ? 12.438 -8.251 -20.936 1.00 97.88 357 VAL A C 1
ATOM 2700 O O . VAL A 1 357 ? 11.844 -7.243 -20.556 1.00 97.88 357 VAL A O 1
ATOM 2703 N N . VAL A 1 358 ? 12.096 -8.894 -22.056 1.00 98.31 358 VAL A N 1
ATOM 2704 C CA . VAL A 1 358 ? 11.008 -8.460 -22.946 1.00 98.31 358 VAL A CA 1
ATOM 2705 C C . VAL A 1 358 ? 9.646 -8.581 -22.263 1.00 98.31 358 VAL A C 1
ATOM 2707 O O . VAL A 1 358 ? 8.835 -7.657 -22.369 1.00 98.31 358 VAL A O 1
ATOM 2710 N N . PHE A 1 359 ? 9.398 -9.658 -21.510 1.00 98.19 359 PHE A N 1
ATOM 2711 C CA . PHE A 1 359 ? 8.166 -9.809 -20.733 1.00 98.19 359 PHE A CA 1
ATOM 2712 C C . PHE A 1 359 ? 8.002 -8.659 -19.732 1.00 98.19 359 PHE A C 1
ATOM 2714 O O . PHE A 1 359 ? 6.972 -7.974 -19.717 1.00 98.19 359 PHE A O 1
ATOM 2721 N N . TYR A 1 360 ? 9.029 -8.390 -18.924 1.00 98.19 360 TYR A N 1
ATOM 2722 C CA . TYR A 1 360 ? 8.990 -7.306 -17.945 1.00 98.19 360 TYR A CA 1
ATOM 2723 C C . TYR A 1 360 ? 8.927 -5.922 -18.604 1.00 98.19 360 TYR A C 1
ATOM 2725 O O . TYR A 1 360 ? 8.154 -5.074 -18.152 1.00 98.19 360 TYR A O 1
ATOM 2733 N N . ALA A 1 361 ? 9.626 -5.712 -19.723 1.00 98.31 361 ALA A N 1
ATOM 2734 C CA . ALA A 1 361 ? 9.511 -4.498 -20.528 1.00 98.31 361 ALA A CA 1
ATOM 2735 C C . ALA A 1 361 ? 8.062 -4.242 -20.953 1.00 98.31 361 ALA A C 1
ATOM 2737 O O . ALA A 1 361 ? 7.565 -3.130 -20.793 1.00 98.31 361 ALA A O 1
ATOM 2738 N N . ALA A 1 362 ? 7.360 -5.268 -21.440 1.00 98.19 362 ALA A N 1
ATOM 2739 C CA . ALA A 1 362 ? 5.979 -5.141 -21.890 1.00 98.19 362 ALA A CA 1
ATOM 2740 C C . ALA A 1 362 ? 5.022 -4.751 -20.743 1.00 98.19 362 ALA A C 1
ATOM 2742 O O . ALA A 1 362 ? 4.146 -3.903 -20.930 1.00 98.19 362 ALA A O 1
ATOM 2743 N N . ASN A 1 363 ? 5.225 -5.297 -19.535 1.00 98.25 363 ASN A N 1
ATOM 2744 C CA . ASN A 1 363 ? 4.459 -4.910 -18.341 1.00 98.25 363 ASN A CA 1
ATOM 2745 C C . ASN A 1 363 ? 4.676 -3.418 -18.010 1.00 98.25 363 ASN A C 1
ATOM 2747 O O . ASN A 1 363 ? 3.713 -2.671 -17.809 1.00 98.25 363 ASN A O 1
ATOM 2751 N N . ILE A 1 364 ? 5.941 -2.977 -17.983 1.00 98.31 364 ILE A N 1
ATOM 2752 C CA . ILE A 1 364 ? 6.322 -1.600 -17.633 1.00 98.31 364 ILE A CA 1
ATOM 2753 C C . ILE A 1 364 ? 5.820 -0.608 -18.687 1.00 98.31 364 ILE A C 1
ATOM 2755 O O . ILE A 1 364 ? 5.296 0.444 -18.328 1.00 98.31 364 ILE A O 1
ATOM 2759 N N . VAL A 1 365 ? 5.919 -0.940 -19.978 1.00 97.94 365 VAL A N 1
ATOM 2760 C CA . VAL A 1 365 ? 5.421 -0.091 -21.073 1.00 97.94 365 VAL A CA 1
ATOM 2761 C C . VAL A 1 365 ? 3.931 0.196 -20.903 1.00 97.94 365 VAL A C 1
ATOM 2763 O O . VAL A 1 365 ? 3.532 1.359 -20.958 1.00 97.94 365 VAL A O 1
ATOM 2766 N N . LEU A 1 366 ? 3.113 -0.824 -20.627 1.00 97.25 366 LEU A N 1
ATOM 2767 C CA . LEU A 1 366 ? 1.678 -0.631 -20.405 1.00 97.25 366 LEU A CA 1
ATOM 2768 C C . LEU A 1 366 ? 1.393 0.196 -19.138 1.00 97.25 366 LEU A C 1
ATOM 2770 O O . LEU A 1 366 ? 0.508 1.054 -19.149 1.00 97.25 366 LEU A O 1
ATOM 2774 N N . ALA A 1 367 ? 2.162 0.001 -18.061 1.00 97.44 367 ALA A N 1
ATOM 2775 C CA . ALA A 1 367 ? 2.052 0.824 -16.854 1.00 97.44 367 ALA A CA 1
ATOM 2776 C C . ALA A 1 367 ? 2.377 2.307 -17.127 1.00 97.44 367 ALA A C 1
ATOM 2778 O O . ALA A 1 367 ? 1.594 3.188 -16.763 1.00 97.44 367 ALA A O 1
ATOM 2779 N N . LEU A 1 368 ? 3.489 2.589 -17.816 1.00 97.62 368 LEU A N 1
ATOM 2780 C CA . LEU A 1 368 ? 3.895 3.948 -18.186 1.00 97.62 368 LEU A CA 1
ATOM 2781 C C . LEU A 1 368 ? 2.879 4.603 -19.122 1.00 97.62 368 LEU A C 1
ATOM 2783 O O . LEU A 1 368 ? 2.501 5.751 -18.907 1.00 97.62 368 LEU A O 1
ATOM 2787 N N . GLN A 1 369 ? 2.362 3.880 -20.117 1.00 95.12 369 GLN A N 1
ATOM 2788 C CA . GLN A 1 369 ? 1.313 4.405 -20.990 1.00 95.12 369 GLN A CA 1
ATOM 2789 C C . GLN A 1 369 ? 0.045 4.777 -20.216 1.00 95.12 369 GLN A C 1
ATOM 2791 O O . GLN A 1 369 ? -0.545 5.823 -20.488 1.00 95.12 369 GLN A O 1
ATOM 2796 N N . ALA A 1 370 ? -0.355 3.985 -19.216 1.00 95.25 370 ALA A N 1
ATOM 2797 C CA . ALA A 1 370 ? -1.506 4.307 -18.375 1.00 95.25 370 ALA A CA 1
ATOM 2798 C C . ALA A 1 370 ? -1.314 5.614 -17.577 1.00 95.25 370 ALA A C 1
ATOM 2800 O O . ALA A 1 370 ? -2.279 6.371 -17.404 1.00 95.25 370 ALA A O 1
ATOM 2801 N N . LEU A 1 371 ? -0.086 5.898 -17.127 1.00 95.62 371 LEU A N 1
ATOM 2802 C CA . LEU A 1 371 ? 0.289 7.157 -16.472 1.00 95.62 371 LEU A CA 1
ATOM 2803 C C . LEU A 1 371 ? 0.341 8.321 -17.470 1.00 95.62 371 LEU A C 1
ATOM 2805 O O . LEU A 1 371 ? -0.307 9.352 -17.268 1.00 95.62 371 LEU A O 1
ATOM 2809 N N . HIS A 1 372 ? 1.039 8.139 -18.591 1.00 94.81 372 HIS A N 1
ATOM 2810 C CA . HIS A 1 372 ? 1.224 9.160 -19.622 1.00 94.81 372 HIS A CA 1
ATOM 2811 C C . HIS A 1 372 ? -0.101 9.567 -20.281 1.00 94.81 372 HIS A C 1
ATOM 2813 O O . HIS A 1 372 ? -0.318 10.751 -20.542 1.00 94.81 372 HIS A O 1
ATOM 2819 N N . ALA A 1 373 ? -1.041 8.631 -20.461 1.00 92.75 373 ALA A N 1
ATOM 2820 C CA . ALA A 1 373 ? -2.395 8.916 -20.943 1.00 92.75 373 ALA A CA 1
ATOM 2821 C C . ALA A 1 373 ? -3.173 9.867 -20.012 1.00 92.75 373 ALA A C 1
ATOM 2823 O O . ALA A 1 373 ? -4.065 10.588 -20.456 1.00 92.75 373 ALA A O 1
ATOM 2824 N N . ARG A 1 374 ? -2.810 9.909 -18.723 1.00 92.62 374 ARG A N 1
ATOM 2825 C CA . ARG A 1 374 ? -3.335 10.845 -17.711 1.00 92.62 374 ARG A CA 1
ATOM 2826 C C . ARG A 1 374 ? -2.426 12.059 -17.500 1.00 92.62 374 ARG A C 1
ATOM 2828 O O . ARG A 1 374 ? -2.637 12.818 -16.560 1.00 92.62 374 ARG A O 1
ATOM 2835 N N . ARG A 1 375 ? -1.430 12.252 -18.374 1.00 93.06 375 ARG A N 1
ATOM 2836 C CA . ARG A 1 375 ? -0.405 13.307 -18.297 1.00 93.06 375 ARG A CA 1
ATOM 2837 C C . ARG A 1 375 ? 0.415 13.262 -17.008 1.00 93.06 375 ARG A C 1
ATOM 2839 O O . ARG A 1 375 ? 0.868 14.298 -16.535 1.00 93.06 375 ARG A O 1
ATOM 2846 N N . VAL A 1 376 ? 0.609 12.080 -16.432 1.00 95.12 376 VAL A N 1
ATOM 2847 C CA . VAL A 1 376 ? 1.455 11.890 -15.251 1.00 95.12 376 VAL A CA 1
ATOM 2848 C C . VAL A 1 376 ? 2.820 11.385 -15.694 1.00 95.12 376 VAL A C 1
ATOM 2850 O O . VAL A 1 376 ? 2.884 10.349 -16.338 1.00 95.12 376 VAL A O 1
ATOM 2853 N N . VAL A 1 377 ? 3.892 12.087 -15.325 1.00 95.88 377 VAL A N 1
ATOM 2854 C CA . VAL A 1 377 ? 5.283 11.615 -15.470 1.00 95.88 377 VAL A CA 1
ATOM 2855 C C . VAL A 1 377 ? 5.703 10.930 -14.175 1.00 95.88 377 VAL A C 1
ATOM 2857 O O . VAL A 1 377 ? 5.511 11.511 -13.107 1.00 95.88 377 VAL A O 1
ATOM 2860 N N . TYR A 1 378 ? 6.269 9.729 -14.243 1.00 96.56 378 TYR A N 1
ATOM 2861 C CA . TYR A 1 378 ? 6.575 8.892 -13.083 1.00 96.56 378 TYR A CA 1
ATOM 2862 C C . TYR A 1 378 ? 7.875 9.292 -12.360 1.00 96.56 378 TYR A C 1
ATOM 2864 O O . TYR A 1 378 ? 7.858 9.534 -11.154 1.00 96.56 378 TYR A O 1
ATOM 2872 N N . ARG A 1 379 ? 8.973 9.471 -13.103 1.00 96.31 379 ARG A N 1
ATOM 2873 C CA . ARG A 1 379 ? 10.276 10.038 -12.686 1.00 96.31 379 ARG A CA 1
ATOM 2874 C C . ARG A 1 379 ? 11.129 9.238 -11.695 1.00 96.31 379 ARG A C 1
ATOM 2876 O O . ARG A 1 379 ? 12.200 9.723 -11.338 1.00 96.31 379 ARG A O 1
ATOM 2883 N N . ASP A 1 380 ? 10.714 8.049 -11.264 1.00 95.38 380 ASP A N 1
ATOM 2884 C CA . ASP A 1 380 ? 11.530 7.194 -10.380 1.00 95.38 380 ASP A CA 1
ATOM 2885 C C . ASP A 1 380 ? 11.426 5.708 -10.747 1.00 95.38 380 ASP A C 1
ATOM 2887 O O . ASP A 1 380 ? 11.228 4.846 -9.896 1.00 95.38 380 ASP A O 1
ATOM 2891 N N . LEU A 1 381 ? 11.518 5.400 -12.045 1.00 97.19 381 LEU A N 1
ATOM 2892 C CA . LEU A 1 381 ? 11.576 4.016 -12.515 1.00 97.19 381 LEU A CA 1
ATOM 2893 C C . LEU A 1 381 ? 12.932 3.401 -12.154 1.00 97.19 381 LEU A C 1
ATOM 2895 O O . LEU A 1 381 ? 13.964 3.868 -12.629 1.00 97.19 381 LEU A O 1
ATOM 2899 N N . LYS A 1 382 ? 12.890 2.362 -11.318 1.00 94.56 382 LYS A N 1
ATOM 2900 C CA . LYS A 1 382 ? 14.033 1.603 -10.797 1.00 94.56 382 LYS A CA 1
ATOM 2901 C C . LYS A 1 382 ? 13.579 0.217 -10.335 1.00 94.56 382 LYS A C 1
ATOM 2903 O O . LYS A 1 382 ? 12.375 -0.017 -10.208 1.00 94.56 382 LYS A O 1
ATOM 2908 N N . LEU A 1 383 ? 14.522 -0.687 -10.088 1.00 93.69 383 LEU A N 1
ATOM 2909 C CA . LEU A 1 383 ? 14.238 -2.084 -9.737 1.00 93.69 383 LEU A CA 1
ATOM 2910 C C . LEU A 1 383 ? 13.451 -2.237 -8.425 1.00 93.69 383 LEU A C 1
ATOM 2912 O O . LEU A 1 383 ? 12.596 -3.113 -8.322 1.00 93.69 383 LEU A O 1
ATOM 2916 N N . GLU A 1 384 ? 13.697 -1.361 -7.459 1.00 91.00 384 GLU A N 1
ATOM 2917 C CA . GLU A 1 384 ? 13.083 -1.349 -6.127 1.00 91.00 384 GLU A CA 1
ATOM 2918 C C . GLU A 1 384 ? 11.603 -0.930 -6.183 1.00 91.00 384 GLU A C 1
ATOM 2920 O O . GLU A 1 384 ? 10.783 -1.360 -5.378 1.00 91.00 384 GLU A O 1
ATOM 2925 N N . ASN A 1 385 ? 11.222 -0.136 -7.191 1.00 94.75 385 ASN A N 1
ATOM 2926 C CA . ASN A 1 385 ? 9.837 0.306 -7.392 1.00 94.75 385 ASN A CA 1
ATOM 2927 C C . ASN A 1 385 ? 9.014 -0.658 -8.272 1.00 94.75 385 ASN A C 1
ATOM 2929 O O . ASN A 1 385 ? 7.884 -0.347 -8.667 1.00 94.75 385 ASN A O 1
ATOM 2933 N N . LEU A 1 386 ? 9.572 -1.825 -8.600 1.00 96.69 386 LEU A N 1
ATOM 2934 C CA . LEU A 1 386 ? 8.958 -2.855 -9.429 1.00 96.69 386 LEU A CA 1
ATOM 2935 C C . LEU A 1 386 ? 8.762 -4.123 -8.599 1.00 96.69 386 LEU A C 1
ATOM 2937 O O . LEU A 1 386 ? 9.696 -4.898 -8.410 1.00 96.69 386 LEU A O 1
ATOM 2941 N N . LEU A 1 387 ? 7.537 -4.351 -8.123 1.00 95.81 387 LEU A N 1
ATOM 2942 C CA . LEU A 1 387 ? 7.203 -5.558 -7.368 1.00 95.81 387 LEU A CA 1
ATOM 2943 C C . LEU A 1 387 ? 6.602 -6.629 -8.275 1.00 95.81 387 LEU A C 1
ATOM 2945 O O . LEU A 1 387 ? 5.835 -6.323 -9.189 1.00 95.81 387 LEU A O 1
ATOM 2949 N N . LEU A 1 388 ? 6.898 -7.893 -7.989 1.00 95.44 388 LEU A N 1
ATOM 2950 C CA . LEU A 1 388 ? 6.240 -9.032 -8.621 1.00 95.44 388 LEU A CA 1
ATOM 2951 C C . LEU A 1 388 ? 5.034 -9.459 -7.794 1.00 95.44 388 LEU A C 1
ATOM 2953 O O . LEU A 1 388 ? 5.114 -9.568 -6.575 1.00 95.44 388 LEU A O 1
ATOM 2957 N N . ASP A 1 389 ? 3.903 -9.736 -8.431 1.00 93.62 389 ASP A N 1
ATOM 2958 C CA . ASP A 1 389 ? 2.779 -10.355 -7.733 1.00 93.62 389 ASP A CA 1
ATOM 2959 C C . ASP A 1 389 ? 2.889 -11.887 -7.677 1.00 93.62 389 ASP A C 1
ATOM 2961 O O . ASP A 1 389 ? 3.830 -12.496 -8.186 1.00 93.62 389 ASP A O 1
ATOM 2965 N N . THR A 1 390 ? 1.912 -12.537 -7.043 1.00 92.50 390 THR A N 1
ATOM 2966 C CA . THR A 1 390 ? 1.892 -14.001 -6.857 1.00 92.50 390 THR A CA 1
ATOM 2967 C C . THR A 1 390 ? 1.849 -14.802 -8.148 1.00 92.50 390 THR A C 1
ATOM 2969 O O . THR A 1 390 ? 2.067 -16.009 -8.123 1.00 92.50 390 THR A O 1
ATOM 2972 N N . ARG A 1 391 ? 1.539 -14.157 -9.274 1.00 93.81 391 ARG A N 1
ATOM 2973 C CA . ARG A 1 391 ? 1.529 -14.775 -10.597 1.00 93.81 391 ARG A CA 1
ATOM 2974 C C . ARG A 1 391 ? 2.703 -14.281 -11.437 1.00 93.81 391 ARG A C 1
ATOM 2976 O O . ARG A 1 391 ? 2.639 -14.442 -12.643 1.00 93.81 391 ARG A O 1
ATOM 2983 N N . GLY A 1 392 ? 3.718 -13.641 -10.854 1.00 94.50 392 GLY A N 1
ATOM 2984 C CA . GLY A 1 392 ? 4.922 -13.210 -11.572 1.00 94.50 392 GLY A CA 1
ATOM 2985 C C . GLY A 1 392 ? 4.750 -11.999 -12.491 1.00 94.50 392 GLY A C 1
ATOM 2986 O O . GLY A 1 392 ? 5.637 -11.712 -13.291 1.00 94.50 392 GLY A O 1
ATOM 2987 N N . TYR A 1 393 ? 3.623 -11.287 -12.407 1.00 97.12 393 TYR A N 1
ATOM 2988 C CA . TYR A 1 393 ? 3.412 -10.052 -13.168 1.00 97.12 393 TYR A CA 1
ATOM 2989 C C . TYR A 1 393 ? 3.936 -8.848 -12.393 1.00 97.12 393 TYR A C 1
ATOM 2991 O O . TYR A 1 393 ? 3.876 -8.828 -11.162 1.00 97.12 393 TYR A O 1
ATOM 2999 N N . LEU A 1 394 ? 4.411 -7.829 -13.111 1.00 96.06 394 LEU A N 1
ATOM 3000 C CA . LEU A 1 394 ? 4.948 -6.625 -12.485 1.00 96.06 394 LEU A CA 1
ATOM 3001 C C . LEU A 1 394 ? 3.852 -5.661 -12.049 1.00 96.06 394 LEU A C 1
ATOM 3003 O O . LEU A 1 394 ? 2.861 -5.444 -12.748 1.00 96.06 394 LEU A O 1
ATOM 3007 N N . LYS A 1 395 ? 4.094 -5.011 -10.916 1.00 96.38 395 LYS A N 1
ATOM 3008 C CA . LYS A 1 395 ? 3.340 -3.862 -10.434 1.00 96.38 395 LYS A CA 1
ATOM 3009 C C . LYS A 1 395 ? 4.293 -2.735 -10.085 1.00 96.38 395 LYS A C 1
ATOM 3011 O O . LYS A 1 395 ? 5.167 -2.881 -9.234 1.00 96.38 395 LYS A O 1
ATOM 3016 N N . LEU A 1 396 ? 4.074 -1.597 -10.732 1.00 97.06 396 LEU A N 1
ATOM 3017 C CA . LEU A 1 396 ? 4.718 -0.343 -10.388 1.00 97.06 396 LEU A CA 1
ATOM 3018 C C . LEU A 1 396 ? 4.145 0.175 -9.064 1.00 97.06 396 LEU A C 1
ATOM 3020 O O . LEU A 1 396 ? 2.922 0.313 -8.930 1.00 97.06 396 LEU A O 1
ATOM 3024 N N . ILE A 1 397 ? 5.022 0.458 -8.105 1.00 94.50 397 ILE A N 1
ATOM 3025 C CA . ILE A 1 397 ? 4.680 1.027 -6.794 1.00 94.50 397 ILE A CA 1
ATOM 3026 C C . ILE A 1 397 ? 5.237 2.451 -6.645 1.00 94.50 397 ILE A C 1
ATOM 3028 O O . ILE A 1 397 ? 5.836 2.972 -7.573 1.00 94.50 397 ILE A O 1
ATOM 3032 N N . ASP A 1 398 ? 4.996 3.086 -5.495 1.00 89.69 398 ASP A N 1
ATOM 3033 C CA . ASP A 1 398 ? 5.514 4.407 -5.090 1.00 89.69 398 ASP A CA 1
ATOM 3034 C C . ASP A 1 398 ? 5.314 5.554 -6.106 1.00 89.69 398 ASP A C 1
ATOM 3036 O O . ASP A 1 398 ? 6.073 5.747 -7.053 1.00 89.69 398 ASP A O 1
ATOM 3040 N N . MET A 1 399 ? 4.298 6.389 -5.869 1.00 92.88 399 MET A N 1
ATOM 3041 C CA . MET A 1 399 ? 4.007 7.569 -6.699 1.00 92.88 399 MET A CA 1
ATOM 3042 C C . MET A 1 399 ? 4.653 8.848 -6.144 1.00 92.88 399 MET A C 1
ATOM 3044 O O . MET A 1 399 ? 4.273 9.953 -6.537 1.00 92.88 399 MET A O 1
ATOM 3048 N N . GLY A 1 400 ? 5.611 8.727 -5.219 1.00 89.50 400 GLY A N 1
ATOM 3049 C CA . GLY A 1 400 ? 6.210 9.845 -4.498 1.00 89.50 400 GLY A CA 1
ATOM 3050 C C . GLY A 1 400 ? 6.861 10.881 -5.411 1.00 89.50 400 GLY A C 1
ATOM 3051 O O . GLY A 1 400 ? 6.791 12.076 -5.131 1.00 89.50 400 GLY A O 1
ATOM 3052 N N . PHE A 1 401 ? 7.454 10.464 -6.530 1.00 91.44 401 PHE A N 1
ATOM 3053 C CA . PHE A 1 401 ? 8.018 11.380 -7.525 1.00 91.44 401 PHE A CA 1
ATOM 3054 C C . PHE A 1 401 ? 7.107 11.623 -8.725 1.00 91.44 401 PHE A C 1
ATOM 3056 O O . PHE A 1 401 ? 7.462 12.436 -9.579 1.00 91.44 401 PHE A O 1
ATOM 3063 N N . ALA A 1 402 ? 5.913 11.040 -8.779 1.00 93.88 402 ALA A N 1
ATOM 3064 C CA . ALA A 1 402 ? 5.019 11.253 -9.903 1.00 93.88 402 ALA A CA 1
ATOM 3065 C C . ALA A 1 402 ? 4.537 12.715 -9.978 1.00 93.88 402 ALA A C 1
ATOM 3067 O O . ALA A 1 402 ? 4.348 13.403 -8.967 1.00 93.88 402 ALA A O 1
ATOM 3068 N N . LEU A 1 403 ? 4.356 13.226 -11.196 1.00 93.75 403 LEU A N 1
ATOM 3069 C CA . LEU A 1 403 ? 3.929 14.598 -11.448 1.00 93.75 403 LEU A CA 1
ATOM 3070 C C . LEU A 1 403 ? 2.872 14.660 -12.553 1.00 93.75 403 LEU A C 1
ATOM 3072 O O . LEU A 1 403 ? 3.203 14.405 -13.711 1.00 93.75 403 LEU A O 1
ATOM 3076 N N . PRO A 1 404 ? 1.631 15.064 -12.230 1.00 92.81 404 PRO A N 1
ATOM 3077 C CA . PRO A 1 404 ? 0.663 15.490 -13.231 1.00 92.81 404 PRO A CA 1
ATOM 3078 C C . PRO A 1 404 ? 1.150 16.772 -13.915 1.00 92.81 404 PRO A C 1
ATOM 3080 O O . PRO A 1 404 ? 1.417 17.772 -13.246 1.00 92.81 404 PRO A O 1
ATOM 3083 N N . LEU A 1 405 ? 1.262 16.742 -15.239 1.00 89.81 405 LEU A N 1
ATOM 3084 C CA . LEU A 1 405 ? 1.565 17.906 -16.064 1.00 89.81 405 LEU A CA 1
ATOM 3085 C C . LEU A 1 405 ? 0.283 18.693 -16.335 1.00 89.81 405 LEU A C 1
ATOM 3087 O O . LEU A 1 405 ? -0.775 18.119 -16.618 1.00 89.81 405 LEU A O 1
ATOM 3091 N N . ALA A 1 406 ? 0.380 20.017 -16.255 1.00 84.00 406 ALA A N 1
ATOM 3092 C CA . ALA A 1 406 ? -0.757 20.882 -16.513 1.00 84.00 406 ALA A CA 1
ATOM 3093 C C . ALA A 1 406 ? -1.113 20.867 -18.013 1.00 84.00 406 ALA A C 1
ATOM 3095 O O . ALA A 1 406 ? -0.252 20.630 -18.861 1.00 84.00 406 ALA A O 1
ATOM 3096 N N . PRO A 1 407 ? -2.374 21.147 -18.382 1.00 78.50 407 PRO A N 1
ATOM 3097 C CA . PRO A 1 407 ? -2.747 21.297 -19.786 1.00 78.5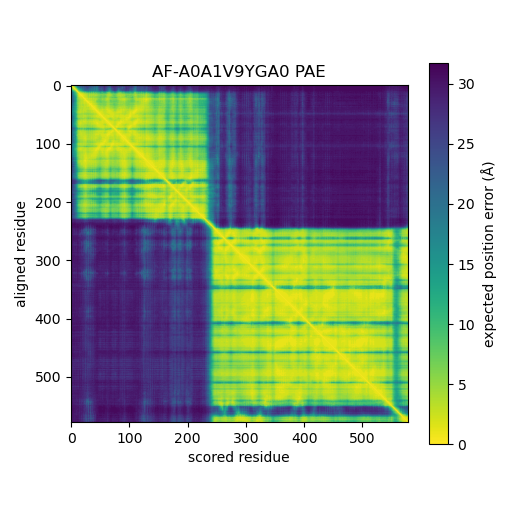0 407 PRO A CA 1
ATOM 3098 C C . PRO A 1 407 ? -1.953 22.379 -20.520 1.00 78.50 407 PRO A C 1
ATOM 3100 O O . PRO A 1 407 ? -1.611 22.183 -21.684 1.00 78.50 407 PRO A O 1
ATOM 3103 N N . ASP A 1 408 ? -1.642 23.469 -19.818 1.00 74.50 408 ASP A N 1
ATOM 3104 C CA . ASP A 1 408 ? -0.988 24.655 -20.379 1.00 74.50 408 ASP A CA 1
ATOM 3105 C C . ASP A 1 408 ? 0.535 24.656 -20.160 1.00 74.50 408 ASP A C 1
ATOM 3107 O O . ASP A 1 408 ? 1.257 25.380 -20.843 1.00 74.50 408 ASP A O 1
ATOM 3111 N N . ASP A 1 409 ? 1.030 23.821 -19.239 1.00 75.62 409 ASP A N 1
ATOM 3112 C CA . ASP A 1 409 ? 2.454 23.599 -18.987 1.00 75.62 409 ASP A CA 1
ATOM 3113 C C . ASP A 1 409 ? 2.757 22.097 -19.012 1.00 75.62 409 ASP A C 1
ATOM 3115 O O . ASP A 1 409 ? 2.531 21.353 -18.053 1.00 75.62 409 ASP A O 1
ATOM 3119 N N . THR A 1 410 ? 3.250 21.655 -20.166 1.00 80.75 410 THR A N 1
ATOM 3120 C CA . THR A 1 410 ? 3.546 20.247 -20.456 1.00 80.75 410 THR A CA 1
ATOM 3121 C C . THR A 1 410 ? 4.942 19.834 -19.997 1.00 80.75 410 THR A C 1
ATOM 3123 O O . THR A 1 410 ? 5.401 18.742 -20.341 1.00 80.75 410 THR A O 1
ATOM 3126 N N . ARG A 1 411 ? 5.649 20.698 -19.257 1.00 86.50 411 ARG A N 1
ATOM 3127 C CA . ARG A 1 411 ? 7.034 20.465 -18.862 1.00 86.50 411 ARG A CA 1
ATOM 3128 C C . ARG A 1 411 ? 7.220 20.546 -17.353 1.00 86.50 411 ARG A C 1
ATOM 3130 O O . ARG A 1 411 ? 6.531 21.250 -16.627 1.00 86.50 411 ARG A O 1
ATOM 3137 N N . ALA A 1 412 ? 8.200 19.793 -16.881 1.00 86.94 412 ALA A N 1
ATOM 3138 C CA . ALA A 1 412 ? 8.668 19.791 -15.512 1.00 86.94 412 ALA A CA 1
ATOM 3139 C C . ALA A 1 412 ? 10.117 20.281 -15.453 1.00 86.94 412 ALA A C 1
ATOM 3141 O O . ALA A 1 412 ? 10.877 20.137 -16.407 1.00 86.94 412 ALA A O 1
ATOM 3142 N N . HIS A 1 413 ? 10.499 20.849 -14.308 1.00 87.75 413 HIS A N 1
ATOM 3143 C CA . HIS A 1 413 ? 11.816 21.476 -14.115 1.00 87.75 413 HIS A CA 1
ATOM 3144 C C . HIS A 1 413 ? 12.570 20.960 -12.884 1.00 87.75 413 HIS A C 1
ATOM 3146 O O . HIS A 1 413 ? 13.719 21.317 -12.649 1.00 87.75 413 HIS A O 1
ATOM 3152 N N . THR A 1 414 ? 11.919 20.158 -12.038 1.00 87.19 414 THR A N 1
ATOM 3153 C CA . THR A 1 414 ? 12.523 19.705 -10.777 1.00 87.19 414 THR A CA 1
ATOM 3154 C C . THR A 1 414 ? 13.418 18.498 -11.024 1.00 87.19 414 THR A C 1
ATOM 3156 O O . THR A 1 414 ? 12.940 17.500 -11.550 1.00 87.19 414 THR A O 1
ATOM 3159 N N . VAL A 1 415 ? 14.675 18.550 -10.594 1.00 89.44 415 VAL A N 1
ATOM 3160 C CA . VAL A 1 415 ? 15.572 17.384 -10.602 1.00 89.44 415 VAL A CA 1
ATOM 3161 C C . VAL A 1 415 ? 15.217 16.468 -9.424 1.00 89.44 415 VAL A C 1
ATOM 3163 O O . VAL A 1 415 ? 15.215 16.920 -8.276 1.00 89.44 415 VAL A O 1
ATOM 3166 N N . CYS A 1 416 ? 14.857 15.214 -9.698 1.00 90.25 416 CYS A N 1
ATOM 3167 C CA . CYS A 1 416 ? 14.491 14.196 -8.705 1.00 90.25 416 CYS A CA 1
ATOM 3168 C C . CYS A 1 416 ? 14.585 12.780 -9.297 1.00 90.25 416 CYS A C 1
ATOM 3170 O O . CYS A 1 416 ? 14.715 12.645 -10.511 1.00 90.25 416 CYS A O 1
ATOM 3172 N N . GLY A 1 417 ? 14.474 11.761 -8.439 1.00 89.62 417 GLY A N 1
ATOM 3173 C CA . GLY A 1 417 ? 14.571 10.342 -8.795 1.00 89.62 417 GLY A CA 1
ATOM 3174 C C . GLY A 1 417 ? 15.917 9.730 -8.406 1.00 89.62 417 GLY A C 1
ATOM 3175 O O . GLY A 1 417 ? 16.721 10.352 -7.703 1.00 89.62 417 GLY A O 1
ATOM 3176 N N . THR A 1 418 ? 16.177 8.524 -8.896 1.00 91.62 418 THR A N 1
ATOM 3177 C CA . THR A 1 418 ? 17.418 7.786 -8.628 1.00 91.62 418 THR A CA 1
ATOM 3178 C C . THR A 1 418 ? 18.473 8.086 -9.704 1.00 91.62 418 THR A C 1
ATOM 3180 O O . THR A 1 418 ? 18.189 7.875 -10.885 1.00 91.62 418 THR A O 1
ATOM 3183 N N . PRO A 1 419 ? 19.682 8.581 -9.348 1.00 93.50 419 PRO A N 1
ATOM 3184 C CA . PRO A 1 419 ? 20.654 9.120 -10.305 1.00 93.50 419 PRO A CA 1
ATOM 3185 C C . PRO A 1 419 ? 20.962 8.240 -11.515 1.00 93.50 419 PRO A C 1
ATOM 3187 O O . PRO A 1 419 ? 21.126 8.761 -12.612 1.00 93.50 419 PRO A O 1
ATOM 3190 N N . GLU A 1 420 ? 21.029 6.926 -11.330 1.00 94.69 420 GLU A N 1
ATOM 3191 C CA . GLU A 1 420 ? 21.442 5.964 -12.359 1.00 94.69 420 GLU A CA 1
ATOM 3192 C C . GLU A 1 420 ? 20.438 5.812 -13.508 1.00 94.69 420 GLU A C 1
ATOM 3194 O O . GLU A 1 420 ? 20.818 5.427 -14.612 1.00 94.69 420 GLU A O 1
ATOM 3199 N N . TYR A 1 421 ? 19.181 6.180 -13.262 1.00 97.06 421 TYR A N 1
ATOM 3200 C CA . TYR A 1 421 ? 18.070 6.066 -14.205 1.00 97.06 421 TYR A CA 1
ATOM 3201 C C . TYR A 1 421 ? 17.681 7.422 -14.815 1.00 97.06 421 TYR A C 1
ATOM 3203 O O . TYR A 1 421 ? 16.803 7.501 -15.673 1.00 97.06 421 TYR A O 1
ATOM 3211 N N . MET A 1 422 ? 18.316 8.520 -14.385 1.00 96.88 422 MET A N 1
ATOM 3212 C CA . MET A 1 422 ? 17.942 9.867 -14.815 1.00 96.88 422 MET A CA 1
ATOM 3213 C C . MET A 1 422 ? 18.339 10.153 -16.266 1.00 96.88 422 MET A C 1
ATOM 3215 O O . MET A 1 422 ? 19.459 9.875 -16.698 1.00 96.88 422 MET A O 1
ATOM 3219 N N . ALA A 1 423 ? 17.435 10.801 -17.000 1.00 97.06 423 ALA A N 1
ATOM 3220 C CA . ALA A 1 423 ? 17.694 11.268 -18.357 1.00 97.06 423 ALA A CA 1
ATOM 3221 C C . ALA A 1 423 ? 18.644 12.488 -18.390 1.00 97.06 423 ALA A C 1
ATOM 3223 O O . ALA A 1 423 ? 18.633 13.294 -17.452 1.00 97.06 423 ALA A O 1
ATOM 3224 N N . PRO A 1 424 ? 19.424 12.699 -19.471 1.00 96.69 424 PRO A N 1
ATOM 3225 C CA . PRO A 1 424 ? 20.378 13.807 -19.567 1.00 96.69 424 PRO A CA 1
ATOM 3226 C C . PRO A 1 424 ? 19.747 15.189 -19.389 1.00 96.69 424 PRO A C 1
ATOM 3228 O O . PRO A 1 424 ? 20.315 16.047 -18.720 1.00 96.69 424 PRO A O 1
ATOM 3231 N N . GLU A 1 425 ? 18.559 15.407 -19.950 1.00 95.44 425 GLU A N 1
ATOM 3232 C CA . GLU A 1 425 ? 17.800 16.653 -19.820 1.00 95.44 425 GLU A CA 1
ATOM 3233 C C . GLU A 1 425 ? 17.333 16.921 -18.381 1.00 95.44 425 GLU A C 1
ATOM 3235 O O . GLU A 1 425 ? 17.295 18.078 -17.952 1.00 95.44 425 GLU A O 1
ATOM 3240 N N . LEU A 1 426 ? 17.036 15.860 -17.623 1.00 94.38 426 LEU A N 1
ATOM 3241 C CA . LEU A 1 426 ? 16.624 15.942 -16.226 1.00 94.38 426 LEU A CA 1
ATOM 3242 C C . LEU A 1 426 ? 17.831 16.267 -15.338 1.00 94.38 426 LEU A C 1
ATOM 3244 O O . LEU A 1 426 ? 17.747 17.171 -14.512 1.00 94.38 426 LEU A O 1
ATOM 3248 N N . VAL A 1 427 ? 18.976 15.609 -15.562 1.00 94.06 427 VAL A N 1
ATOM 3249 C CA . VAL A 1 427 ? 20.244 15.904 -14.863 1.00 94.06 427 VAL A CA 1
ATOM 3250 C C . VAL A 1 427 ? 20.734 17.324 -15.159 1.00 94.06 427 VAL A C 1
ATOM 3252 O O . VAL A 1 427 ? 21.212 18.017 -14.263 1.00 94.06 427 VAL A O 1
ATOM 3255 N N . ALA A 1 428 ? 20.574 17.791 -16.399 1.00 91.75 428 ALA A N 1
ATOM 3256 C CA . ALA A 1 428 ? 20.936 19.147 -16.805 1.00 91.75 428 ALA A CA 1
ATOM 3257 C C . ALA A 1 428 ? 20.008 20.237 -16.229 1.00 91.75 428 ALA A C 1
ATOM 3259 O O . ALA A 1 428 ? 20.259 21.423 -16.447 1.00 91.75 428 ALA A O 1
ATOM 3260 N N . GLY A 1 429 ? 18.927 19.865 -15.530 1.00 90.19 429 GLY A N 1
ATOM 3261 C CA . GLY A 1 429 ? 17.939 20.807 -14.996 1.00 90.19 429 GLY A CA 1
ATOM 3262 C C . GLY A 1 429 ? 17.135 21.531 -16.079 1.00 90.19 429 GLY A C 1
ATOM 3263 O O . GLY A 1 429 ? 16.578 22.601 -15.831 1.00 90.19 429 GLY A O 1
ATOM 3264 N N . THR A 1 430 ? 17.093 20.978 -17.293 1.00 91.44 430 THR A N 1
ATOM 3265 C CA . THR A 1 430 ? 16.307 21.533 -18.400 1.00 91.44 430 THR A CA 1
ATOM 3266 C C . THR A 1 430 ? 14.847 21.097 -18.306 1.00 91.44 430 THR A C 1
ATOM 3268 O O . THR A 1 430 ? 14.513 20.157 -17.591 1.00 91.44 430 THR A O 1
ATOM 3271 N N . ALA A 1 431 ? 13.956 21.801 -19.005 1.00 91.44 431 ALA A N 1
ATOM 3272 C CA . ALA A 1 431 ? 12.540 21.451 -19.047 1.00 91.44 431 ALA A CA 1
ATOM 3273 C C . ALA A 1 431 ? 12.343 20.076 -19.713 1.00 91.44 431 ALA A C 1
ATOM 3275 O O . ALA A 1 431 ? 12.803 19.868 -20.835 1.00 91.44 431 ALA A O 1
ATOM 3276 N N . TYR A 1 432 ? 11.638 19.157 -19.058 1.00 94.06 432 TYR A N 1
ATOM 3277 C CA . TYR A 1 432 ? 11.441 17.787 -19.542 1.00 94.06 432 TYR A CA 1
ATOM 3278 C C . TYR A 1 432 ? 9.970 17.356 -19.471 1.00 94.06 432 TYR A C 1
ATOM 3280 O O . TYR A 1 432 ? 9.165 17.998 -18.805 1.00 94.06 432 TYR A O 1
ATOM 3288 N N . ASP A 1 433 ? 9.596 16.302 -20.194 1.00 94.12 433 ASP A N 1
ATOM 3289 C CA . ASP A 1 433 ? 8.245 15.714 -20.190 1.00 94.12 433 ASP A CA 1
ATOM 3290 C C . ASP A 1 433 ? 8.307 14.210 -19.860 1.00 94.12 433 ASP A C 1
ATOM 3292 O O . ASP A 1 433 ? 9.318 13.713 -19.370 1.00 94.12 433 ASP A O 1
ATOM 3296 N N . HIS A 1 434 ? 7.228 13.485 -20.157 1.00 95.19 434 HIS A N 1
ATOM 3297 C CA . HIS A 1 434 ? 7.105 12.035 -19.998 1.00 95.19 434 HIS A CA 1
ATOM 3298 C C . HIS A 1 434 ? 8.193 11.193 -20.691 1.00 95.19 434 HIS A C 1
ATOM 3300 O O . HIS A 1 434 ? 8.391 10.031 -20.347 1.00 95.19 434 HIS A O 1
ATOM 3306 N N . THR A 1 435 ? 8.949 11.757 -21.639 1.00 96.44 435 THR A N 1
ATOM 3307 C CA . THR A 1 435 ? 10.012 11.015 -22.327 1.00 96.44 435 THR A CA 1
ATOM 3308 C C . THR A 1 435 ? 11.149 10.582 -21.403 1.00 96.44 435 THR A C 1
ATOM 3310 O O . THR A 1 435 ? 11.862 9.634 -21.743 1.00 96.44 435 THR A O 1
ATOM 3313 N N . VAL A 1 436 ? 11.323 11.219 -20.238 1.00 97.44 436 VAL A N 1
ATOM 3314 C CA . VAL A 1 436 ? 12.333 10.819 -19.239 1.00 97.44 436 VAL A CA 1
ATOM 3315 C C . VAL A 1 436 ? 12.083 9.416 -18.686 1.00 97.44 436 VAL A C 1
ATOM 3317 O O . VAL A 1 436 ? 13.041 8.695 -18.423 1.00 97.44 436 VAL A O 1
ATOM 3320 N N . ASP A 1 437 ? 10.821 8.989 -18.595 1.00 98.12 437 ASP A N 1
ATOM 3321 C CA . ASP A 1 437 ? 10.467 7.657 -18.094 1.00 98.12 437 ASP A CA 1
ATOM 3322 C C . ASP A 1 437 ? 10.875 6.562 -19.086 1.00 98.12 437 ASP A C 1
ATOM 3324 O O . ASP A 1 437 ? 11.286 5.472 -18.695 1.00 98.12 437 ASP A O 1
ATOM 3328 N N . TYR A 1 438 ? 10.852 6.867 -20.386 1.00 98.31 438 TYR A N 1
ATOM 3329 C CA . TYR A 1 438 ? 11.330 5.949 -21.419 1.00 98.31 438 TYR A CA 1
ATOM 3330 C C . TYR A 1 438 ? 12.858 5.865 -21.480 1.00 98.31 438 TYR A C 1
ATOM 3332 O O . TYR A 1 438 ? 13.388 4.812 -21.824 1.00 98.31 438 TYR A O 1
ATOM 3340 N N . TRP A 1 439 ? 13.576 6.930 -21.110 1.00 98.38 439 TRP A N 1
ATOM 3341 C CA . TRP A 1 439 ? 15.021 6.826 -20.887 1.00 98.38 439 TRP A CA 1
ATOM 3342 C C . TRP A 1 439 ? 15.316 5.886 -19.718 1.00 98.38 439 TRP A C 1
ATOM 3344 O O . TRP A 1 439 ? 16.113 4.963 -19.873 1.00 98.38 439 TRP A O 1
ATOM 3354 N N . ALA A 1 440 ? 14.630 6.083 -18.587 1.00 98.44 440 ALA A N 1
ATOM 3355 C CA . ALA A 1 440 ? 14.763 5.224 -17.415 1.00 98.44 440 ALA A CA 1
ATOM 3356 C C . ALA A 1 440 ? 14.403 3.761 -17.732 1.00 98.44 440 ALA A C 1
ATOM 3358 O O . ALA A 1 440 ? 15.059 2.840 -17.253 1.00 98.44 440 ALA A O 1
ATOM 3359 N N . LEU A 1 441 ? 13.416 3.524 -18.607 1.00 98.62 441 LEU A N 1
ATOM 3360 C CA . LEU A 1 441 ? 13.122 2.183 -19.114 1.00 98.62 441 LEU A CA 1
ATOM 3361 C C . LEU A 1 441 ? 14.325 1.614 -19.873 1.00 98.62 441 LEU A C 1
ATOM 3363 O O . LEU A 1 441 ? 14.731 0.491 -19.611 1.00 98.62 441 LEU A O 1
ATOM 3367 N N . GLY A 1 442 ? 14.938 2.382 -20.775 1.00 98.50 442 GLY A N 1
ATOM 3368 C CA . GLY A 1 442 ? 16.131 1.946 -21.503 1.00 98.50 442 GLY A CA 1
ATOM 3369 C C . GLY A 1 442 ? 17.298 1.567 -20.584 1.00 98.50 442 GLY A C 1
ATOM 3370 O O . GLY A 1 442 ? 17.939 0.539 -20.809 1.00 98.50 442 GLY A O 1
ATOM 3371 N N . THR A 1 443 ? 17.554 2.350 -19.528 1.00 98.31 443 THR A N 1
ATOM 3372 C CA . THR A 1 443 ? 18.612 2.037 -18.550 1.00 98.31 443 THR A CA 1
ATOM 3373 C C . THR A 1 443 ? 18.276 0.784 -17.750 1.00 98.31 443 THR A C 1
ATOM 3375 O O . THR A 1 443 ? 19.141 -0.070 -17.574 1.00 98.31 443 THR A O 1
ATOM 3378 N N . LEU A 1 444 ? 17.015 0.640 -17.336 1.00 98.38 444 LEU A N 1
ATOM 3379 C CA . LEU A 1 444 ? 16.531 -0.501 -16.567 1.00 98.38 444 LEU A CA 1
ATOM 3380 C C . LEU A 1 444 ? 16.564 -1.804 -17.374 1.00 98.38 444 LEU A C 1
ATOM 3382 O O . LEU A 1 444 ? 16.998 -2.826 -16.858 1.00 98.38 444 LEU A O 1
ATOM 3386 N N . LEU A 1 445 ? 16.161 -1.791 -18.648 1.00 98.44 445 LEU A N 1
ATOM 3387 C CA . LEU A 1 445 ? 16.216 -2.986 -19.502 1.00 98.44 445 LEU A CA 1
ATOM 3388 C C . LEU A 1 445 ? 17.653 -3.423 -19.789 1.00 98.44 445 LEU A C 1
ATOM 3390 O O . LEU A 1 445 ? 17.935 -4.620 -19.822 1.00 98.44 445 LEU A O 1
ATOM 3394 N N . TYR A 1 446 ? 18.562 -2.460 -19.966 1.00 98.38 446 TYR A N 1
ATOM 3395 C CA . TYR A 1 446 ? 19.987 -2.758 -20.050 1.00 98.38 446 TYR A CA 1
ATOM 3396 C C . TYR A 1 446 ? 20.478 -3.433 -18.765 1.00 98.38 446 TYR A C 1
ATOM 3398 O O . TYR A 1 446 ? 21.173 -4.441 -18.838 1.00 98.38 446 TYR A O 1
ATOM 3406 N N . GLU A 1 447 ? 20.107 -2.906 -17.598 1.00 97.31 447 GLU A N 1
ATOM 3407 C CA . GLU A 1 447 ? 20.523 -3.449 -16.304 1.00 97.31 447 GLU A CA 1
ATOM 3408 C C . GLU A 1 447 ? 19.953 -4.844 -16.042 1.00 97.31 447 GLU A C 1
ATOM 3410 O O . GLU A 1 447 ? 20.706 -5.737 -15.662 1.00 97.31 447 GLU A O 1
ATOM 3415 N N . LEU A 1 448 ? 18.668 -5.068 -16.333 1.00 97.31 448 LEU A N 1
ATOM 3416 C CA . LEU A 1 448 ? 18.047 -6.389 -16.242 1.00 97.31 448 LEU A CA 1
ATOM 3417 C C . LEU A 1 448 ? 18.770 -7.410 -17.117 1.00 97.31 448 LEU A C 1
ATOM 3419 O O . LEU A 1 448 ? 19.034 -8.516 -16.659 1.00 97.31 448 LEU A O 1
ATOM 3423 N N . LEU A 1 449 ? 19.115 -7.046 -18.355 1.00 97.69 449 LEU A N 1
ATOM 3424 C CA . LEU A 1 449 ? 19.839 -7.940 -19.253 1.00 97.69 449 LEU A CA 1
ATOM 3425 C C . LEU A 1 449 ? 21.275 -8.163 -18.776 1.00 97.69 449 LEU A C 1
ATOM 3427 O O . LEU A 1 449 ? 21.751 -9.289 -18.779 1.00 97.69 449 LEU A O 1
ATOM 3431 N N . MET A 1 450 ? 21.987 -7.107 -18.388 1.00 95.81 450 MET A N 1
ATOM 3432 C CA . MET A 1 450 ? 23.427 -7.174 -18.136 1.00 95.81 450 MET A CA 1
ATOM 3433 C C . MET A 1 450 ? 23.795 -7.555 -16.700 1.00 95.81 450 MET A C 1
ATOM 3435 O O . MET A 1 450 ? 24.959 -7.870 -16.459 1.00 95.81 450 MET A O 1
ATOM 3439 N N . GLY A 1 451 ? 22.841 -7.524 -15.765 1.00 94.06 451 GLY A N 1
ATOM 3440 C CA . GLY A 1 451 ? 23.090 -7.707 -14.331 1.00 94.06 451 GLY A CA 1
ATOM 3441 C C . GLY A 1 451 ? 23.904 -6.568 -13.709 1.00 94.06 451 GLY A C 1
ATOM 3442 O O . GLY A 1 451 ? 24.495 -6.740 -12.648 1.00 94.06 451 GLY A O 1
ATOM 3443 N N . ALA A 1 452 ? 24.008 -5.431 -14.401 1.00 92.69 452 ALA A N 1
ATOM 3444 C CA . ALA A 1 452 ? 24.804 -4.291 -13.974 1.00 92.69 452 ALA A CA 1
ATOM 3445 C C . ALA A 1 452 ? 24.252 -2.985 -14.548 1.00 92.69 452 ALA A C 1
ATOM 3447 O O . ALA A 1 452 ? 23.950 -2.887 -15.742 1.00 92.69 452 ALA A O 1
ATOM 3448 N N . SER A 1 453 ? 24.197 -1.960 -13.701 1.00 94.75 453 SER A N 1
ATOM 3449 C CA . SER A 1 453 ? 23.723 -0.630 -14.069 1.00 94.75 453 SER A CA 1
ATOM 3450 C C . SER A 1 453 ? 24.553 0.003 -15.197 1.00 94.75 453 SER A C 1
ATOM 3452 O O . SER A 1 453 ? 25.792 -0.016 -15.200 1.00 94.75 453 SER A O 1
ATOM 3454 N N . LEU A 1 454 ? 23.869 0.619 -16.169 1.00 96.25 454 LEU A N 1
ATOM 3455 C CA . LEU A 1 454 ? 24.515 1.309 -17.294 1.00 96.25 454 LEU A CA 1
ATOM 3456 C C . LEU A 1 454 ? 25.361 2.490 -16.795 1.00 96.25 454 LEU A C 1
ATOM 3458 O O . LEU A 1 454 ? 26.528 2.655 -17.176 1.00 96.25 454 LEU A O 1
ATOM 3462 N N . PHE A 1 455 ? 24.775 3.280 -15.892 1.00 96.12 455 PHE A N 1
ATOM 3463 C CA . PHE A 1 455 ? 25.380 4.471 -15.309 1.00 96.12 455 PHE A CA 1
ATOM 3464 C C . PHE A 1 455 ? 25.713 4.326 -13.824 1.00 96.12 455 PHE A C 1
ATOM 3466 O O . PHE A 1 455 ? 26.394 5.191 -13.313 1.00 96.12 455 PHE A O 1
ATOM 3473 N N . GLY A 1 456 ? 25.345 3.283 -13.103 1.00 92.31 456 GLY A N 1
ATOM 3474 C CA . GLY A 1 456 ? 25.810 3.054 -11.730 1.00 92.31 456 GLY A CA 1
ATOM 3475 C C . GLY A 1 456 ? 27.212 2.465 -11.696 1.00 92.31 456 GLY A C 1
ATOM 3476 O O . GLY A 1 456 ? 27.616 1.764 -12.625 1.00 92.31 456 GLY A O 1
ATOM 3477 N N . ARG A 1 457 ? 27.991 2.752 -10.655 1.00 90.19 457 ARG A N 1
ATOM 3478 C CA . ARG A 1 457 ? 29.232 2.024 -10.344 1.00 90.19 457 ARG A CA 1
ATOM 3479 C C . ARG A 1 457 ? 29.291 1.803 -8.826 1.00 90.19 457 ARG A C 1
ATOM 3481 O O . ARG A 1 457 ? 28.747 2.629 -8.096 1.00 90.19 457 ARG A O 1
ATOM 3488 N N . PRO A 1 458 ? 29.948 0.735 -8.343 1.00 85.06 458 PRO A N 1
ATOM 3489 C CA . PRO A 1 458 ? 30.186 0.570 -6.912 1.00 85.06 458 PRO A CA 1
ATOM 3490 C C . PRO A 1 458 ? 30.905 1.800 -6.337 1.00 85.06 458 PRO A C 1
ATOM 3492 O O . PRO A 1 458 ? 31.825 2.321 -6.970 1.00 85.06 458 PRO A O 1
ATOM 3495 N N . ASP A 1 459 ? 30.462 2.266 -5.168 1.00 81.81 459 ASP A N 1
ATOM 3496 C CA . ASP A 1 459 ? 31.008 3.422 -4.434 1.00 81.81 459 ASP A CA 1
ATOM 3497 C C . ASP A 1 459 ? 30.952 4.778 -5.166 1.00 81.81 459 ASP A C 1
ATOM 3499 O O . ASP A 1 459 ? 31.648 5.731 -4.791 1.00 81.81 459 ASP A O 1
ATOM 3503 N N . ASP A 1 460 ? 30.140 4.901 -6.220 1.00 85.25 460 ASP A N 1
ATOM 3504 C CA . ASP A 1 460 ? 30.064 6.150 -6.968 1.00 85.25 460 ASP A CA 1
ATOM 3505 C C . ASP A 1 460 ? 29.223 7.218 -6.266 1.00 85.25 460 ASP A C 1
ATOM 3507 O O . ASP A 1 460 ? 28.169 6.969 -5.682 1.00 85.25 460 ASP A O 1
ATOM 3511 N N . THR A 1 461 ? 29.679 8.466 -6.373 1.00 90.50 461 THR A N 1
ATOM 3512 C CA . THR A 1 461 ? 28.888 9.612 -5.925 1.00 90.50 461 THR A CA 1
ATOM 3513 C C . THR A 1 461 ? 27.871 10.003 -7.001 1.00 90.50 461 THR A C 1
ATOM 3515 O O . THR A 1 461 ? 28.182 9.908 -8.195 1.00 90.50 461 THR A O 1
ATOM 3518 N N . PRO A 1 462 ? 26.702 10.564 -6.632 1.00 91.44 462 PRO A N 1
ATOM 3519 C CA . PRO A 1 462 ? 25.715 11.037 -7.607 1.00 91.44 462 PRO A CA 1
ATOM 3520 C C . PRO A 1 462 ? 26.303 11.982 -8.667 1.00 91.44 462 PRO A C 1
ATOM 3522 O O . PRO A 1 462 ? 25.942 11.915 -9.838 1.00 91.44 462 PRO A O 1
ATOM 3525 N N . ALA A 1 463 ? 27.275 12.817 -8.285 1.00 92.81 463 ALA A N 1
ATOM 3526 C CA . ALA A 1 463 ? 27.954 13.734 -9.198 1.00 92.81 463 ALA A CA 1
ATOM 3527 C C . ALA A 1 463 ? 28.726 13.019 -10.324 1.00 92.81 463 ALA A C 1
ATOM 3529 O O . ALA A 1 463 ? 28.756 13.509 -11.454 1.00 92.81 463 ALA A O 1
ATOM 3530 N N . ARG A 1 464 ? 29.337 11.858 -10.048 1.00 94.31 464 ARG A N 1
ATOM 3531 C CA . ARG A 1 464 ? 30.051 11.068 -11.066 1.00 94.31 464 ARG A CA 1
ATOM 3532 C C . ARG A 1 464 ? 29.085 10.393 -12.031 1.00 94.31 464 ARG A C 1
ATOM 3534 O O . ARG A 1 464 ? 29.324 10.413 -13.239 1.00 94.31 464 ARG A O 1
ATOM 3541 N N . THR A 1 465 ? 27.979 9.866 -11.515 1.00 95.19 465 THR A N 1
ATOM 3542 C CA . THR A 1 465 ? 26.881 9.328 -12.328 1.00 95.19 465 THR A CA 1
ATOM 3543 C C . THR A 1 465 ? 26.317 10.410 -13.250 1.00 95.19 465 THR A C 1
ATOM 3545 O O . THR A 1 465 ? 26.254 10.216 -14.464 1.00 95.19 465 THR A O 1
ATOM 3548 N N . PHE A 1 466 ? 26.029 11.600 -12.717 1.00 95.12 466 PHE A N 1
ATOM 3549 C CA . PHE A 1 466 ? 25.567 12.750 -13.501 1.00 95.12 466 PHE A CA 1
ATOM 3550 C C . PHE A 1 466 ? 26.558 13.177 -14.584 1.00 95.12 466 PHE A C 1
ATOM 3552 O O . PHE A 1 466 ? 26.144 13.471 -15.708 1.00 95.12 466 PHE A O 1
ATOM 3559 N N . ALA A 1 467 ? 27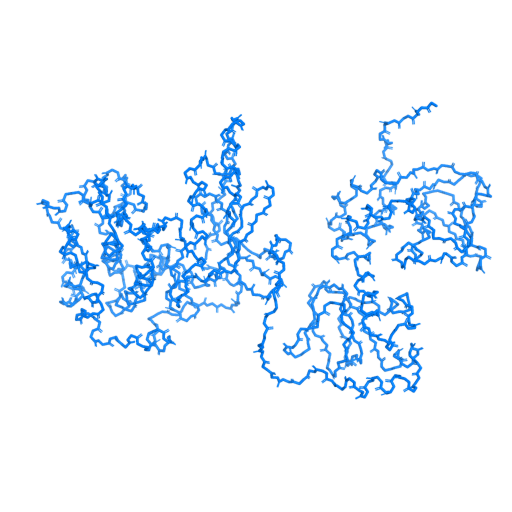.861 13.174 -14.287 1.00 94.44 467 ALA A N 1
ATOM 3560 C CA . ALA A 1 467 ? 28.888 13.483 -15.276 1.00 94.44 467 ALA A CA 1
ATOM 3561 C C . ALA A 1 467 ? 28.867 12.485 -16.447 1.00 94.44 467 ALA A C 1
ATOM 3563 O O . ALA A 1 467 ? 28.939 12.898 -17.604 1.00 94.44 467 ALA A O 1
ATOM 3564 N N . ARG A 1 468 ? 28.702 11.185 -16.165 1.00 95.44 468 ARG A N 1
ATOM 3565 C CA . ARG A 1 468 ? 28.617 10.140 -17.199 1.00 95.44 468 ARG A CA 1
ATOM 3566 C C . ARG A 1 468 ? 27.343 10.245 -18.034 1.00 95.44 468 ARG A C 1
ATOM 3568 O O . ARG A 1 468 ? 27.428 10.151 -19.254 1.00 95.44 468 ARG A O 1
ATOM 3575 N N . ILE A 1 469 ? 26.199 10.517 -17.408 1.00 96.62 469 ILE A N 1
ATOM 3576 C CA . ILE A 1 469 ? 24.928 10.746 -18.116 1.00 96.62 469 ILE A CA 1
ATOM 3577 C C . ILE A 1 469 ? 25.036 11.971 -19.035 1.00 96.62 469 ILE A C 1
ATOM 3579 O O . ILE A 1 469 ? 24.666 11.915 -20.207 1.00 96.62 469 ILE A O 1
ATOM 3583 N N . THR A 1 470 ? 25.601 13.071 -18.535 1.00 94.25 470 THR A N 1
ATOM 3584 C CA . THR A 1 470 ? 25.782 14.308 -19.314 1.00 94.25 470 THR A CA 1
ATOM 3585 C C . THR A 1 470 ? 26.721 14.091 -20.505 1.00 94.25 470 THR A C 1
ATOM 3587 O O . THR A 1 470 ? 26.482 14.617 -21.594 1.00 94.25 470 THR A O 1
ATOM 3590 N N . ALA A 1 471 ? 27.765 13.277 -20.325 1.00 95.12 471 ALA A N 1
ATOM 3591 C CA . ALA A 1 471 ? 28.738 12.965 -21.366 1.00 95.12 471 ALA A CA 1
ATOM 3592 C C . ALA A 1 471 ? 28.160 12.138 -22.527 1.00 95.12 471 ALA A C 1
ATOM 3594 O O . ALA A 1 471 ? 28.734 12.167 -23.610 1.00 95.12 471 ALA A O 1
ATOM 3595 N N . VAL A 1 472 ? 27.005 11.471 -22.378 1.00 95.75 472 VAL A N 1
ATOM 3596 C CA . VAL A 1 472 ? 26.427 10.617 -23.439 1.00 95.75 472 VAL A CA 1
ATOM 3597 C C . VAL A 1 472 ? 26.290 11.350 -24.777 1.00 95.75 472 VAL A C 1
ATOM 3599 O O . VAL A 1 472 ? 26.524 10.761 -25.831 1.00 95.75 472 VAL A O 1
ATOM 3602 N N . ARG A 1 473 ? 25.960 12.648 -24.758 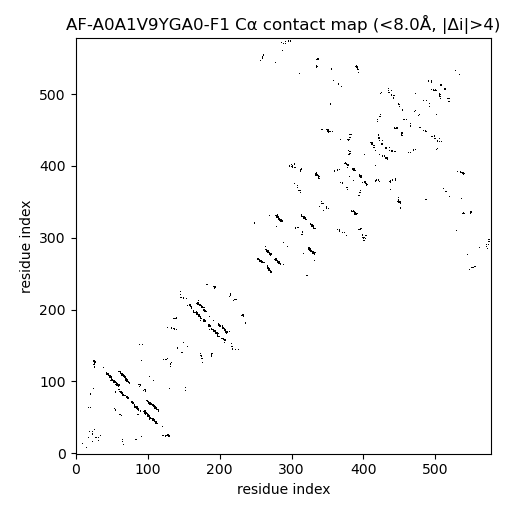1.00 91.19 473 ARG A N 1
ATOM 3603 C CA . ARG A 1 473 ? 25.815 13.456 -25.982 1.00 91.19 473 ARG A CA 1
ATOM 3604 C C . ARG A 1 473 ? 27.122 13.623 -26.762 1.00 91.19 473 ARG A C 1
ATOM 3606 O O . ARG A 1 473 ? 27.066 13.821 -27.971 1.00 91.19 473 ARG A O 1
ATOM 3613 N N . SER A 1 474 ? 28.273 13.572 -26.093 1.00 93.75 474 SER A N 1
ATOM 3614 C CA . SER A 1 474 ? 29.593 13.754 -26.705 1.00 93.75 474 SER A CA 1
ATOM 3615 C C . SER A 1 474 ? 30.375 12.450 -26.854 1.00 93.75 474 SER A C 1
ATOM 3617 O O . SER A 1 474 ? 31.079 12.284 -27.845 1.00 93.75 474 SER A O 1
ATOM 3619 N N . THR A 1 475 ? 30.259 11.526 -25.899 1.00 94.12 475 THR A N 1
ATOM 3620 C CA . THR A 1 475 ? 31.050 10.285 -25.850 1.00 94.12 475 THR A CA 1
ATOM 3621 C C . THR A 1 475 ? 30.263 9.033 -26.232 1.00 94.12 475 THR A C 1
ATOM 3623 O O . THR A 1 475 ? 30.862 7.973 -26.380 1.00 94.12 475 THR A O 1
ATOM 3626 N N . GLY A 1 476 ? 28.940 9.131 -26.393 1.00 94.44 476 GLY A N 1
ATOM 3627 C CA . GLY A 1 476 ? 28.063 7.978 -26.595 1.00 94.44 476 GLY A CA 1
ATOM 3628 C C . GLY A 1 476 ? 27.733 7.230 -25.298 1.00 94.44 476 GLY A C 1
ATOM 3629 O O . GLY A 1 476 ? 28.180 7.601 -24.209 1.00 94.44 476 GLY A O 1
ATOM 3630 N N . LEU A 1 477 ? 26.907 6.186 -25.417 1.00 96.75 477 LEU A N 1
ATOM 3631 C CA . LEU A 1 477 ? 26.473 5.354 -24.290 1.00 96.75 477 LEU A CA 1
ATOM 3632 C C . LEU A 1 477 ? 27.621 4.450 -23.798 1.00 96.75 477 LEU A C 1
ATOM 3634 O O . LEU A 1 477 ? 28.295 3.835 -24.626 1.00 96.75 477 LEU A O 1
ATOM 3638 N N . PRO A 1 478 ? 27.824 4.302 -22.474 1.00 95.25 478 PRO A N 1
ATOM 3639 C CA . PRO A 1 478 ? 28.893 3.479 -21.904 1.00 95.25 478 PRO A CA 1
ATOM 3640 C C . PRO A 1 478 ? 28.511 1.986 -21.864 1.00 95.25 478 PRO A C 1
ATOM 3642 O O . PRO A 1 478 ? 28.501 1.370 -20.799 1.00 95.25 478 PRO A O 1
ATOM 3645 N N . LEU A 1 479 ? 28.154 1.416 -23.018 1.00 95.94 479 LEU A N 1
ATOM 3646 C CA . LEU A 1 479 ? 27.708 0.025 -23.140 1.00 95.94 479 LEU A CA 1
ATOM 3647 C C . LEU A 1 479 ? 28.861 -0.948 -22.872 1.00 95.94 479 LEU A C 1
ATOM 3649 O O . LEU A 1 479 ? 29.981 -0.753 -23.350 1.00 95.94 479 LEU A O 1
ATOM 3653 N N . HIS A 1 480 ? 28.575 -2.029 -22.151 1.00 94.75 480 HIS A N 1
ATOM 3654 C CA . HIS A 1 480 ? 29.504 -3.143 -22.010 1.00 94.75 480 HIS A CA 1
ATOM 3655 C C . HIS A 1 480 ? 29.658 -3.872 -23.359 1.00 94.75 480 HIS A C 1
ATOM 3657 O O . HIS A 1 480 ? 28.653 -4.046 -24.055 1.00 94.75 480 HIS A O 1
ATOM 3663 N N . PRO A 1 481 ? 30.866 -4.342 -23.735 1.00 93.12 481 PRO A N 1
ATOM 3664 C CA . PRO A 1 481 ? 31.086 -5.046 -25.003 1.00 93.12 481 PRO A CA 1
ATOM 3665 C C . PRO A 1 481 ? 30.139 -6.231 -25.238 1.00 93.12 481 PRO A C 1
ATOM 3667 O O . PRO A 1 481 ? 29.672 -6.440 -26.356 1.00 93.12 481 PRO A O 1
ATOM 3670 N N . ASP A 1 482 ? 29.794 -6.954 -24.171 1.00 93.88 482 ASP A N 1
ATOM 3671 C CA . ASP A 1 482 ? 28.911 -8.125 -24.242 1.00 93.88 482 ASP A CA 1
ATOM 3672 C C . ASP A 1 482 ? 27.440 -7.779 -24.516 1.00 93.88 482 ASP A C 1
ATOM 3674 O O . ASP A 1 482 ? 26.652 -8.667 -24.824 1.00 93.88 482 ASP A O 1
ATOM 3678 N N . PHE A 1 483 ? 27.032 -6.507 -24.454 1.00 95.88 483 PHE A N 1
ATOM 3679 C CA . PHE A 1 483 ? 25.652 -6.132 -24.780 1.00 95.88 483 PHE A CA 1
ATOM 3680 C C . PHE A 1 483 ? 25.264 -6.580 -26.199 1.00 95.88 483 PHE A C 1
ATOM 3682 O O . PHE A 1 483 ? 24.168 -7.093 -26.421 1.00 95.88 483 PHE A O 1
ATOM 3689 N N . ALA A 1 484 ? 26.197 -6.464 -27.149 1.00 94.25 484 ALA A N 1
ATOM 3690 C CA . ALA A 1 484 ? 25.970 -6.844 -28.539 1.00 94.25 484 ALA A CA 1
ATOM 3691 C C . ALA A 1 484 ? 25.805 -8.360 -28.747 1.00 94.25 484 ALA A C 1
ATOM 3693 O O . ALA A 1 484 ? 25.169 -8.768 -29.717 1.00 94.25 484 ALA A O 1
ATOM 3694 N N . SER A 1 485 ? 26.384 -9.193 -27.875 1.00 94.38 485 SER A N 1
ATOM 3695 C CA . SER A 1 485 ? 26.254 -10.655 -27.944 1.00 94.38 485 SER A CA 1
ATOM 3696 C C . SER A 1 485 ? 25.083 -11.189 -27.120 1.00 94.38 485 SER A C 1
ATOM 3698 O O . SER A 1 485 ? 24.614 -12.291 -27.393 1.00 94.38 485 SER A O 1
ATOM 3700 N N . ARG A 1 486 ? 24.606 -10.424 -26.132 1.00 94.62 486 ARG A N 1
ATOM 3701 C CA . ARG A 1 486 ? 23.544 -10.841 -25.206 1.00 94.62 486 ARG A CA 1
ATOM 3702 C C . ARG A 1 486 ? 22.138 -10.405 -25.586 1.00 94.62 486 ARG A C 1
ATOM 3704 O O . ARG A 1 486 ? 21.191 -11.018 -25.113 1.00 94.62 486 ARG A O 1
ATOM 3711 N N . ALA A 1 487 ? 22.001 -9.366 -26.401 1.00 96.69 487 ALA A N 1
ATOM 3712 C CA . ALA A 1 487 ? 20.713 -8.914 -26.912 1.00 96.69 487 ALA A CA 1
ATOM 3713 C C . ALA A 1 487 ? 20.579 -9.243 -28.399 1.00 96.69 487 ALA A C 1
ATOM 3715 O O . ALA A 1 487 ? 21.511 -9.030 -29.177 1.00 96.69 487 ALA A O 1
ATOM 3716 N N . SER A 1 488 ? 19.397 -9.668 -28.830 1.00 97.62 488 SER A N 1
ATOM 3717 C CA . SER A 1 488 ? 19.049 -9.739 -30.244 1.00 97.62 488 SER A CA 1
ATOM 3718 C C . SER A 1 488 ? 19.105 -8.351 -30.897 1.00 97.62 488 SER A C 1
ATOM 3720 O O . SER A 1 488 ? 18.982 -7.326 -30.215 1.00 97.62 488 SER A O 1
ATOM 3722 N N . PRO A 1 489 ? 19.214 -8.266 -32.236 1.00 97.94 489 PRO A N 1
ATOM 3723 C CA . PRO A 1 489 ? 19.127 -6.986 -32.938 1.00 97.94 489 PRO A CA 1
ATOM 3724 C C . PRO A 1 489 ? 17.850 -6.195 -32.609 1.00 97.94 489 PRO A C 1
ATOM 3726 O O . PRO A 1 489 ? 17.882 -4.964 -32.583 1.00 97.94 489 PRO A O 1
ATOM 3729 N N . ALA A 1 490 ? 16.739 -6.886 -32.325 1.00 98.06 490 ALA A N 1
ATOM 3730 C CA . ALA A 1 490 ? 15.482 -6.252 -31.950 1.00 98.06 490 ALA A CA 1
ATOM 3731 C C . ALA A 1 490 ? 15.568 -5.612 -30.556 1.00 98.06 490 ALA A C 1
ATOM 3733 O O . ALA A 1 490 ? 15.229 -4.436 -30.412 1.00 98.06 490 ALA A O 1
ATOM 3734 N N . LEU A 1 491 ? 16.079 -6.328 -29.548 1.00 98.19 491 LEU A N 1
ATOM 3735 C CA . LEU A 1 491 ? 16.254 -5.769 -28.206 1.00 98.19 491 LEU A CA 1
ATOM 3736 C C . LEU A 1 491 ? 17.317 -4.658 -28.184 1.00 98.19 491 LEU A C 1
ATOM 3738 O O . LEU A 1 491 ? 17.091 -3.612 -27.574 1.00 98.19 491 LEU A O 1
ATOM 3742 N N . GLN A 1 492 ? 18.431 -4.823 -28.908 1.00 98.19 492 GLN A N 1
ATOM 3743 C CA . GLN A 1 492 ? 19.446 -3.772 -29.058 1.00 98.19 492 GLN A CA 1
ATOM 3744 C C . GLN A 1 492 ? 18.840 -2.498 -29.652 1.00 98.19 492 GLN A C 1
ATOM 3746 O O . GLN A 1 492 ? 18.990 -1.419 -29.080 1.00 98.19 492 GLN A O 1
ATOM 3751 N N . SER A 1 493 ? 18.116 -2.618 -30.771 1.00 98.25 493 SER A N 1
ATOM 3752 C CA . SER A 1 493 ? 17.434 -1.485 -31.407 1.00 98.25 493 SER A CA 1
ATOM 3753 C C . SER A 1 493 ? 16.468 -0.797 -30.440 1.00 98.25 493 SER A C 1
ATOM 3755 O O . SER A 1 493 ? 16.452 0.430 -30.362 1.00 98.25 493 SER A O 1
ATOM 3757 N N . PHE A 1 494 ? 15.710 -1.574 -29.661 1.00 98.50 494 PHE A N 1
ATOM 3758 C CA . PHE A 1 494 ? 14.746 -1.039 -28.704 1.00 98.50 494 PHE A CA 1
ATOM 3759 C C . PHE A 1 494 ? 15.419 -0.229 -27.593 1.00 98.50 494 PHE A C 1
ATOM 3761 O O . PHE A 1 494 ? 15.101 0.945 -27.398 1.00 98.50 494 PHE A O 1
ATOM 3768 N N . VAL A 1 495 ? 16.391 -0.831 -26.900 1.00 98.50 495 VAL A N 1
ATOM 3769 C CA . VAL A 1 495 ? 17.117 -0.195 -25.790 1.00 98.50 495 VAL A CA 1
ATOM 3770 C C . VAL A 1 495 ? 17.846 1.060 -26.269 1.00 98.50 495 VAL A C 1
ATOM 3772 O O . VAL A 1 495 ? 17.752 2.109 -25.636 1.00 98.50 495 VAL A O 1
ATOM 3775 N N . LEU A 1 496 ? 18.516 1.007 -27.424 1.00 98.25 496 LEU A N 1
ATOM 3776 C CA . LEU A 1 496 ? 19.225 2.166 -27.972 1.00 98.25 496 LEU A CA 1
ATOM 3777 C C . LEU A 1 496 ? 18.274 3.293 -28.400 1.00 98.25 496 LEU A C 1
ATOM 3779 O O . LEU A 1 496 ? 18.598 4.466 -28.214 1.00 98.25 496 LEU A O 1
ATOM 3783 N N . ALA A 1 497 ? 17.094 2.965 -28.935 1.00 98.00 497 ALA A N 1
ATOM 3784 C CA . ALA A 1 497 ? 16.091 3.960 -29.306 1.00 98.00 497 ALA A CA 1
ATOM 3785 C C . ALA A 1 497 ? 15.429 4.622 -28.079 1.00 98.00 497 ALA A C 1
ATOM 3787 O O . ALA A 1 497 ? 15.083 5.807 -28.124 1.00 98.00 497 ALA A O 1
ATOM 3788 N N . LEU A 1 498 ? 15.291 3.892 -26.966 1.00 98.31 498 LEU A N 1
ATOM 3789 C CA . LEU A 1 498 ? 14.891 4.436 -25.662 1.00 98.31 498 LEU A CA 1
ATOM 3790 C C . LEU A 1 498 ? 15.983 5.328 -25.043 1.00 98.31 498 LEU A C 1
ATOM 3792 O O . LEU A 1 498 ? 15.678 6.345 -24.424 1.00 98.31 498 LEU A O 1
ATOM 3796 N N . LEU A 1 499 ? 17.256 5.001 -25.270 1.00 98.19 499 LEU A N 1
ATOM 3797 C CA . LEU A 1 499 ? 18.422 5.743 -24.776 1.00 98.19 499 LEU A CA 1
ATOM 3798 C C . LEU A 1 499 ? 18.906 6.851 -25.729 1.00 98.19 499 LEU A C 1
ATOM 3800 O O . LEU A 1 499 ? 20.059 7.290 -25.669 1.00 98.19 499 LEU A O 1
ATOM 3804 N N . ALA A 1 500 ? 18.037 7.356 -26.609 1.00 97.38 500 ALA A N 1
ATOM 3805 C CA . ALA A 1 500 ? 18.354 8.542 -27.394 1.00 97.38 500 ALA A CA 1
ATOM 3806 C C . ALA A 1 500 ? 18.482 9.772 -26.470 1.00 97.38 500 ALA A C 1
ATOM 3808 O O . ALA A 1 500 ? 17.540 10.157 -25.768 1.00 97.38 500 ALA A O 1
ATOM 3809 N N . ALA A 1 501 ? 19.655 10.413 -26.488 1.00 95.19 501 ALA A N 1
ATOM 3810 C CA . ALA A 1 501 ? 19.969 11.556 -25.622 1.00 95.19 501 ALA A CA 1
ATOM 3811 C C . ALA A 1 501 ? 19.199 12.844 -25.972 1.00 95.19 501 ALA A C 1
ATOM 3813 O O . ALA A 1 501 ? 19.137 13.768 -25.158 1.00 95.19 501 ALA A O 1
ATOM 3814 N N . GLU A 1 502 ? 18.641 12.915 -27.183 1.00 94.56 502 GLU A N 1
ATOM 3815 C CA . GLU A 1 502 ? 17.729 13.974 -27.610 1.00 94.56 502 GLU A CA 1
ATOM 3816 C C . GLU A 1 502 ? 16.279 13.500 -27.404 1.00 94.56 502 GLU A C 1
ATOM 3818 O O . GLU A 1 502 ? 15.864 12.572 -28.109 1.00 94.56 502 GLU A O 1
ATOM 3823 N N . PRO A 1 503 ? 15.497 14.113 -26.491 1.00 94.50 503 PRO A N 1
ATOM 3824 C CA . PRO A 1 503 ? 14.142 13.664 -26.159 1.00 94.50 503 PRO A CA 1
ATOM 3825 C C . PRO A 1 503 ? 13.220 13.495 -27.369 1.00 94.50 503 PRO A C 1
ATOM 3827 O O . PRO A 1 503 ? 12.494 12.510 -27.463 1.00 94.50 503 PRO A O 1
ATOM 3830 N N . ALA A 1 504 ? 13.296 14.401 -28.351 1.00 93.88 504 ALA A N 1
ATOM 3831 C CA . ALA A 1 504 ? 12.458 14.344 -29.551 1.00 93.88 504 ALA A CA 1
ATOM 3832 C C . ALA A 1 504 ? 12.728 13.110 -30.435 1.00 93.88 504 ALA A C 1
ATOM 3834 O O . ALA A 1 504 ? 11.838 12.653 -31.150 1.00 93.88 504 ALA A O 1
ATOM 3835 N N . ARG A 1 505 ? 13.950 12.562 -30.389 1.00 95.06 505 ARG A N 1
ATOM 3836 C CA . ARG A 1 505 ? 14.358 11.373 -31.159 1.00 95.06 505 ARG A CA 1
ATOM 3837 C C . ARG A 1 505 ? 14.178 10.068 -30.386 1.00 95.06 505 ARG A C 1
ATOM 3839 O O . ARG A 1 505 ? 14.432 9.004 -30.944 1.00 95.06 505 ARG A O 1
ATOM 3846 N N . ARG A 1 506 ? 13.797 10.150 -29.113 1.00 96.94 506 ARG A N 1
ATOM 3847 C CA . ARG A 1 506 ? 13.585 8.996 -28.244 1.00 96.94 506 ARG A CA 1
ATOM 3848 C C . ARG A 1 506 ? 12.328 8.254 -28.671 1.00 96.94 506 ARG A C 1
ATOM 3850 O O . ARG A 1 506 ? 11.316 8.896 -28.923 1.00 96.94 506 ARG A O 1
ATOM 3857 N N . LEU A 1 507 ? 12.367 6.921 -28.707 1.00 95.19 507 LEU A N 1
ATOM 3858 C CA . LEU A 1 507 ? 11.233 6.086 -29.148 1.00 95.19 507 LEU A CA 1
ATOM 3859 C C . LEU A 1 507 ? 9.925 6.416 -28.407 1.00 95.19 507 LEU A C 1
ATOM 3861 O O . LEU A 1 507 ? 8.845 6.376 -28.981 1.00 95.19 507 LEU A O 1
ATOM 3865 N N . GLY A 1 508 ? 10.049 6.806 -27.140 1.00 90.56 508 GLY A N 1
ATOM 3866 C CA . GLY A 1 508 ? 8.949 7.216 -26.281 1.00 90.56 508 GLY A CA 1
ATOM 3867 C C . GLY A 1 508 ? 8.314 8.577 -26.577 1.00 90.56 508 GLY A C 1
ATOM 3868 O O . GLY A 1 508 ? 7.328 8.916 -25.932 1.00 90.56 508 GLY A O 1
ATOM 3869 N N . SER A 1 509 ? 8.845 9.367 -27.517 1.00 90.25 509 SER A N 1
ATOM 3870 C CA . SER A 1 509 ? 8.241 10.650 -27.907 1.00 90.25 509 SER A CA 1
ATOM 3871 C C . SER A 1 509 ? 6.911 10.471 -28.649 1.00 90.25 509 SER A C 1
ATOM 3873 O O . SER A 1 509 ? 6.059 11.358 -28.607 1.00 90.25 509 SER A O 1
ATOM 3875 N N . ALA A 1 510 ? 6.709 9.307 -29.275 1.00 86.00 510 ALA A N 1
ATOM 3876 C CA . ALA A 1 510 ? 5.447 8.876 -29.858 1.00 86.00 510 ALA A CA 1
ATOM 3877 C C . ALA A 1 510 ? 4.976 7.594 -29.156 1.00 86.00 510 ALA A C 1
ATOM 3879 O O . ALA A 1 510 ? 5.565 6.530 -29.337 1.00 86.00 510 ALA A O 1
ATOM 3880 N N . ALA A 1 511 ? 3.905 7.687 -28.363 1.00 74.62 511 ALA A N 1
ATOM 3881 C CA . ALA A 1 511 ? 3.445 6.589 -27.507 1.00 74.62 511 ALA A CA 1
ATOM 3882 C C . ALA A 1 511 ? 3.178 5.274 -28.270 1.00 74.62 511 ALA A C 1
ATOM 3884 O O . ALA A 1 511 ? 3.527 4.204 -27.772 1.00 74.62 511 ALA A O 1
ATOM 3885 N N . ASP A 1 512 ? 2.628 5.356 -29.486 1.00 86.00 512 ASP A N 1
ATOM 3886 C CA . ASP A 1 512 ? 2.306 4.187 -30.317 1.00 86.00 512 ASP A CA 1
ATOM 3887 C C . ASP A 1 512 ? 3.558 3.479 -30.863 1.00 86.00 512 ASP A C 1
ATOM 3889 O O . ASP A 1 512 ? 3.543 2.271 -31.102 1.00 86.00 512 ASP A O 1
ATOM 3893 N N . ALA A 1 513 ? 4.669 4.208 -31.028 1.00 93.38 513 ALA A N 1
ATOM 3894 C CA . ALA A 1 513 ? 5.902 3.660 -31.588 1.00 93.38 513 ALA A CA 1
ATOM 3895 C C . ALA A 1 513 ? 6.575 2.650 -30.647 1.00 93.38 513 ALA A C 1
ATOM 3897 O O . ALA A 1 513 ? 7.253 1.735 -31.111 1.00 93.38 513 ALA A O 1
ATOM 3898 N N . VAL A 1 514 ? 6.368 2.793 -29.332 1.00 95.94 514 VAL A N 1
ATOM 3899 C CA . VAL A 1 514 ? 6.925 1.879 -28.326 1.00 95.94 514 VAL A CA 1
ATOM 3900 C C . VAL A 1 514 ? 6.282 0.495 -28.442 1.00 95.94 514 VAL A C 1
ATOM 3902 O O . VAL A 1 514 ? 7.004 -0.495 -28.523 1.00 95.94 514 VAL A O 1
ATOM 3905 N N . LEU A 1 515 ? 4.946 0.421 -28.510 1.00 94.81 515 LEU A N 1
ATOM 3906 C CA . LEU A 1 515 ? 4.213 -0.849 -28.645 1.00 94.81 515 LEU A CA 1
ATOM 3907 C C . LEU A 1 515 ? 4.448 -1.522 -30.001 1.00 94.81 515 LEU A C 1
ATOM 3909 O O . LEU A 1 515 ? 4.462 -2.745 -30.089 1.00 94.81 515 LEU A O 1
ATOM 3913 N N . ALA A 1 516 ? 4.627 -0.725 -31.057 1.00 95.81 516 ALA A N 1
ATOM 3914 C CA . ALA A 1 516 ? 4.839 -1.213 -32.417 1.00 95.81 516 ALA A CA 1
ATOM 3915 C C . ALA A 1 516 ? 6.286 -1.661 -32.698 1.00 95.81 516 ALA A C 1
ATOM 3917 O O . ALA A 1 516 ? 6.592 -2.089 -33.814 1.00 95.81 516 ALA A O 1
ATOM 3918 N N . HIS A 1 517 ? 7.201 -1.531 -31.732 1.00 97.81 517 HIS A N 1
ATOM 3919 C CA . HIS A 1 517 ? 8.596 -1.894 -31.940 1.00 97.81 517 HIS A CA 1
ATOM 3920 C C . HIS A 1 517 ? 8.759 -3.409 -32.140 1.00 97.81 517 HIS A C 1
ATOM 3922 O O . HIS A 1 517 ? 8.145 -4.212 -31.443 1.00 97.81 517 HIS A O 1
ATOM 3928 N N . ALA A 1 518 ? 9.660 -3.811 -33.044 1.00 97.44 518 ALA A N 1
ATOM 3929 C CA . ALA A 1 518 ? 9.854 -5.208 -33.454 1.00 97.44 518 ALA A CA 1
ATOM 3930 C C . ALA A 1 518 ? 10.230 -6.173 -32.312 1.00 97.44 518 ALA A C 1
ATOM 3932 O O . ALA A 1 518 ? 10.068 -7.378 -32.454 1.00 97.44 518 ALA A O 1
ATOM 3933 N N . VAL A 1 519 ? 10.705 -5.652 -31.177 1.00 98.00 519 VAL A N 1
ATOM 3934 C CA . VAL A 1 519 ? 10.988 -6.449 -29.970 1.00 98.00 519 VAL A CA 1
ATOM 3935 C C . VAL A 1 519 ? 9.722 -7.087 -29.381 1.00 98.00 519 VAL A C 1
ATOM 3937 O O . VAL A 1 519 ? 9.802 -8.123 -28.736 1.00 98.00 519 VAL A O 1
ATOM 3940 N N . PHE A 1 520 ? 8.551 -6.493 -29.629 1.00 97.75 520 PHE A N 1
ATOM 3941 C CA . PHE A 1 520 ? 7.259 -6.965 -29.133 1.00 97.75 520 PHE A CA 1
ATOM 3942 C C . PHE A 1 520 ? 6.435 -7.688 -30.205 1.00 97.75 520 PHE A C 1
ATOM 3944 O O . PHE A 1 520 ? 5.232 -7.858 -30.032 1.00 97.75 520 PHE A O 1
ATOM 3951 N N . VAL A 1 521 ? 7.052 -8.108 -31.318 1.00 95.50 521 VAL A N 1
ATOM 3952 C CA . VAL A 1 521 ? 6.338 -8.747 -32.440 1.00 95.50 521 VAL A CA 1
ATOM 3953 C C . VAL A 1 521 ? 5.550 -9.992 -32.015 1.00 95.50 521 VAL A C 1
ATOM 3955 O O . VAL A 1 521 ? 4.452 -10.212 -32.518 1.00 95.50 521 VAL A O 1
ATOM 3958 N N . ASP A 1 522 ? 6.072 -10.745 -31.046 1.00 93.19 522 ASP A N 1
ATOM 3959 C CA . ASP A 1 522 ? 5.457 -11.970 -30.523 1.00 93.19 522 ASP A CA 1
ATOM 3960 C C . ASP A 1 522 ? 4.643 -11.739 -29.235 1.00 93.19 522 ASP A C 1
ATOM 3962 O O . ASP A 1 522 ? 4.131 -12.685 -28.635 1.00 93.19 522 ASP A O 1
ATOM 3966 N N . VAL A 1 523 ? 4.509 -10.487 -28.782 1.00 96.06 523 VAL A N 1
ATOM 3967 C CA . VAL A 1 523 ? 3.756 -10.159 -27.566 1.00 96.06 523 VAL A CA 1
ATOM 3968 C C . VAL A 1 523 ? 2.289 -9.920 -27.908 1.00 96.06 523 VAL A C 1
ATOM 3970 O O . VAL A 1 523 ? 1.919 -8.919 -28.522 1.00 96.06 523 VAL A O 1
ATOM 3973 N N . ASP A 1 524 ? 1.419 -10.811 -27.433 1.00 97.06 524 ASP A N 1
ATOM 3974 C CA . ASP A 1 524 ? -0.021 -10.555 -27.403 1.00 97.06 524 ASP A CA 1
ATOM 3975 C C . ASP A 1 524 ? -0.345 -9.590 -26.251 1.00 97.06 524 ASP A C 1
ATOM 3977 O O . ASP A 1 524 ? -0.483 -9.983 -25.091 1.00 97.06 524 ASP A O 1
ATOM 3981 N N . TRP A 1 525 ? -0.484 -8.305 -26.585 1.00 96.06 525 TRP A N 1
ATOM 3982 C CA . TRP A 1 525 ? -0.825 -7.242 -25.637 1.00 96.06 525 TRP A CA 1
ATOM 3983 C C . TRP A 1 525 ? -2.155 -7.469 -24.913 1.00 96.06 525 TRP A C 1
ATOM 3985 O O . TRP A 1 525 ? -2.290 -7.084 -23.751 1.00 96.06 525 TRP A O 1
ATOM 3995 N N . THR A 1 526 ? -3.130 -8.104 -25.570 1.00 96.31 526 THR A N 1
ATOM 3996 C CA . THR A 1 526 ? -4.436 -8.388 -24.958 1.00 96.31 526 THR A CA 1
ATOM 3997 C C . THR A 1 526 ? -4.286 -9.497 -23.929 1.00 96.31 526 THR A C 1
ATOM 3999 O O . THR A 1 526 ? -4.713 -9.341 -22.787 1.00 96.31 526 THR A O 1
ATOM 4002 N N . ALA A 1 527 ? -3.609 -10.589 -24.296 1.00 96.81 527 ALA A N 1
ATOM 4003 C CA . ALA A 1 527 ? -3.297 -11.661 -23.359 1.00 96.81 527 ALA A CA 1
ATOM 4004 C C . ALA A 1 527 ? -2.434 -11.170 -22.196 1.00 96.81 527 ALA A C 1
ATOM 4006 O O . ALA A 1 527 ? -2.673 -11.577 -21.063 1.00 96.81 527 ALA A O 1
ATOM 4007 N N . LEU A 1 528 ? -1.472 -10.278 -22.441 1.00 96.88 528 LEU A N 1
ATOM 4008 C CA . LEU A 1 528 ? -0.665 -9.692 -21.378 1.00 96.88 528 LEU A CA 1
ATOM 4009 C C . LEU A 1 528 ? -1.542 -8.901 -20.400 1.00 96.88 528 LEU A C 1
ATOM 4011 O O . LEU A 1 528 ? -1.487 -9.154 -19.198 1.00 96.88 528 LEU A O 1
ATOM 4015 N N . LEU A 1 529 ? -2.393 -8.000 -20.901 1.00 94.19 529 LEU A N 1
ATOM 4016 C CA . LEU A 1 529 ? -3.280 -7.172 -20.078 1.00 94.19 529 LEU A CA 1
ATOM 4017 C C . LEU A 1 529 ? -4.294 -8.007 -19.276 1.00 94.19 529 LEU A C 1
ATOM 4019 O O . LEU A 1 529 ? -4.553 -7.722 -18.107 1.00 94.19 529 LEU A O 1
ATOM 4023 N N . GLU A 1 530 ? -4.825 -9.070 -19.882 1.00 94.50 530 GLU A N 1
ATOM 4024 C CA . GLU A 1 530 ? -5.705 -10.057 -19.238 1.00 94.50 530 GLU A CA 1
ATOM 4025 C C . GLU A 1 530 ? -4.945 -11.055 -18.351 1.00 94.50 530 GLU A C 1
ATOM 4027 O O . GLU A 1 530 ? -5.547 -11.921 -17.712 1.00 94.50 530 GLU A O 1
ATOM 4032 N N . ARG A 1 531 ? -3.616 -10.926 -18.285 1.00 95.19 531 ARG A N 1
ATOM 4033 C CA . ARG A 1 531 ? -2.711 -11.764 -17.501 1.00 95.19 531 ARG A CA 1
ATOM 4034 C C . ARG A 1 531 ? -2.829 -13.245 -17.861 1.00 95.19 531 ARG A C 1
ATOM 4036 O O . ARG A 1 531 ? -2.948 -14.094 -16.982 1.00 95.19 531 ARG A O 1
ATOM 4043 N N . ARG A 1 532 ? -2.851 -13.555 -19.154 1.00 96.00 532 ARG A N 1
ATOM 4044 C CA . ARG A 1 532 ? -2.921 -14.910 -19.724 1.00 96.00 532 ARG A CA 1
ATOM 4045 C C . ARG A 1 532 ? -1.583 -15.434 -20.245 1.00 96.00 532 ARG A C 1
ATOM 4047 O O . ARG A 1 532 ? -1.518 -16.604 -20.594 1.00 96.00 532 ARG A O 1
ATOM 4054 N N . LEU A 1 533 ? -0.553 -14.592 -20.322 1.00 95.75 533 LEU A N 1
ATOM 4055 C CA . LEU A 1 533 ? 0.796 -15.030 -20.682 1.00 95.75 533 LEU A CA 1
ATOM 4056 C C . LEU A 1 533 ? 1.469 -15.746 -19.505 1.00 95.75 533 LEU A C 1
ATOM 4058 O O . LEU A 1 533 ? 1.199 -15.439 -18.339 1.00 95.75 533 LEU A O 1
ATOM 4062 N N . ASP A 1 534 ? 2.361 -16.680 -19.806 1.00 94.81 534 ASP A N 1
ATOM 4063 C CA . ASP A 1 534 ? 3.150 -17.331 -18.769 1.00 94.81 534 ASP A CA 1
ATOM 4064 C C . ASP A 1 534 ? 4.281 -16.388 -18.322 1.00 94.81 534 ASP A 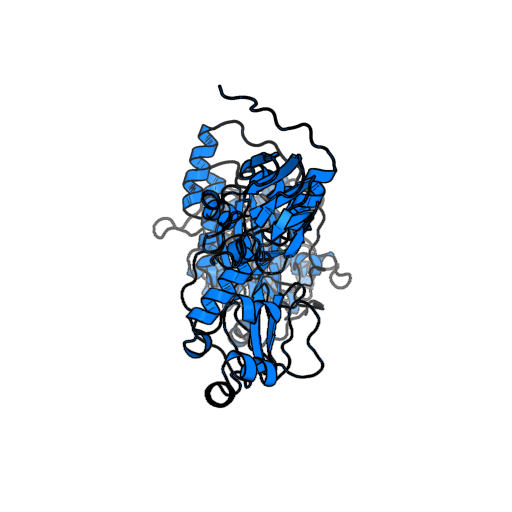C 1
ATOM 4066 O O . ASP A 1 534 ? 5.064 -15.928 -19.157 1.00 94.81 534 ASP A O 1
ATOM 4070 N N . PRO A 1 535 ? 4.358 -16.044 -17.025 1.00 95.06 535 PRO A N 1
ATOM 4071 C CA . PRO A 1 535 ? 5.439 -15.229 -16.487 1.00 95.06 535 PRO A CA 1
ATOM 4072 C C . PRO A 1 535 ? 6.760 -16.022 -16.490 1.00 95.06 535 PRO A C 1
ATOM 4074 O O . PRO A 1 535 ? 6.752 -17.232 -16.249 1.00 95.06 535 PRO A O 1
ATOM 4077 N N . PRO A 1 536 ? 7.914 -15.360 -16.661 1.00 93.19 536 PRO A N 1
ATOM 4078 C CA . PRO A 1 536 ? 9.213 -16.034 -16.635 1.00 93.19 536 PRO A CA 1
ATOM 4079 C C . PRO A 1 536 ? 9.589 -16.552 -15.239 1.00 93.19 536 PRO A C 1
ATOM 4081 O O . PRO A 1 536 ? 10.335 -17.518 -15.088 1.00 93.19 536 PRO A O 1
ATOM 4084 N N . TYR A 1 537 ? 9.063 -15.919 -14.192 1.00 92.25 537 TYR A N 1
ATOM 4085 C CA . TYR A 1 537 ? 9.311 -16.298 -12.811 1.00 92.25 537 TYR A CA 1
ATOM 4086 C C . TYR A 1 537 ? 8.057 -16.078 -11.971 1.00 92.25 537 TYR A C 1
ATOM 4088 O O . TYR A 1 537 ? 7.471 -14.998 -11.982 1.00 92.25 537 TYR A O 1
ATOM 4096 N N . VAL A 1 538 ? 7.668 -17.105 -11.216 1.00 93.06 538 VAL A N 1
ATOM 4097 C CA . VAL A 1 538 ? 6.584 -17.033 -10.233 1.00 93.06 538 VAL A CA 1
ATOM 4098 C C . VAL A 1 538 ? 7.208 -17.055 -8.838 1.00 93.06 538 VAL A C 1
ATOM 4100 O O . VAL A 1 538 ? 7.782 -18.079 -8.455 1.00 93.06 538 VAL A O 1
ATOM 4103 N N . PRO A 1 539 ? 7.119 -15.954 -8.071 1.00 89.50 539 PRO A N 1
ATOM 4104 C CA . PRO A 1 539 ? 7.669 -15.894 -6.725 1.00 89.50 539 PRO A CA 1
ATOM 4105 C C . PRO A 1 539 ? 7.059 -16.969 -5.813 1.00 89.50 539 PRO A C 1
ATOM 4107 O O . PRO A 1 539 ? 5.836 -17.144 -5.805 1.00 89.50 539 PRO A O 1
ATOM 4110 N N . PRO A 1 540 ? 7.865 -17.681 -5.004 1.00 86.00 540 PRO A N 1
ATOM 4111 C CA . PRO A 1 540 ? 7.344 -18.653 -4.058 1.00 86.00 540 PRO A CA 1
ATOM 4112 C C . PRO A 1 540 ? 6.673 -17.914 -2.896 1.00 86.00 540 PRO A C 1
ATOM 4114 O O . PRO A 1 540 ? 7.336 -17.440 -1.973 1.00 86.00 540 PRO A O 1
ATOM 4117 N N . VAL A 1 541 ? 5.347 -17.811 -2.945 1.00 86.38 541 VAL A N 1
ATOM 4118 C CA . VAL A 1 541 ? 4.515 -17.212 -1.894 1.00 86.38 541 VAL A CA 1
ATOM 4119 C C . VAL A 1 541 ? 3.747 -18.329 -1.196 1.00 86.38 541 VAL A C 1
ATOM 4121 O O . VAL A 1 541 ? 2.986 -19.059 -1.827 1.00 86.38 541 VAL A O 1
ATOM 4124 N N . THR A 1 542 ? 3.968 -18.501 0.108 1.00 80.06 542 THR A N 1
ATOM 4125 C CA . THR A 1 542 ? 3.404 -19.640 0.859 1.00 80.06 542 THR A CA 1
ATOM 4126 C C . THR A 1 542 ? 2.052 -19.343 1.489 1.00 80.06 542 THR A C 1
ATOM 4128 O O . THR A 1 542 ? 1.270 -20.259 1.736 1.00 80.06 542 THR A O 1
ATOM 4131 N N . ASN A 1 543 ? 1.779 -18.073 1.784 1.00 82.44 543 ASN A N 1
ATOM 4132 C CA . ASN A 1 543 ? 0.534 -17.635 2.395 1.00 82.44 543 ASN A CA 1
ATOM 4133 C C . ASN A 1 543 ? 0.239 -16.160 2.050 1.00 82.44 543 ASN A C 1
ATOM 4135 O O . ASN A 1 543 ? 1.140 -15.437 1.631 1.00 82.44 543 ASN A O 1
ATOM 4139 N N . PRO A 1 544 ? -1.005 -15.682 2.234 1.00 77.88 544 PRO A N 1
ATOM 4140 C CA . PRO A 1 544 ? -1.372 -14.311 1.872 1.00 77.88 544 PRO A CA 1
ATOM 4141 C C . PRO A 1 544 ? -0.640 -13.214 2.660 1.00 77.88 544 PRO A C 1
ATOM 4143 O O . PRO A 1 544 ? -0.595 -12.077 2.208 1.00 77.88 544 PRO A O 1
ATOM 4146 N N . THR A 1 545 ? -0.085 -13.523 3.830 1.00 81.94 545 THR A N 1
ATOM 4147 C CA . THR A 1 545 ? 0.653 -12.580 4.687 1.00 81.94 545 THR A CA 1
ATOM 4148 C C . THR A 1 545 ? 2.165 -12.797 4.615 1.00 81.94 545 THR A C 1
ATOM 4150 O O . THR A 1 545 ? 2.884 -12.385 5.513 1.00 81.94 545 THR A O 1
ATOM 4153 N N . ASP A 1 546 ? 2.651 -13.499 3.589 1.00 80.94 546 ASP A N 1
ATOM 4154 C CA . ASP A 1 546 ? 4.063 -13.842 3.453 1.00 80.94 546 ASP A CA 1
ATOM 4155 C C . ASP A 1 546 ? 4.888 -12.595 3.118 1.00 80.94 546 ASP A C 1
ATOM 4157 O O . ASP A 1 546 ? 4.707 -11.981 2.066 1.00 80.94 546 ASP A O 1
ATOM 4161 N N . THR A 1 547 ? 5.785 -12.228 4.029 1.00 83.81 547 THR A N 1
ATOM 4162 C CA . THR A 1 547 ? 6.652 -11.047 3.942 1.00 83.81 547 THR A CA 1
ATOM 4163 C C . THR A 1 547 ? 8.122 -11.400 3.733 1.00 83.81 547 THR A C 1
ATOM 4165 O O . THR A 1 547 ? 8.963 -10.512 3.713 1.00 83.81 547 THR A O 1
ATOM 4168 N N . ARG A 1 548 ? 8.463 -12.678 3.497 1.00 79.38 548 ARG A N 1
ATOM 4169 C CA . ARG A 1 548 ? 9.863 -13.143 3.374 1.00 79.38 548 ARG A CA 1
ATOM 4170 C C . ARG A 1 548 ? 10.690 -12.462 2.280 1.00 79.38 548 ARG A C 1
ATOM 4172 O O . ARG A 1 548 ? 11.907 -12.586 2.280 1.00 79.38 548 ARG A O 1
ATOM 4179 N N . HIS A 1 549 ? 10.018 -11.849 1.308 1.00 76.88 549 HIS A N 1
ATOM 4180 C CA . HIS A 1 549 ? 10.638 -11.180 0.162 1.00 76.88 549 HIS A CA 1
ATOM 4181 C C . HIS A 1 549 ? 10.876 -9.683 0.414 1.00 76.88 549 HIS A C 1
ATOM 4183 O O . HIS A 1 549 ? 11.241 -8.960 -0.512 1.00 76.88 549 HIS A O 1
ATOM 4189 N N . PHE A 1 550 ? 10.648 -9.230 1.650 1.00 78.44 550 PHE A N 1
ATOM 4190 C CA . PHE A 1 550 ? 10.874 -7.872 2.131 1.00 78.44 550 PHE A CA 1
ATOM 4191 C C . PHE A 1 550 ? 11.952 -7.882 3.221 1.00 78.44 550 PHE A C 1
ATOM 4193 O O . PHE A 1 550 ? 11.993 -8.788 4.054 1.00 78.44 550 PHE A O 1
ATOM 4200 N N . CYS A 1 551 ? 12.828 -6.877 3.216 1.00 61.09 551 CYS A N 1
ATOM 4201 C CA . CYS A 1 551 ? 13.906 -6.754 4.193 1.00 61.09 551 CYS A CA 1
ATOM 4202 C C . CYS A 1 551 ? 13.482 -5.812 5.335 1.00 61.09 551 CYS A C 1
ATOM 4204 O O . CYS A 1 551 ? 13.123 -4.661 5.091 1.00 61.09 551 CYS A O 1
ATOM 4206 N N . ALA A 1 552 ? 13.516 -6.296 6.582 1.00 52.19 552 ALA A N 1
ATOM 4207 C CA . ALA A 1 552 ? 13.091 -5.540 7.769 1.00 52.19 552 ALA A CA 1
ATOM 4208 C C . ALA A 1 552 ? 14.204 -4.674 8.398 1.00 52.19 552 ALA A C 1
ATOM 4210 O O . ALA A 1 552 ? 13.974 -4.010 9.410 1.00 52.19 552 ALA A O 1
ATOM 4211 N N . ASP A 1 553 ? 15.403 -4.658 7.820 1.00 42.56 553 ASP A N 1
ATOM 4212 C CA . ASP A 1 553 ? 16.558 -4.012 8.437 1.00 42.56 553 ASP A CA 1
ATOM 4213 C C . ASP A 1 553 ? 16.756 -2.596 7.893 1.00 42.56 553 ASP A C 1
ATOM 4215 O O . ASP A 1 553 ? 17.331 -2.450 6.826 1.00 42.56 553 ASP A O 1
ATOM 4219 N N . VAL A 1 554 ? 16.266 -1.580 8.621 1.00 43.19 554 VAL A N 1
ATOM 4220 C CA . VAL A 1 554 ? 16.979 -0.353 9.068 1.00 43.19 554 VAL A CA 1
ATOM 4221 C C . VAL A 1 554 ? 16.024 0.418 9.997 1.00 43.19 554 VAL A C 1
ATOM 4223 O O . VAL A 1 554 ? 14.972 0.886 9.571 1.00 43.19 554 VAL A O 1
ATOM 4226 N N . SER A 1 555 ? 16.382 0.600 11.270 1.00 36.34 555 SER A N 1
ATOM 4227 C CA . SER A 1 555 ? 15.663 1.504 12.176 1.00 36.34 555 SER A CA 1
ATOM 4228 C C . SER A 1 555 ? 15.794 2.953 11.700 1.00 36.34 555 SER A C 1
ATOM 4230 O O . SER A 1 555 ? 16.904 3.434 11.487 1.00 36.34 555 SER A O 1
ATOM 4232 N N . CYS A 1 556 ? 14.677 3.669 11.572 1.00 37.25 556 CYS A N 1
ATOM 4233 C CA . CYS A 1 556 ? 14.714 5.123 11.442 1.00 37.25 556 CYS A CA 1
ATOM 4234 C C . CYS A 1 556 ? 15.185 5.696 12.784 1.00 37.25 556 CYS A C 1
ATOM 4236 O O . CYS A 1 556 ? 14.457 5.586 13.771 1.00 37.25 556 CYS A O 1
ATOM 4238 N N . ASP A 1 557 ? 16.389 6.262 12.836 1.00 35.00 557 ASP A N 1
ATOM 4239 C CA . ASP A 1 557 ? 16.807 7.065 13.981 1.00 35.00 557 ASP A CA 1
ATOM 4240 C C . ASP A 1 557 ? 15.888 8.295 14.083 1.00 35.00 557 ASP A C 1
ATOM 4242 O O . ASP A 1 557 ? 15.598 8.960 13.084 1.00 35.00 557 ASP A O 1
ATOM 4246 N N . ASP A 1 558 ? 15.386 8.556 15.292 1.00 34.06 558 ASP A N 1
ATOM 4247 C CA . ASP A 1 558 ? 14.529 9.696 15.622 1.00 34.06 558 ASP A CA 1
ATOM 4248 C C . ASP A 1 558 ? 15.304 11.014 15.425 1.00 34.06 558 ASP A C 1
ATOM 4250 O O . ASP A 1 558 ? 15.923 11.531 16.357 1.00 34.06 558 ASP A O 1
ATOM 4254 N N . ASP A 1 559 ? 15.282 11.569 14.212 1.00 37.09 559 ASP A N 1
ATOM 4255 C CA . ASP A 1 559 ? 15.839 12.895 13.949 1.00 37.09 559 ASP A CA 1
ATOM 4256 C C . ASP A 1 559 ? 14.895 14.008 14.438 1.00 37.09 559 ASP A C 1
ATOM 4258 O O . ASP A 1 559 ? 13.676 14.002 14.233 1.00 37.09 559 ASP A O 1
ATOM 4262 N N . ASP A 1 560 ? 15.506 14.988 15.100 1.00 40.81 560 ASP A N 1
ATOM 4263 C CA . ASP A 1 560 ? 14.858 16.070 15.834 1.00 40.81 560 ASP A CA 1
ATOM 4264 C C . ASP A 1 560 ? 13.923 16.923 14.948 1.00 40.81 560 ASP A C 1
ATOM 4266 O O . ASP A 1 560 ? 14.282 17.439 13.884 1.00 40.81 560 ASP A O 1
ATOM 4270 N N . TRP A 1 561 ? 12.699 17.121 15.437 1.00 40.84 561 TRP A N 1
ATOM 4271 C CA . TRP A 1 561 ? 11.640 17.912 14.803 1.00 40.84 561 TRP A CA 1
ATOM 4272 C C . TRP A 1 561 ? 12.056 19.385 14.604 1.00 40.84 561 TRP A C 1
ATOM 4274 O O . TRP A 1 561 ? 12.623 19.988 15.520 1.00 40.84 561 TRP A O 1
ATOM 4284 N N . PRO A 1 562 ? 11.709 20.057 13.483 1.00 45.16 562 PRO A N 1
ATOM 4285 C CA . PRO A 1 562 ? 11.978 21.482 13.328 1.00 45.16 562 PRO A CA 1
ATOM 4286 C C . PRO A 1 562 ? 11.285 22.295 14.432 1.00 45.16 562 PRO A C 1
ATOM 4288 O O . PRO A 1 562 ? 10.057 22.367 14.513 1.00 45.16 562 PRO A O 1
ATOM 4291 N N . SER A 1 563 ? 12.077 22.973 15.261 1.00 47.84 563 SER A N 1
ATOM 4292 C CA . SER A 1 563 ? 11.626 23.771 16.412 1.00 47.84 563 SER A CA 1
ATOM 4293 C C . SER A 1 563 ? 10.897 25.081 16.047 1.00 47.84 563 SER A C 1
ATOM 4295 O O . SER A 1 563 ? 10.473 25.828 16.930 1.00 47.84 563 SER A O 1
ATOM 4297 N N . ASP A 1 564 ? 10.698 25.366 14.754 1.00 55.53 564 ASP A N 1
ATOM 4298 C CA . ASP A 1 564 ? 10.076 26.599 14.257 1.00 55.53 564 ASP A CA 1
ATOM 4299 C C . ASP A 1 564 ? 8.561 26.435 14.005 1.00 55.53 564 ASP A C 1
ATOM 4301 O O . ASP A 1 564 ? 8.107 25.939 12.967 1.00 55.53 564 ASP A O 1
ATOM 4305 N N . GLY A 1 565 ? 7.751 26.909 14.958 1.00 57.69 565 GLY A N 1
ATOM 4306 C CA . GLY A 1 565 ? 6.288 26.793 14.941 1.00 57.69 565 GLY A CA 1
ATOM 4307 C C . GLY A 1 565 ? 5.577 27.435 13.738 1.00 57.69 565 GLY A C 1
ATOM 4308 O O . GLY A 1 565 ? 4.463 27.021 13.411 1.00 57.69 565 GLY A O 1
ATOM 4309 N N . ARG A 1 566 ? 6.193 28.397 13.027 1.00 58.97 566 ARG A N 1
ATOM 4310 C CA . ARG A 1 566 ? 5.581 28.982 11.812 1.00 58.97 566 ARG A CA 1
ATOM 4311 C C . ARG A 1 566 ? 5.658 28.042 10.615 1.00 58.97 566 ARG A C 1
ATOM 4313 O O . ARG A 1 566 ? 4.687 27.933 9.868 1.00 58.97 566 ARG A O 1
ATOM 4320 N N . ARG A 1 567 ? 6.782 27.337 10.448 1.00 60.53 567 ARG A N 1
ATOM 4321 C CA . ARG A 1 567 ? 6.973 26.360 9.361 1.00 60.53 567 ARG A CA 1
ATOM 4322 C C . ARG A 1 567 ? 6.033 25.166 9.516 1.00 60.53 567 ARG A C 1
ATOM 4324 O O . ARG A 1 567 ? 5.457 24.716 8.529 1.00 60.53 567 ARG A O 1
ATOM 4331 N N . ARG A 1 568 ? 5.792 24.740 10.760 1.00 69.25 568 ARG A N 1
ATOM 4332 C CA . ARG A 1 568 ? 4.829 23.684 11.104 1.00 69.25 568 ARG A CA 1
ATOM 4333 C C . ARG A 1 568 ? 3.405 24.002 10.635 1.00 69.25 568 ARG A C 1
ATOM 4335 O O . ARG A 1 568 ? 2.753 23.141 10.057 1.00 69.25 568 ARG A O 1
ATOM 4342 N N . SER A 1 569 ? 2.929 25.230 10.852 1.00 77.75 569 SER A N 1
ATOM 4343 C CA . SER A 1 569 ? 1.565 25.633 10.471 1.00 77.75 569 SER A CA 1
ATOM 4344 C C . SER A 1 569 ? 1.334 25.570 8.954 1.00 77.75 569 SER A C 1
ATOM 4346 O O . SER A 1 569 ? 0.327 25.036 8.496 1.00 77.75 569 SER A O 1
ATOM 4348 N N . ALA A 1 570 ? 2.306 26.036 8.160 1.00 82.44 570 ALA A N 1
ATOM 4349 C CA . ALA A 1 570 ? 2.212 26.014 6.700 1.00 82.44 570 ALA A CA 1
ATOM 4350 C C . ALA A 1 570 ? 2.214 24.587 6.123 1.00 82.44 570 ALA A C 1
ATOM 4352 O O . ALA A 1 570 ? 1.448 24.296 5.210 1.00 82.44 570 ALA A O 1
ATOM 4353 N N . VAL A 1 571 ? 3.038 23.688 6.677 1.00 84.38 571 VAL A N 1
ATOM 4354 C CA . VAL A 1 571 ? 3.051 22.266 6.295 1.00 84.38 571 VAL A CA 1
ATOM 4355 C C . VAL A 1 571 ? 1.701 21.616 6.595 1.00 84.38 571 VAL A C 1
ATOM 4357 O O . VAL A 1 571 ? 1.092 21.041 5.698 1.00 84.38 571 VAL A O 1
ATOM 4360 N N . LEU A 1 572 ? 1.198 21.757 7.826 1.00 85.12 572 LEU A N 1
ATOM 4361 C CA . LEU A 1 572 ? -0.077 21.159 8.236 1.00 85.12 572 LEU A CA 1
ATOM 4362 C C . LEU A 1 572 ? -1.269 21.677 7.424 1.00 85.12 572 LEU A C 1
ATOM 4364 O O . LEU A 1 572 ? -2.197 20.914 7.180 1.00 85.12 572 LEU A O 1
ATOM 4368 N N . SER A 1 573 ? -1.236 22.937 6.979 1.00 87.62 573 SER A N 1
ATOM 4369 C CA . SER A 1 573 ? -2.281 23.502 6.119 1.00 87.62 573 SER A CA 1
ATOM 4370 C C . SER A 1 573 ? -2.383 22.780 4.777 1.00 87.62 573 SER A C 1
ATOM 4372 O O . SER A 1 573 ? -3.490 22.533 4.321 1.00 87.62 573 SER A O 1
ATOM 4374 N N . VAL A 1 574 ? -1.256 22.430 4.152 1.00 90.25 574 VAL A N 1
ATOM 4375 C CA . VAL A 1 574 ? -1.253 21.700 2.871 1.00 90.25 574 VAL A CA 1
ATOM 4376 C C . VAL A 1 574 ? -1.747 20.269 3.051 1.00 90.25 574 VAL A C 1
ATOM 4378 O O . VAL A 1 574 ? -2.430 19.729 2.188 1.00 90.25 574 VAL A O 1
ATOM 4381 N N . LEU A 1 575 ? -1.429 19.654 4.189 1.00 89.81 575 LEU A N 1
ATOM 4382 C CA . LEU A 1 575 ? -1.827 18.279 4.474 1.00 89.81 575 LEU A CA 1
ATOM 4383 C C . LEU A 1 575 ? -3.332 18.113 4.709 1.00 89.81 575 LEU A C 1
ATOM 4385 O O . LEU A 1 575 ? -3.790 16.981 4.739 1.00 89.81 575 LEU A O 1
ATOM 4389 N N . GLN A 1 576 ? -4.113 19.190 4.839 1.00 85.62 576 GLN A N 1
ATOM 4390 C CA . GLN A 1 576 ? -5.577 19.096 4.921 1.00 85.62 576 GLN A CA 1
ATOM 4391 C C . GLN A 1 576 ? -6.206 18.491 3.654 1.00 85.62 576 GLN A C 1
ATOM 4393 O O . GLN A 1 576 ? -7.275 17.896 3.746 1.00 85.62 576 GLN A O 1
ATOM 4398 N N . ASP A 1 577 ? -5.526 18.593 2.507 1.00 83.00 577 ASP A N 1
ATOM 4399 C CA . ASP A 1 577 ? -5.979 18.057 1.214 1.00 83.00 577 ASP A CA 1
ATOM 4400 C C . ASP A 1 577 ? -5.544 16.592 0.962 1.00 83.00 577 ASP A C 1
ATOM 4402 O O . ASP A 1 577 ? -5.730 16.055 -0.143 1.00 83.00 577 ASP A O 1
ATOM 4406 N N . PHE A 1 578 ? -4.918 15.958 1.963 1.00 85.94 578 PHE A N 1
ATOM 4407 C CA . PHE A 1 578 ? -4.558 14.538 1.965 1.00 85.94 578 PHE A CA 1
ATOM 4408 C C . PHE A 1 578 ? -5.753 13.677 2.377 1.00 85.94 578 PHE A C 1
ATOM 4410 O O . PHE A 1 578 ? -6.105 12.771 1.583 1.00 85.94 578 PHE A O 1
#

Radius of gyration: 32.34 Å; Cα contacts (8 Å, |Δi|>4): 1044; chains: 1; bounding box: 76×59×95 Å

Secondary structure (DSSP, 8-state):
-----SPP---HHHHHHHHHHHHHHH--GGGHHHHHHHHGGG-EEEEEETT-EEE-TTS-PPEEEEEES-EEETTT--EE-TT-EESHHHHHHT---SS-EEE-SSEEEEEEE-GGGHHHHHHT--TTSHHHHHHHHHHHHHT-TTTTTS-HHHHHTTEE-SPPPSS--SEEEEEES-EEETTEEE-TT-EEE-SS--EEPTT-EEEEE-HHHHHHHH-HHHHHHHHHHT--S--S--------PPPP-GGGEEEEEEEEEETTEEEEEEEETTTTEEEEEEEEEGGG--SHHHHHHHHHHHHHHHH---TTBPPEEEEEE-SSEEEEEEE--TT-BHHHHHHT-GGGTT---HHHHHHHHHHHHHHHHHHHTTTEE-----GGGEEE-TTS-EEE---TT-EEPPSS---B----S-GGG--HHHHTT--B-THHHHHHHHHHHHHHHHTS-SS--TT--HHHHHHHHHHHHHH-----TTHHHHS-HHHHHHHHHHT-SSGGGSGGGSHHHHHTSGGGTT--HHHHHTT-SPPS------STT--TTS--------PPPP--HHHHHHHHHHGGG-

pLDDT: mean 84.55, std 15.22, range [26.78, 98.62]

Mean predicted aligned error: 16.99 Å

Foldseek 3Di:
DDPDPDDPPDDPQVLVLCCLQCDQQAHDNVCCVVLVVVCVVLKDKDKDAFFAWQAAAQDLHWWKAWQAAWKAWPPPRDIDGHSDIPSSCSLQQVGGDHTIITTHGRITIMITRDPVCSVVSLVSHDQSHSSQLLVLQVLQQVVDPLNVPFRSVLQCVQKDQDPWDPAAFQWKAWSHAWKDDPNDIDDHSHIAGAPDHIDTDHSTMMGGHHLVSLCVRRNVVSSVVVSVVRPHVDDDDDDDDDDDDDADDCVQKDFDAWQDADQFFTWTWIQRNVVSDIWTKTKGWLLSQAFQVLLVLVLVQQVLQQVFDAPQAWHWDHWDDDPTITITTTHDAAQAFQVCVQPVDPVNQQADALVQLLLQLLSVLRVLCSQVVQQKAQQADDRRQWGAHQQRGTYGHGSSVIDRADPVGQWDQDQDYDLLLFALCSLVSHTDHNLSVLSSSLQRSLCNQGSDGQQDDPPDDSVSSNVQNNCCVPPNGSHDPCVVVRDDPQNVVLSVLSNDNDSCSRLPVDSVSNCVRPSCVVPPSVCVRVVNDRNPDRRDDDDPNNSVNGDHDDDDDPDDGPPDPVRSVSSVVSNVSD

Nearest PDB structures (foldseek):
  4wbo-assembly2_B  TM=8.555E-01  e=5.175E-25  Bos taurus
  3c50-assembly1_A  TM=8.439E-01  e=3.274E-25  Bos taurus
  3c50-assembly1_B  TM=8.187E-01  e=1.450E-25  Bos taurus
  4wbo-assembly3_C  TM=8.575E-01  e=1.229E-24  Bos taurus
  4l9i-assembly1_B  TM=8.100E-01  e=4.443E-25  Bos taurus